Protein AF-0000000080756705 (afdb_homodimer)

pLDDT: mean 96.06, std 10.49, range [31.66, 99.0]

Secondary structure (DSSP, 8-state):
---------HHHHHTTEEEEE--TT--HHHHHHHHHHHHHHT-SEEEE-GGGHHHHHHHTTTSS-EEEEEESTTT--S-HHHHHHHHHHHHHTT-SEEEEE--HHHHHHT-HHHHHHHHHHHHHHHHHTT-EEEEE--GGG--HHHHHHHHHHHHHTT-SEEE---S-SS----HHHHHHHHHHS-TTSEEEEESS--SHHHHHHHHHTT-SEEEES-HHHHHH---/---------HHHHHTTEEEEE--TT--HHHHHHHHHHHHHHT-SEEEE-GGGHHHHHHHTTTSSPEEEEEESTTT--S-HHHHHHHHHHHHHTT-SEEEEE--HHHHHHT-HHHHHHHHHHHHHHHHHTT-EEEEE--GGG--HHHHHHHHHHHHHTT-SEEE---S-SS----HHHHHHHHHHS-TTSEEEEESS--SHHHHHHHHHTT-SEEEES-HHHHHH---

Foldseek 3Di:
DPPPPVPPDLLLLQQQEAAEDEDPPQDLVNLLVLLVVCQVSNHQAHEYELVCLLVSCVSCVPGNHFYEYEFCPPQQQDALVRRLVSLLSSVVSGHQEYEYEFNQVCLVVVVLVRRLVSLLSSQVSQVVVPHAYEYEDAQLSDDLVSLLSNLLSNVVSPHQEYEHRRQPNPDFDDLVSLLSNPVSDDPRHAYEGEYDDAELVSSVSSVVSGHSHYYDNNSVRHSPPDD/DPPPPVPPDLLLLQQQEAAEDEDPPQDLVNLLVLLVVCQVSNHQAHEYELVCLLVSCVSCVPGNHFYEYEFCPPQQQDALVRSLVSLLSSVVSGHQEYEYEFNQVCLVVVVLVRRLVSLLSSQVSQVVVPHAYEYEDAQLSDDLVSLLSNLLSNVVSPHQEYEHRRQPNPAFDDLVSLLSNPVSDDPRHAYEGEYDDAELVSSVSSVVSGHSHYYDNNSVRHSPPDD

Structure (mmCIF, N/CA/C/O backbone):
data_AF-0000000080756705-model_v1
#
loop_
_entity.id
_entity.type
_entity.pdbx_description
1 polymer 'Deoxyribose-phosphate aldolase'
#
loop_
_atom_site.group_PDB
_atom_site.id
_atom_site.type_symbol
_atom_site.label_atom_id
_atom_site.label_alt_id
_atom_site.label_comp_id
_atom_site.label_asym_id
_atom_site.label_entity_id
_atom_site.label_seq_id
_atom_site.pdbx_PDB_ins_code
_atom_site.Cartn_x
_atom_site.Cartn_y
_atom_site.Cartn_z
_atom_site.occupancy
_atom_site.B_iso_or_equiv
_atom_site.auth_seq_id
_atom_site.auth_comp_id
_atom_site.auth_asym_id
_atom_site.auth_atom_id
_atom_site.pdbx_PDB_model_num
ATOM 1 N N . MET A 1 1 ? -7.438 -50.406 0.451 1 31.66 1 MET A N 1
ATOM 2 C CA . MET A 1 1 ? -6.602 -49.688 -0.523 1 31.66 1 MET A CA 1
ATOM 3 C C . MET A 1 1 ? -6.012 -48.438 0.074 1 31.66 1 MET A C 1
ATOM 5 O O . MET A 1 1 ? -6.75 -47.531 0.489 1 31.66 1 MET A O 1
ATOM 9 N N . ARG A 1 2 ? -4.922 -48.469 0.775 1 36.28 2 ARG A N 1
ATOM 10 C CA . ARG A 1 2 ? -4.246 -47.375 1.451 1 36.28 2 ARG A CA 1
ATOM 11 C C . ARG A 1 2 ? -4.207 -46.125 0.568 1 36.28 2 ARG A C 1
ATOM 13 O O . ARG A 1 2 ? -3.955 -46.219 -0.635 1 36.28 2 ARG A O 1
ATOM 20 N N . LYS A 1 3 ? -5.062 -45.188 0.726 1 41.59 3 LYS A N 1
ATOM 21 C CA . LYS A 1 3 ? -5.059 -44 -0.121 1 41.59 3 LYS A CA 1
ATOM 22 C C . LYS A 1 3 ? -3.641 -43.656 -0.543 1 41.59 3 LYS A C 1
ATOM 24 O O . LYS A 1 3 ? -2.756 -43.5 0.302 1 41.59 3 LYS A O 1
ATOM 29 N N . ASP A 1 4 ? -2.977 -44.156 -1.568 1 39.5 4 ASP A N 1
ATOM 30 C CA . ASP A 1 4 ? -1.685 -43.812 -2.168 1 39.5 4 ASP A CA 1
ATOM 31 C C . ASP A 1 4 ? -1.341 -42.344 -1.979 1 39.5 4 ASP A C 1
ATOM 33 O O . ASP A 1 4 ? -1.966 -41.469 -2.588 1 39.5 4 ASP A O 1
ATOM 37 N N . GLU A 1 5 ? -1.219 -41.781 -0.763 1 44.84 5 GLU A N 1
ATOM 38 C CA . GLU A 1 5 ? -0.744 -40.438 -0.416 1 44.84 5 GLU A CA 1
ATOM 39 C C . GLU A 1 5 ? 0.409 -40 -1.318 1 44.84 5 GLU A C 1
ATOM 41 O O . GLU A 1 5 ? 1.543 -40.469 -1.143 1 44.84 5 GLU A O 1
ATOM 46 N N . SER A 1 6 ? 0.374 -40.094 -2.643 1 49.09 6 SER A N 1
ATOM 47 C CA . SER A 1 6 ? 1.377 -39.688 -3.627 1 49.09 6 SER A CA 1
ATOM 48 C C . SER A 1 6 ? 2.217 -38.531 -3.119 1 49.09 6 SER A C 1
ATOM 50 O O . SER A 1 6 ? 1.678 -37.5 -2.74 1 49.09 6 SER A O 1
ATOM 52 N N . ILE A 1 7 ? 3.35 -38.75 -2.379 1 62.91 7 ILE A N 1
ATOM 53 C CA . ILE A 1 7 ? 4.359 -37.812 -1.866 1 62.91 7 ILE A CA 1
ATOM 54 C C . ILE A 1 7 ? 4.637 -36.75 -2.9 1 62.91 7 ILE A C 1
ATOM 56 O O . ILE A 1 7 ? 5.031 -37.031 -4.031 1 62.91 7 ILE A O 1
ATOM 60 N N . LEU A 1 8 ? 3.963 -35.594 -2.752 1 79.12 8 LEU A N 1
ATOM 61 C CA . LEU A 1 8 ? 4.234 -34.469 -3.615 1 79.12 8 LEU A CA 1
ATOM 62 C C . LEU A 1 8 ? 5.734 -34.25 -3.795 1 79.12 8 LEU A C 1
ATOM 64 O O . LEU A 1 8 ? 6.48 -34.188 -2.814 1 79.12 8 LEU A O 1
ATOM 68 N N . ASP A 1 9 ? 6.199 -34.5 -5.027 1 89.12 9 ASP A N 1
ATOM 69 C CA . ASP A 1 9 ? 7.582 -34.25 -5.414 1 89.12 9 ASP A CA 1
ATOM 70 C C . ASP A 1 9 ? 7.992 -32.812 -5.062 1 89.12 9 ASP A C 1
ATOM 72 O O . ASP A 1 9 ? 7.254 -31.875 -5.328 1 89.12 9 ASP A O 1
ATOM 76 N N . LYS A 1 10 ? 9.125 -32.719 -4.332 1 91.81 10 LYS A N 1
ATOM 77 C CA . LYS A 1 10 ? 9.633 -31.422 -3.885 1 91.81 10 LYS A CA 1
ATOM 78 C C . LYS A 1 10 ? 9.812 -30.469 -5.059 1 91.81 10 LYS A C 1
ATOM 80 O O . LYS A 1 10 ? 9.453 -29.297 -4.973 1 91.81 10 LYS A O 1
ATOM 85 N N . ASN A 1 11 ? 10.297 -31.016 -6.121 1 93.06 11 ASN A N 1
ATOM 86 C CA . ASN A 1 11 ? 10.531 -30.188 -7.297 1 93.06 11 ASN A CA 1
ATOM 87 C C . ASN A 1 11 ? 9.227 -29.625 -7.859 1 93.06 11 ASN A C 1
ATOM 89 O O . ASN A 1 11 ? 9.18 -28.484 -8.32 1 93.06 11 ASN A O 1
ATOM 93 N N . THR A 1 12 ? 8.281 -30.453 -7.793 1 95.38 12 THR A N 1
ATOM 94 C CA . THR A 1 12 ? 6.969 -30.016 -8.258 1 95.38 12 THR A CA 1
ATOM 95 C C . THR A 1 12 ? 6.434 -28.891 -7.395 1 95.38 12 THR A C 1
ATOM 97 O O . THR A 1 12 ? 5.961 -27.875 -7.914 1 95.38 12 THR A O 1
ATOM 100 N N . VAL A 1 13 ? 6.562 -29.031 -6.082 1 96.81 13 VAL A N 1
ATOM 101 C CA . VAL A 1 13 ? 6.078 -28.016 -5.16 1 96.81 13 VAL A CA 1
ATOM 102 C C . VAL A 1 13 ? 6.848 -26.703 -5.379 1 96.81 13 VAL A C 1
ATOM 104 O O . VAL A 1 13 ? 6.254 -25.641 -5.465 1 96.81 13 VAL A O 1
ATOM 107 N N . ILE A 1 14 ? 8.141 -26.797 -5.543 1 97.31 14 ILE A N 1
ATOM 108 C CA . ILE A 1 14 ? 9.008 -25.641 -5.707 1 97.31 14 ILE A CA 1
ATOM 109 C C . ILE A 1 14 ? 8.664 -24.906 -7 1 97.31 14 ILE A C 1
ATOM 111 O O . ILE A 1 14 ? 8.648 -23.688 -7.039 1 97.31 14 ILE A O 1
ATOM 115 N N . SER A 1 15 ? 8.336 -25.672 -8.031 1 97.94 15 SER A N 1
ATOM 116 C CA . SER A 1 15 ? 8.047 -25.094 -9.344 1 97.94 15 SER A CA 1
ATOM 117 C C . SER A 1 15 ? 6.73 -24.312 -9.32 1 97.94 15 SER A C 1
ATOM 119 O O . SER A 1 15 ? 6.414 -23.594 -10.266 1 97.94 15 SER A O 1
ATOM 121 N N . MET A 1 16 ? 5.934 -24.406 -8.203 1 98.56 16 MET A N 1
ATOM 122 C CA . MET A 1 16 ? 4.652 -23.719 -8.07 1 98.56 16 MET A CA 1
ATOM 123 C C . MET A 1 16 ? 4.801 -22.438 -7.246 1 98.56 16 MET A C 1
ATOM 125 O O . MET A 1 16 ? 3.834 -21.703 -7.055 1 98.56 16 MET A O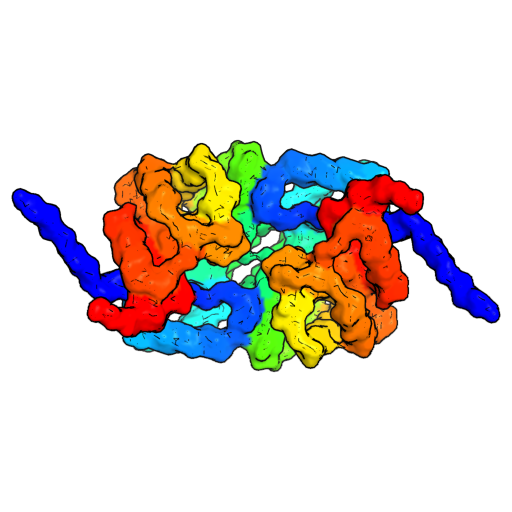 1
ATOM 129 N N . ILE A 1 17 ? 6.02 -22.125 -6.816 1 98.75 17 ILE A N 1
ATOM 130 C CA . ILE A 1 17 ? 6.25 -21.016 -5.902 1 98.75 17 ILE A CA 1
ATOM 131 C C . ILE A 1 17 ? 6.398 -19.719 -6.699 1 98.75 17 ILE A C 1
ATOM 133 O O . ILE A 1 17 ? 7.141 -19.672 -7.684 1 98.75 17 ILE A O 1
ATOM 137 N N . ASP A 1 18 ? 5.629 -18.766 -6.355 1 98.94 18 ASP A N 1
ATOM 138 C CA . ASP A 1 18 ? 5.953 -17.359 -6.629 1 98.94 18 ASP A CA 1
ATOM 139 C C . ASP A 1 18 ? 6.812 -16.766 -5.512 1 98.94 18 ASP A C 1
ATOM 141 O O . ASP A 1 18 ? 6.301 -16.438 -4.445 1 98.94 18 ASP A O 1
ATOM 145 N N . HIS A 1 19 ? 8.07 -16.656 -5.758 1 98.88 19 HIS A N 1
ATOM 146 C CA . HIS A 1 19 ? 9 -16.125 -4.758 1 98.88 19 HIS A CA 1
ATOM 147 C C . HIS A 1 19 ? 8.789 -14.641 -4.535 1 98.88 19 HIS A C 1
ATOM 149 O O . HIS A 1 19 ? 9.039 -13.828 -5.434 1 98.88 19 HIS A O 1
ATOM 155 N N . ALA A 1 20 ? 8.406 -14.297 -3.344 1 98.88 20 ALA A N 1
ATOM 156 C CA . ALA A 1 20 ? 7.926 -12.945 -3.084 1 98.88 20 ALA A CA 1
ATOM 157 C C . ALA A 1 20 ? 9.039 -12.07 -2.512 1 98.88 20 ALA A C 1
ATOM 159 O O . ALA A 1 20 ? 9.664 -12.422 -1.512 1 98.88 20 ALA A O 1
ATOM 160 N N . VAL A 1 21 ? 9.32 -10.977 -3.104 1 98.81 21 VAL A N 1
ATOM 161 C CA . VAL A 1 21 ? 10.211 -9.914 -2.646 1 98.81 21 VAL A CA 1
ATOM 162 C C . VAL A 1 21 ? 9.453 -8.586 -2.607 1 98.81 21 VAL A C 1
ATOM 164 O O . VAL A 1 21 ? 9.609 -7.746 -3.496 1 98.81 21 VAL A O 1
ATOM 167 N N . LEU A 1 22 ? 8.648 -8.383 -1.533 1 98.81 22 LEU A N 1
ATOM 168 C CA . LEU A 1 22 ? 7.664 -7.312 -1.591 1 98.81 22 LEU A CA 1
ATOM 169 C C . LEU A 1 22 ? 7.812 -6.371 -0.403 1 98.81 22 LEU A C 1
ATOM 171 O O . LEU A 1 22 ? 7.082 -5.383 -0.293 1 98.81 22 LEU A O 1
ATOM 175 N N . LYS A 1 23 ? 8.758 -6.652 0.52 1 98.38 23 LYS A N 1
ATOM 176 C CA . LYS A 1 23 ? 8.953 -5.75 1.648 1 98.38 23 LYS A CA 1
ATOM 177 C C . LYS A 1 23 ? 9.328 -4.348 1.173 1 98.38 23 LYS A C 1
ATOM 179 O O . LYS A 1 23 ? 10.117 -4.191 0.235 1 98.38 23 LYS A O 1
ATOM 184 N N . PRO A 1 24 ? 8.742 -3.32 1.853 1 98.62 24 PRO A N 1
ATOM 185 C CA . PRO A 1 24 ? 9.016 -1.953 1.404 1 98.62 24 PRO A CA 1
ATOM 186 C C . PRO A 1 24 ? 10.5 -1.596 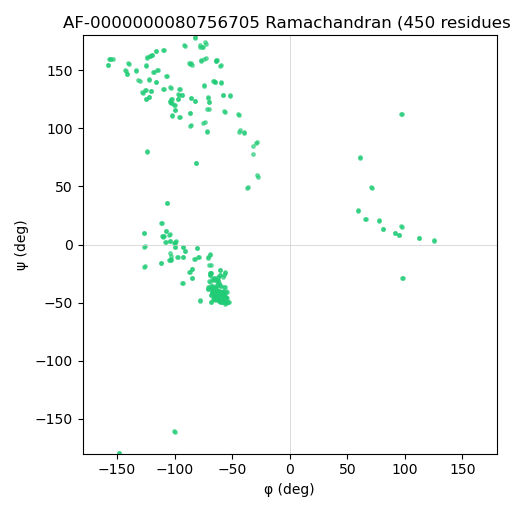1.471 1 98.62 24 PRO A C 1
ATOM 188 O O . PRO A 1 24 ? 10.969 -0.761 0.695 1 98.62 24 PRO A O 1
ATOM 191 N N . GLU A 1 25 ? 11.258 -2.252 2.357 1 98.69 25 GLU A N 1
ATOM 192 C CA . GLU A 1 25 ? 12.656 -1.884 2.545 1 98.69 25 GLU A CA 1
ATOM 193 C C . GLU A 1 25 ? 13.57 -2.715 1.649 1 98.69 25 GLU A C 1
ATOM 195 O O . GLU A 1 25 ? 14.789 -2.545 1.67 1 98.69 25 GLU A O 1
ATOM 200 N N . ALA A 1 26 ? 13.016 -3.668 0.871 1 98.81 26 ALA A N 1
ATOM 201 C CA . ALA A 1 26 ? 13.852 -4.461 -0.027 1 98.81 26 ALA A CA 1
ATOM 202 C C . ALA A 1 26 ? 14.609 -3.564 -1.002 1 98.81 26 ALA A C 1
ATOM 204 O O . ALA A 1 26 ? 14.008 -2.74 -1.693 1 98.81 26 ALA A O 1
ATOM 205 N N . THR A 1 27 ? 15.914 -3.744 -1.085 1 98.88 27 THR A N 1
ATOM 206 C CA . THR A 1 27 ? 16.781 -2.951 -1.944 1 98.88 27 THR A CA 1
ATOM 207 C C . THR A 1 27 ? 16.938 -3.607 -3.312 1 98.88 27 THR A C 1
ATOM 209 O O . THR A 1 27 ? 16.484 -4.734 -3.52 1 98.88 27 THR A O 1
ATOM 212 N N . ASP A 1 28 ? 17.594 -2.809 -4.211 1 98.88 28 ASP A N 1
ATOM 213 C CA . ASP A 1 28 ? 17.922 -3.387 -5.512 1 98.88 28 ASP A CA 1
ATOM 214 C C . ASP A 1 28 ? 18.781 -4.637 -5.355 1 98.88 28 ASP A C 1
ATOM 216 O O . ASP A 1 28 ? 18.578 -5.633 -6.051 1 98.88 28 ASP A O 1
ATOM 220 N N . ASN A 1 29 ? 19.719 -4.59 -4.438 1 98.88 29 ASN A N 1
ATOM 221 C CA . ASN A 1 29 ? 20.578 -5.746 -4.199 1 98.88 29 ASN A CA 1
ATOM 222 C C . ASN A 1 29 ? 19.781 -6.93 -3.654 1 98.88 29 ASN A C 1
ATOM 224 O O . ASN A 1 29 ? 20.078 -8.078 -3.984 1 98.88 29 ASN A O 1
ATOM 228 N N . ASP A 1 30 ? 18.875 -6.691 -2.746 1 98.88 30 ASP A N 1
ATOM 229 C CA . ASP A 1 30 ? 18 -7.758 -2.273 1 98.88 30 ASP A CA 1
ATOM 230 C C . ASP A 1 30 ? 17.281 -8.438 -3.439 1 98.88 30 ASP A C 1
ATOM 232 O O . ASP A 1 30 ? 17.219 -9.664 -3.514 1 98.88 30 ASP A O 1
ATOM 236 N N . VAL A 1 31 ? 16.734 -7.625 -4.359 1 98.88 31 VAL A N 1
ATOM 237 C CA . VAL A 1 31 ? 15.977 -8.141 -5.496 1 98.88 31 VAL A CA 1
ATOM 238 C C . VAL A 1 31 ? 16.875 -9.016 -6.363 1 98.88 31 VAL A C 1
ATOM 240 O O . VAL A 1 31 ? 16.484 -10.109 -6.773 1 98.88 31 VAL A O 1
ATOM 243 N N . LEU A 1 32 ? 18.078 -8.523 -6.613 1 98.94 32 LEU A N 1
ATOM 244 C CA . LEU A 1 32 ? 19.016 -9.281 -7.434 1 98.94 32 LEU A CA 1
ATOM 245 C C . LEU A 1 32 ? 19.359 -10.609 -6.773 1 98.94 32 LEU A C 1
ATOM 247 O O . LEU A 1 32 ? 19.344 -11.656 -7.426 1 98.94 32 LEU A O 1
ATOM 251 N N . ARG A 1 33 ? 19.641 -10.609 -5.508 1 98.81 33 ARG A N 1
ATOM 252 C CA . ARG A 1 33 ? 19.938 -11.82 -4.758 1 98.81 33 ARG A CA 1
ATOM 253 C C . ARG A 1 33 ? 18.766 -12.789 -4.785 1 98.81 33 ARG A C 1
ATOM 255 O O . ARG A 1 33 ? 18.953 -13.992 -5 1 98.81 33 ARG A O 1
ATOM 262 N N . GLU A 1 34 ? 17.609 -12.305 -4.566 1 98.88 34 GLU A N 1
ATOM 263 C CA . GLU A 1 34 ? 16.406 -13.141 -4.527 1 98.88 34 GLU A CA 1
ATOM 264 C C . GLU A 1 34 ? 16.078 -13.711 -5.906 1 98.88 34 GLU A C 1
ATOM 266 O O . GLU A 1 34 ? 15.57 -14.828 -6.02 1 98.88 34 GLU A O 1
ATOM 271 N N . CYS A 1 35 ? 16.328 -12.922 -6.941 1 98.88 35 CYS A N 1
ATOM 272 C CA . CYS A 1 35 ? 16.172 -13.438 -8.297 1 98.88 35 CYS A CA 1
ATOM 273 C C . CYS A 1 35 ? 17.109 -14.609 -8.547 1 98.88 35 CYS A C 1
ATOM 275 O O . CYS A 1 35 ? 16.734 -15.586 -9.203 1 98.88 35 CYS A O 1
ATOM 277 N N . GLU A 1 36 ? 18.328 -14.484 -8.047 1 98.75 36 GLU A N 1
ATOM 278 C CA . GLU A 1 36 ? 19.281 -15.594 -8.172 1 98.75 36 GLU A CA 1
ATOM 279 C C . GLU A 1 36 ? 18.75 -16.844 -7.477 1 98.75 36 GLU A C 1
ATOM 281 O O . GLU A 1 36 ? 18.859 -17.953 -8.016 1 98.75 36 GLU A O 1
ATOM 286 N N . ILE A 1 37 ? 18.234 -16.688 -6.312 1 98.56 37 ILE A N 1
ATOM 287 C CA . ILE A 1 37 ? 17.641 -17.797 -5.559 1 98.56 37 ILE A CA 1
ATOM 288 C C . ILE A 1 37 ? 16.516 -18.422 -6.359 1 98.56 37 ILE A C 1
ATOM 290 O O . ILE A 1 37 ? 16.438 -19.641 -6.504 1 98.56 37 ILE A O 1
ATOM 294 N N . ALA A 1 38 ? 15.633 -17.578 -6.852 1 98.69 38 ALA A N 1
ATOM 295 C CA . ALA A 1 38 ? 14.492 -18.047 -7.637 1 98.69 38 ALA A CA 1
ATOM 296 C C . ALA A 1 38 ? 14.953 -18.844 -8.859 1 98.69 38 ALA A C 1
ATOM 298 O O . ALA A 1 38 ? 14.391 -19.906 -9.156 1 98.69 38 ALA A O 1
ATOM 299 N N . ALA A 1 39 ? 15.953 -18.328 -9.555 1 98.69 39 ALA A N 1
ATOM 300 C CA . ALA A 1 39 ? 16.484 -18.984 -10.742 1 98.69 39 ALA A CA 1
ATOM 301 C C . ALA A 1 39 ? 17.125 -20.328 -10.375 1 98.69 39 ALA A C 1
ATOM 303 O O . ALA A 1 39 ? 16.938 -21.328 -11.078 1 98.69 39 ALA A O 1
ATOM 304 N N . ARG A 1 40 ? 17.859 -20.312 -9.305 1 98.06 40 ARG A N 1
ATOM 305 C CA . ARG A 1 40 ? 18.562 -21.516 -8.852 1 98.06 40 ARG A CA 1
ATOM 306 C C . ARG A 1 40 ? 17.578 -22.656 -8.602 1 98.06 40 ARG A C 1
ATOM 308 O O . ARG A 1 40 ? 17.844 -23.797 -8.977 1 98.06 40 ARG A O 1
ATOM 315 N N . TYR A 1 41 ? 16.422 -22.375 -8.008 1 97.75 41 TYR A N 1
ATOM 316 C CA . TYR A 1 41 ? 15.516 -23.422 -7.574 1 97.75 41 TYR A CA 1
ATOM 317 C C . TYR A 1 41 ? 14.414 -23.656 -8.602 1 97.75 41 TYR A C 1
ATOM 319 O O . TYR A 1 41 ? 13.641 -24.594 -8.492 1 97.75 41 TYR A O 1
ATOM 327 N N . GLY A 1 42 ? 14.336 -22.781 -9.547 1 98.19 42 GLY A N 1
ATOM 328 C CA . GLY A 1 42 ? 13.375 -22.969 -10.625 1 98.19 42 GLY A CA 1
ATOM 329 C C . GLY A 1 42 ? 11.938 -22.781 -10.188 1 98.19 42 GLY A C 1
ATOM 330 O O . GLY A 1 42 ? 11.086 -23.625 -10.445 1 98.19 42 GLY A O 1
ATOM 331 N N . VAL A 1 43 ? 11.688 -21.688 -9.508 1 98.81 43 VAL A N 1
ATOM 332 C CA . VAL A 1 43 ? 10.328 -21.375 -9.062 1 98.81 43 VAL A CA 1
ATOM 333 C C . VAL A 1 43 ? 9.5 -20.859 -10.234 1 98.81 43 VAL A C 1
ATOM 335 O O . VAL A 1 43 ? 10.023 -20.656 -11.336 1 98.81 43 VAL A O 1
ATOM 338 N N . ALA A 1 44 ? 8.156 -20.734 -10.016 1 98.81 44 ALA A N 1
ATOM 339 C CA . ALA A 1 44 ? 7.254 -20.281 -11.07 1 98.81 44 ALA A CA 1
ATOM 340 C C . ALA A 1 44 ? 7.531 -18.828 -11.453 1 98.81 44 ALA A C 1
ATOM 342 O O . ALA A 1 44 ? 7.621 -18.5 -12.641 1 98.81 44 ALA A O 1
ATOM 343 N N . SER A 1 45 ? 7.668 -17.984 -10.438 1 98.94 45 SER A N 1
ATOM 344 C CA . SER A 1 45 ? 7.934 -16.578 -10.688 1 98.94 45 SER A CA 1
ATOM 345 C C . SER A 1 45 ? 8.609 -15.914 -9.484 1 98.94 45 SER A C 1
ATOM 347 O O . SER A 1 45 ? 8.633 -16.484 -8.391 1 98.94 45 SER A O 1
ATOM 349 N N . VAL A 1 46 ? 9.25 -14.805 -9.711 1 98.94 46 VAL A N 1
ATOM 350 C CA . VAL A 1 46 ? 9.594 -13.852 -8.656 1 98.94 46 VAL A CA 1
ATOM 351 C C . VAL A 1 46 ? 8.602 -12.695 -8.656 1 98.94 46 VAL A C 1
ATOM 353 O O . VAL A 1 46 ? 8.383 -12.055 -9.688 1 98.94 46 VAL A O 1
ATOM 356 N N . CYS A 1 47 ? 7.934 -12.539 -7.57 1 98.94 47 CYS A N 1
ATOM 357 C CA . CYS A 1 47 ? 6.988 -11.43 -7.43 1 98.94 47 CYS A CA 1
ATOM 358 C C . CYS A 1 47 ? 7.637 -10.242 -6.73 1 98.94 47 CYS A C 1
ATOM 360 O O . CYS A 1 47 ? 7.906 -10.297 -5.527 1 98.94 47 CYS A O 1
ATOM 362 N N . VAL A 1 48 ? 7.855 -9.203 -7.496 1 98.94 48 VAL A N 1
ATOM 363 C CA . VAL A 1 48 ? 8.578 -8.047 -6.973 1 98.94 48 VAL A CA 1
ATOM 364 C C . VAL A 1 48 ? 7.66 -6.828 -6.949 1 98.94 48 VAL A C 1
ATOM 366 O O . VAL A 1 48 ? 6.57 -6.855 -7.527 1 98.94 48 VAL A O 1
ATOM 369 N N . LYS A 1 49 ? 8.102 -5.805 -6.246 1 98.94 49 LYS A N 1
ATOM 370 C CA . LYS A 1 49 ? 7.406 -4.516 -6.281 1 98.94 49 LYS A CA 1
ATOM 371 C C . LYS A 1 49 ? 7.363 -3.955 -7.699 1 98.94 49 LYS A C 1
ATOM 373 O O . LYS A 1 49 ? 8.281 -4.188 -8.492 1 98.94 49 LYS A O 1
ATOM 378 N N . PRO A 1 50 ? 6.332 -3.107 -7.961 1 98.94 50 PRO A N 1
ATOM 379 C CA . PRO A 1 50 ? 6.223 -2.559 -9.312 1 98.94 50 PRO A CA 1
ATOM 380 C C . PRO A 1 50 ? 7.484 -1.815 -9.75 1 98.94 50 PRO A C 1
ATOM 382 O O . PRO A 1 50 ? 7.902 -1.932 -10.906 1 98.94 50 PRO A O 1
ATOM 385 N N . CYS A 1 51 ? 8.141 -1.116 -8.852 1 98.88 51 CYS A N 1
ATOM 386 C CA . CYS A 1 51 ? 9.312 -0.321 -9.211 1 98.88 51 CYS A CA 1
ATOM 387 C C . CYS A 1 51 ? 10.5 -1.216 -9.539 1 98.88 51 CYS A C 1
ATOM 389 O O . CYS A 1 51 ? 11.508 -0.748 -10.078 1 98.88 51 CYS A O 1
ATOM 391 N N . HIS A 1 52 ? 10.414 -2.527 -9.258 1 98.94 52 HIS A N 1
ATOM 392 C CA . HIS A 1 52 ? 11.547 -3.438 -9.422 1 98.94 52 HIS A CA 1
ATOM 393 C C . HIS A 1 52 ? 11.328 -4.371 -10.609 1 98.94 52 HIS A C 1
ATOM 395 O O . HIS A 1 52 ? 12.164 -5.234 -10.883 1 98.94 52 HIS A O 1
ATOM 401 N N . VAL A 1 53 ? 10.234 -4.215 -11.328 1 98.94 53 VAL A N 1
ATOM 402 C CA . VAL A 1 53 ? 9.867 -5.16 -12.375 1 98.94 53 VAL A CA 1
ATOM 403 C C . VAL A 1 53 ? 10.953 -5.184 -13.453 1 98.94 53 VAL A C 1
ATOM 405 O O . VAL A 1 53 ? 11.445 -6.254 -13.828 1 98.94 53 VAL A O 1
ATOM 408 N N . ALA A 1 54 ? 11.391 -4.02 -13.906 1 98.94 54 ALA A N 1
ATOM 409 C CA . ALA A 1 54 ? 12.391 -3.965 -14.961 1 98.94 54 ALA A CA 1
ATOM 410 C C . ALA A 1 54 ? 13.711 -4.578 -14.5 1 98.94 54 ALA A C 1
ATOM 412 O O . ALA A 1 54 ? 14.367 -5.297 -15.258 1 98.94 54 ALA A O 1
ATOM 413 N N . LEU A 1 55 ? 14.086 -4.32 -13.258 1 98.88 55 LEU A N 1
ATOM 414 C CA . LEU A 1 55 ? 15.312 -4.867 -12.688 1 98.88 55 LEU A CA 1
ATOM 415 C C . LEU A 1 55 ? 15.258 -6.391 -12.641 1 98.88 55 LEU A C 1
ATOM 417 O O . LEU A 1 55 ? 16.219 -7.062 -13.031 1 98.88 55 LEU A O 1
ATOM 421 N N . ALA A 1 56 ? 14.148 -6.926 -12.141 1 98.94 56 ALA A N 1
ATOM 422 C CA . ALA A 1 56 ? 13.977 -8.375 -12.047 1 98.94 56 ALA A CA 1
ATOM 423 C C . ALA A 1 56 ? 13.969 -9.016 -13.43 1 98.94 56 ALA A C 1
ATOM 425 O O . ALA A 1 56 ? 14.539 -10.094 -13.625 1 98.94 56 ALA A O 1
ATOM 426 N N . ARG A 1 57 ? 13.266 -8.352 -14.383 1 98.88 57 ARG A N 1
ATOM 427 C CA . ARG A 1 57 ? 13.211 -8.867 -15.75 1 98.88 57 ARG A CA 1
ATOM 428 C C . ARG A 1 57 ? 14.609 -9.023 -16.328 1 98.88 57 ARG A C 1
ATOM 430 O O . ARG A 1 57 ? 14.914 -10.039 -16.953 1 98.88 57 ARG A O 1
ATOM 437 N N . GLU A 1 58 ? 15.383 -8.023 -16.141 1 98.88 58 GLU A N 1
ATOM 438 C CA . GLU A 1 58 ? 16.75 -8.086 -16.641 1 98.88 58 GLU A CA 1
ATOM 439 C C . GLU A 1 58 ? 17.547 -9.18 -15.93 1 98.88 58 GLU A C 1
ATOM 441 O O . GLU A 1 58 ? 18.297 -9.93 -16.562 1 98.88 58 GLU A O 1
ATOM 446 N N . ALA A 1 59 ? 17.438 -9.297 -14.602 1 98.81 59 ALA A N 1
ATOM 447 C CA . ALA A 1 59 ? 18.172 -10.266 -13.797 1 98.81 59 ALA A CA 1
ATOM 448 C C . ALA A 1 59 ? 17.812 -11.695 -14.188 1 98.81 59 ALA A C 1
ATOM 450 O O . ALA A 1 59 ? 18.641 -12.602 -14.086 1 98.81 59 ALA A O 1
ATOM 451 N N . LEU A 1 60 ? 16.578 -11.906 -14.641 1 98.81 60 LEU A N 1
ATOM 452 C CA . LEU A 1 60 ? 16.078 -13.258 -14.875 1 98.81 60 LEU A CA 1
ATOM 453 C C . LEU A 1 60 ? 15.977 -13.547 -16.375 1 98.81 60 LEU A C 1
ATOM 455 O O . LEU A 1 60 ? 15.32 -14.508 -16.766 1 98.81 60 LEU A O 1
ATOM 459 N N . LYS A 1 61 ? 16.562 -12.68 -17.234 1 98.12 61 LYS A N 1
ATOM 460 C CA . LYS A 1 61 ? 16.391 -12.734 -18.688 1 98.12 61 LYS A CA 1
ATOM 461 C C . LYS A 1 61 ? 16.828 -14.086 -19.234 1 98.12 61 LYS A C 1
ATOM 463 O O . LYS A 1 61 ? 16.328 -14.539 -20.266 1 98.12 61 LYS A O 1
ATOM 468 N N . ASP A 1 62 ? 17.734 -14.812 -18.641 1 97.94 62 ASP A N 1
ATOM 469 C CA . ASP A 1 62 ? 18.25 -16.078 -19.125 1 97.94 62 ASP A CA 1
ATOM 470 C C . ASP A 1 62 ? 17.672 -17.25 -18.344 1 97.94 62 ASP A C 1
ATOM 472 O O . ASP A 1 62 ? 18.203 -18.375 -18.422 1 97.94 62 ASP A O 1
ATOM 476 N N . SER A 1 63 ? 16.719 -17.078 -17.516 1 98.19 63 SER A N 1
ATOM 477 C CA . SER A 1 63 ? 16.062 -18.125 -16.75 1 98.19 63 SER A CA 1
ATOM 478 C C . SER A 1 63 ? 14.633 -18.359 -17.234 1 98.19 63 SER A C 1
ATOM 480 O O . SER A 1 63 ? 14.125 -17.609 -18.062 1 98.19 63 SER A O 1
ATOM 482 N N . LYS A 1 64 ? 14.039 -19.422 -16.797 1 98.06 64 LYS A N 1
ATOM 483 C CA . LYS A 1 64 ? 12.656 -19.734 -17.125 1 98.06 64 LYS A CA 1
ATOM 484 C C . LYS A 1 64 ? 11.703 -19.156 -16.078 1 98.06 64 LYS A C 1
ATOM 486 O O . LYS A 1 64 ? 10.477 -19.266 -16.219 1 98.06 64 LYS A O 1
ATOM 491 N N . VAL A 1 65 ? 12.289 -18.594 -15.031 1 98.88 65 VAL A N 1
ATOM 492 C CA . VAL A 1 65 ? 11.492 -18.016 -13.953 1 98.88 65 VAL A CA 1
ATOM 493 C C . VAL A 1 65 ? 10.805 -16.734 -14.438 1 98.88 65 VAL A C 1
ATOM 495 O O . VAL A 1 65 ? 11.453 -15.844 -14.977 1 98.88 65 VAL A O 1
ATOM 498 N N . LYS A 1 66 ? 9.484 -16.609 -14.305 1 98.88 66 LYS A N 1
ATOM 499 C CA . LYS A 1 66 ? 8.727 -15.438 -14.719 1 98.88 66 LYS A CA 1
ATOM 500 C C . LYS A 1 66 ? 8.891 -14.289 -13.727 1 98.88 66 LYS A C 1
ATOM 502 O O . LYS A 1 66 ? 9.289 -14.516 -12.578 1 98.88 66 LYS A O 1
ATOM 507 N N . VAL A 1 67 ? 8.641 -13.102 -14.18 1 98.94 67 VAL A N 1
ATOM 508 C CA . VAL A 1 67 ? 8.555 -11.938 -13.305 1 98.94 67 VAL A CA 1
ATOM 509 C C . VAL A 1 67 ? 7.094 -11.539 -13.109 1 98.94 67 VAL A C 1
ATOM 511 O O . VAL A 1 67 ? 6.359 -11.367 -14.086 1 98.94 67 VAL A O 1
ATOM 514 N N . SER A 1 68 ? 6.645 -11.492 -11.922 1 98.94 68 SER A N 1
ATOM 515 C CA . SER A 1 68 ? 5.316 -11 -11.57 1 98.94 68 SER A CA 1
ATOM 516 C C . SER A 1 68 ? 5.398 -9.805 -10.625 1 98.94 68 SER A C 1
ATOM 518 O O . SER A 1 68 ? 6.469 -9.5 -10.094 1 98.94 68 SER A O 1
ATOM 520 N N . THR A 1 69 ? 4.324 -9.109 -10.531 1 98.94 69 THR A N 1
ATOM 521 C CA . THR A 1 69 ? 4.266 -7.957 -9.641 1 98.94 69 THR A CA 1
ATOM 522 C C . THR A 1 69 ? 2.859 -7.773 -9.078 1 98.94 69 THR A C 1
ATOM 524 O O . THR A 1 69 ? 1.977 -8.602 -9.32 1 98.94 69 THR A O 1
ATOM 527 N N . VAL A 1 70 ? 2.744 -6.715 -8.266 1 99 70 VAL A N 1
ATOM 528 C CA . VAL A 1 70 ? 1.495 -6.484 -7.547 1 99 70 VAL A CA 1
ATOM 529 C C . VAL A 1 70 ? 0.847 -5.195 -8.039 1 99 70 VAL A C 1
ATOM 531 O O . VAL A 1 70 ? 1.538 -4.281 -8.5 1 99 70 VAL A O 1
ATOM 534 N N . ILE A 1 71 ? -0.491 -5.117 -7.984 1 98.94 71 ILE A N 1
ATOM 535 C CA . ILE A 1 71 ? -1.294 -3.963 -8.383 1 98.94 71 ILE A CA 1
ATOM 536 C C . ILE A 1 71 ? -2.201 -3.547 -7.227 1 98.94 71 ILE A C 1
ATOM 538 O O . ILE A 1 71 ? -2.908 -4.379 -6.652 1 98.94 71 ILE A O 1
ATOM 542 N N . GLY A 1 72 ? -2.217 -2.18 -6.93 1 98.88 72 GLY A N 1
ATOM 543 C CA . GLY A 1 72 ? -3.014 -1.715 -5.809 1 98.88 72 GLY A CA 1
ATOM 544 C C . GLY A 1 72 ? -2.605 -2.338 -4.488 1 98.88 72 GLY A C 1
ATOM 545 O O . GLY A 1 72 ? -3.447 -2.582 -3.621 1 98.88 72 GLY A O 1
ATOM 546 N N . PHE A 1 73 ? -1.33 -2.721 -4.281 1 98.88 73 PHE A N 1
ATOM 547 C CA . PHE A 1 73 ? -0.788 -3.539 -3.203 1 98.88 73 PHE A CA 1
ATOM 548 C C . PHE A 1 73 ? -0.217 -2.664 -2.094 1 98.88 73 PHE A C 1
ATOM 550 O O . PHE A 1 73 ? 0.441 -1.658 -2.365 1 98.88 73 PHE A O 1
ATOM 557 N N . PRO A 1 74 ? -0.462 -2.861 -0.797 1 98.75 74 PRO A N 1
ATOM 558 C CA . PRO A 1 74 ? -1.149 -4.066 -0.323 1 98.75 74 PRO A CA 1
ATOM 559 C C . PRO A 1 74 ? -2.605 -3.803 0.057 1 98.75 74 PRO A C 1
ATOM 561 O O . PRO A 1 74 ? -3.316 -4.723 0.466 1 98.75 74 PRO A O 1
ATOM 564 N N . HIS A 1 75 ? -3.082 -2.553 -0.144 1 98.75 75 HIS A N 1
ATOM 565 C CA . HIS A 1 75 ? -4.34 -2.213 0.51 1 98.75 75 HIS A CA 1
ATOM 566 C C . HIS A 1 75 ? -5.496 -2.209 -0.486 1 98.75 75 HIS A C 1
ATOM 568 O O . HIS A 1 75 ? -6.664 -2.191 -0.089 1 98.75 75 HIS A O 1
ATOM 574 N N . GLY A 1 76 ? -5.188 -2.223 -1.816 1 98.81 76 GLY A N 1
ATOM 575 C CA . GLY A 1 76 ? -6.227 -2.223 -2.832 1 98.81 76 GLY A CA 1
ATOM 576 C C . GLY A 1 76 ? -7.039 -0.942 -2.854 1 98.81 76 GLY A C 1
ATOM 577 O O . GLY A 1 76 ? -8.164 -0.921 -3.367 1 98.81 76 GLY A O 1
ATOM 578 N N . SER A 1 77 ? -6.484 0.138 -2.324 1 97.94 77 SER A N 1
ATOM 579 C CA . SER A 1 77 ? -7.281 1.312 -1.983 1 97.94 77 SER A CA 1
ATOM 580 C C . SER A 1 77 ? -7.168 2.387 -3.061 1 97.94 77 SER A C 1
ATOM 582 O O . SER A 1 77 ? -7.734 3.473 -2.922 1 97.94 77 SER A O 1
ATOM 584 N N . THR A 1 78 ? -6.359 2.191 -4.141 1 98.69 78 THR A N 1
ATOM 585 C CA . THR A 1 78 ? -6.289 3.168 -5.223 1 98.69 78 THR A CA 1
ATOM 586 C C . THR A 1 78 ? -7.508 3.051 -6.137 1 98.69 78 THR A C 1
ATOM 588 O O . THR A 1 78 ? -8.32 2.137 -5.98 1 98.69 78 THR A O 1
ATOM 591 N N . THR A 1 79 ? -7.699 3.992 -7.035 1 98.88 79 THR A N 1
ATOM 592 C CA . THR A 1 79 ? -8.82 3.984 -7.961 1 98.88 79 THR A CA 1
ATOM 593 C C . THR A 1 79 ? -8.633 2.914 -9.031 1 98.88 79 THR A C 1
ATOM 595 O O . THR A 1 79 ? -7.516 2.434 -9.25 1 98.88 79 THR A O 1
ATOM 598 N N . THR A 1 80 ? -9.75 2.543 -9.672 1 98.94 80 THR A N 1
ATOM 599 C CA . THR A 1 80 ? -9.695 1.61 -10.797 1 98.94 80 THR A CA 1
ATOM 600 C C . THR A 1 80 ? -8.781 2.135 -11.891 1 98.94 80 THR A C 1
ATOM 602 O O . THR A 1 80 ? -7.961 1.389 -12.438 1 98.94 80 THR A O 1
ATOM 605 N N . ALA A 1 81 ? -8.898 3.43 -12.18 1 98.94 81 ALA A N 1
ATOM 606 C CA . ALA A 1 81 ? -8.062 4.02 -13.227 1 98.94 81 ALA A CA 1
ATOM 607 C C . ALA A 1 81 ? -6.578 3.893 -12.875 1 98.94 81 ALA A C 1
ATOM 609 O O . ALA A 1 81 ? -5.754 3.598 -13.742 1 98.94 81 ALA A O 1
ATOM 610 N N . CYS A 1 82 ? -6.281 4.141 -11.656 1 98.94 82 CYS A N 1
ATOM 611 C CA . CYS A 1 82 ? -4.898 4.027 -11.211 1 98.94 82 CYS A CA 1
ATOM 612 C C . CYS A 1 82 ? -4.406 2.59 -11.312 1 98.94 82 CYS A C 1
ATOM 614 O O . CYS A 1 82 ? -3.273 2.346 -11.734 1 98.94 82 CYS A O 1
ATOM 616 N N . LYS A 1 83 ? -5.227 1.591 -10.891 1 98.94 83 LYS A N 1
ATOM 617 C CA . LYS A 1 83 ? -4.844 0.186 -10.992 1 98.94 83 LYS A CA 1
ATOM 618 C C . LYS A 1 83 ? -4.594 -0.212 -12.445 1 98.94 83 LYS A C 1
ATOM 620 O O . LYS A 1 83 ? -3.666 -0.97 -12.734 1 98.94 83 LYS A O 1
ATOM 625 N N . VAL A 1 84 ? -5.445 0.251 -13.297 1 98.94 84 VAL A N 1
ATOM 626 C CA . VAL A 1 84 ? -5.285 -0.056 -14.711 1 98.94 84 VAL A CA 1
ATOM 627 C C . VAL A 1 84 ? -3.975 0.535 -15.227 1 98.94 84 VAL A C 1
ATOM 629 O O . VAL A 1 84 ? -3.221 -0.133 -15.938 1 98.94 84 VAL A O 1
ATOM 632 N N . PHE A 1 85 ? -3.672 1.801 -14.898 1 98.94 85 PHE A N 1
ATOM 633 C CA . PHE A 1 85 ? -2.416 2.43 -15.281 1 98.94 85 PHE A CA 1
ATOM 634 C C . PHE A 1 85 ? -1.226 1.626 -14.773 1 98.94 85 PHE A C 1
ATOM 636 O O . PHE A 1 85 ? -0.288 1.351 -15.523 1 98.94 85 PHE A O 1
ATOM 643 N N . GLU A 1 86 ? -1.285 1.305 -13.531 1 98.94 86 GLU A N 1
ATOM 644 C CA . GLU A 1 86 ? -0.229 0.532 -12.883 1 98.94 86 GLU A CA 1
ATOM 645 C C . GLU A 1 86 ? -0.017 -0.808 -13.578 1 98.94 86 GLU A C 1
ATOM 647 O O . GLU A 1 86 ? 1.121 -1.22 -13.812 1 98.94 86 GLU A O 1
ATOM 652 N N . ALA A 1 87 ? -1.121 -1.496 -13.875 1 98.94 87 ALA A N 1
ATOM 653 C CA . ALA A 1 87 ? -1.062 -2.793 -14.547 1 98.94 87 ALA A CA 1
ATOM 654 C C . ALA A 1 87 ? -0.397 -2.672 -15.914 1 98.94 87 ALA A C 1
ATOM 656 O O . ALA A 1 87 ? 0.498 -3.453 -16.25 1 98.94 87 ALA A O 1
ATOM 657 N N . VAL A 1 88 ? -0.829 -1.715 -16.656 1 98.94 88 VAL A N 1
ATOM 658 C CA . VAL A 1 88 ? -0.292 -1.517 -18 1 98.94 88 VAL A CA 1
ATOM 659 C C . VAL A 1 88 ? 1.204 -1.223 -17.922 1 98.94 88 VAL A C 1
ATOM 661 O O . VAL A 1 88 ? 2.004 -1.838 -18.641 1 98.94 88 VAL A O 1
ATOM 664 N N . GLU A 1 89 ? 1.556 -0.312 -17.062 1 98.94 89 GLU A N 1
ATOM 665 C CA . GLU A 1 89 ? 2.965 0.036 -16.906 1 98.94 89 GLU A CA 1
ATOM 666 C C . GLU A 1 89 ? 3.789 -1.171 -16.469 1 98.94 89 GLU A C 1
ATOM 668 O O . GLU A 1 89 ? 4.906 -1.377 -16.953 1 98.94 89 GLU A O 1
ATOM 673 N N . ALA A 1 90 ? 3.264 -1.931 -15.492 1 98.94 90 ALA A N 1
ATOM 674 C CA . ALA A 1 90 ? 3.957 -3.121 -15.008 1 98.94 90 ALA A CA 1
ATOM 675 C C . ALA A 1 90 ? 4.254 -4.086 -16.156 1 98.94 90 ALA A C 1
ATOM 677 O O . ALA A 1 90 ? 5.363 -4.621 -16.25 1 98.94 90 ALA A O 1
ATOM 678 N N . MET A 1 91 ? 3.262 -4.324 -17.016 1 98.94 91 MET A N 1
ATOM 679 C CA . MET A 1 91 ? 3.434 -5.234 -18.141 1 98.94 91 MET A CA 1
ATOM 680 C C . MET A 1 91 ? 4.426 -4.672 -19.141 1 98.94 91 MET A C 1
ATOM 682 O O . MET A 1 91 ? 5.234 -5.41 -19.703 1 98.94 91 MET A O 1
ATOM 686 N N . GLU A 1 92 ? 4.391 -3.365 -19.344 1 98.88 92 GLU A N 1
ATOM 687 C CA . GLU A 1 92 ? 5.359 -2.717 -20.219 1 98.88 92 GLU A CA 1
ATOM 688 C C . GLU A 1 92 ? 6.781 -2.861 -19.688 1 98.88 92 GLU A C 1
ATOM 690 O O . GLU A 1 92 ? 7.734 -2.963 -20.453 1 98.88 92 GLU A O 1
ATOM 695 N N . ASN A 1 93 ? 6.879 -2.914 -18.406 1 98.81 93 ASN A N 1
ATOM 696 C CA . ASN A 1 93 ? 8.18 -3.043 -17.75 1 98.81 93 ASN A CA 1
ATOM 697 C C . ASN A 1 93 ? 8.648 -4.496 -17.719 1 98.81 93 ASN A C 1
ATOM 699 O O . ASN A 1 93 ? 9.789 -4.773 -17.328 1 98.81 93 ASN A O 1
ATOM 703 N N . GLY A 1 94 ? 7.758 -5.457 -18.031 1 98.75 94 GLY A N 1
ATOM 704 C CA . GLY A 1 94 ? 8.227 -6.82 -18.219 1 98.75 94 GLY A CA 1
ATOM 705 C C . GLY A 1 94 ? 7.5 -7.824 -17.328 1 98.75 94 GLY A C 1
ATOM 706 O O . GLY A 1 94 ? 7.844 -9.008 -17.328 1 98.75 94 GLY A O 1
ATOM 707 N N . ALA A 1 95 ? 6.531 -7.391 -16.562 1 98.88 95 ALA A N 1
ATOM 708 C CA . ALA A 1 95 ? 5.777 -8.328 -15.742 1 98.88 95 ALA A CA 1
ATOM 709 C C . ALA A 1 95 ? 4.992 -9.312 -16.609 1 98.88 95 ALA A C 1
ATOM 711 O O . ALA A 1 95 ? 4.348 -8.914 -17.578 1 98.88 95 ALA A O 1
ATOM 712 N N . GLU A 1 96 ? 4.973 -10.531 -16.203 1 98.75 96 GLU A N 1
ATOM 713 C CA . GLU A 1 96 ? 4.328 -11.594 -16.984 1 98.75 96 GLU A CA 1
ATOM 714 C C . GLU A 1 96 ? 3.082 -12.109 -16.266 1 98.75 96 GLU A C 1
ATOM 716 O O . GLU A 1 96 ? 2.281 -12.836 -16.859 1 98.75 96 GLU A O 1
ATOM 721 N N . GLU A 1 97 ? 2.912 -11.852 -15.047 1 98.94 97 GLU A N 1
ATOM 722 C CA . GLU A 1 97 ? 1.738 -12.117 -14.219 1 98.94 97 GLU A CA 1
ATOM 723 C C . GLU A 1 97 ? 1.474 -10.969 -13.25 1 98.94 97 GLU A C 1
ATOM 725 O O . GLU A 1 97 ? 2.408 -10.297 -12.805 1 98.94 97 GLU A O 1
ATOM 730 N N . LEU A 1 98 ? 0.228 -10.727 -12.977 1 99 98 LEU A N 1
ATOM 731 C CA . LEU A 1 98 ? -0.143 -9.656 -12.055 1 99 98 LEU A CA 1
ATOM 732 C C . LEU A 1 98 ? -0.929 -10.211 -10.875 1 99 98 LEU A C 1
ATOM 734 O O . LEU A 1 98 ? -1.829 -11.031 -11.047 1 99 98 LEU A O 1
ATOM 738 N N . ASP A 1 99 ? -0.571 -9.844 -9.68 1 99 99 ASP A N 1
ATOM 739 C CA . ASP A 1 99 ? -1.38 -10.016 -8.484 1 99 99 ASP A CA 1
ATOM 740 C C . ASP A 1 99 ? -2.055 -8.711 -8.07 1 99 99 ASP A C 1
ATOM 742 O O . ASP A 1 99 ? -1.39 -7.777 -7.617 1 99 99 ASP A O 1
ATOM 746 N N . MET A 1 100 ? -3.338 -8.617 -8.203 1 99 100 MET A N 1
ATOM 747 C CA . MET A 1 100 ? -4.008 -7.375 -7.824 1 99 100 MET A CA 1
ATOM 748 C C . MET A 1 100 ? -4.785 -7.551 -6.523 1 99 100 MET A C 1
ATOM 750 O O . MET A 1 100 ? -5.309 -8.633 -6.254 1 99 100 MET A O 1
ATOM 754 N N . VAL A 1 101 ? -4.848 -6.551 -5.699 1 99 101 VAL A N 1
ATOM 755 C CA . VAL A 1 101 ? -5.625 -6.559 -4.465 1 99 101 VAL A CA 1
ATOM 756 C C . VAL A 1 101 ? -7.008 -5.965 -4.719 1 99 101 VAL A C 1
ATOM 758 O O . VAL A 1 101 ? -7.129 -4.902 -5.332 1 99 101 VAL A O 1
ATOM 761 N N . ILE A 1 102 ? -8.031 -6.633 -4.336 1 98.94 102 ILE A N 1
ATOM 762 C CA . ILE A 1 102 ? -9.367 -6.07 -4.469 1 98.94 102 ILE A CA 1
ATOM 763 C C . ILE A 1 102 ? -9.492 -4.824 -3.59 1 98.94 102 ILE A C 1
ATOM 765 O O . ILE A 1 102 ? -8.672 -4.602 -2.701 1 98.94 102 ILE A O 1
ATOM 769 N N . ASN A 1 103 ? -10.461 -3.957 -3.924 1 98.94 103 ASN A N 1
ATOM 770 C CA . ASN A 1 103 ? -10.82 -2.893 -2.992 1 98.94 103 ASN A CA 1
ATOM 771 C C . ASN A 1 103 ? -11.57 -3.436 -1.781 1 98.94 103 ASN A C 1
ATOM 773 O O . ASN A 1 103 ? -12.789 -3.602 -1.826 1 98.94 103 ASN A O 1
ATOM 777 N N . ILE A 1 104 ? -10.883 -3.676 -0.691 1 98.94 104 ILE A N 1
ATOM 778 C CA . ILE A 1 104 ? -11.398 -4.363 0.487 1 98.94 104 ILE A CA 1
ATOM 779 C C . ILE A 1 104 ? -12.531 -3.551 1.104 1 98.94 104 ILE A C 1
ATOM 781 O O . ILE A 1 104 ? -13.586 -4.098 1.44 1 98.94 104 ILE A O 1
ATOM 785 N N . GLY A 1 105 ? -12.328 -2.248 1.218 1 98.88 105 GLY A N 1
ATOM 786 C CA . GLY A 1 105 ? -13.359 -1.387 1.769 1 98.88 105 GLY A CA 1
ATOM 787 C C . GLY A 1 105 ? -14.656 -1.417 0.971 1 98.88 105 GLY A C 1
ATOM 788 O O . GLY A 1 105 ? -15.742 -1.44 1.545 1 98.88 105 GLY A O 1
ATOM 789 N N . LYS A 1 106 ? -14.539 -1.398 -0.35 1 98.94 106 LYS A N 1
ATOM 790 C CA . LYS A 1 106 ? -15.727 -1.441 -1.198 1 98.94 106 LYS A CA 1
ATOM 791 C C . LYS A 1 106 ? -16.438 -2.789 -1.086 1 98.94 106 LYS A C 1
ATOM 793 O O . LYS A 1 106 ? -17.672 -2.855 -1.115 1 98.94 106 LYS A O 1
ATOM 798 N N . LEU A 1 107 ? -15.688 -3.889 -0.986 1 98.94 107 LEU A N 1
ATOM 799 C CA . LEU A 1 107 ? -16.312 -5.184 -0.726 1 98.94 107 LEU A CA 1
ATOM 800 C C . LEU A 1 107 ? -17.109 -5.156 0.574 1 98.94 107 LEU A C 1
ATOM 802 O O . LEU A 1 107 ? -18.266 -5.57 0.604 1 98.94 107 LEU A O 1
ATOM 806 N N . LEU A 1 108 ? -16.5 -4.633 1.636 1 98.88 108 LEU A N 1
ATOM 807 C CA . LEU A 1 108 ? -17.125 -4.602 2.955 1 98.88 108 LEU A CA 1
ATOM 808 C C . LEU A 1 108 ? -18.297 -3.631 2.98 1 98.88 108 LEU A C 1
ATOM 810 O O . LEU A 1 108 ? -19.219 -3.785 3.783 1 98.88 108 LEU A O 1
ATOM 814 N N . THR A 1 109 ? -18.281 -2.623 2.08 1 98.69 109 THR A N 1
ATOM 815 C CA . THR A 1 109 ? -19.391 -1.705 1.896 1 98.69 109 THR A CA 1
ATOM 816 C C . THR A 1 109 ? -20.578 -2.424 1.262 1 98.69 109 THR A C 1
ATOM 818 O O . THR A 1 109 ? -21.734 -2.01 1.439 1 98.69 109 THR A O 1
ATOM 821 N N . GLY A 1 110 ? -20.328 -3.488 0.514 1 98.75 110 GLY A N 1
ATOM 822 C CA . GLY A 1 110 ? -21.344 -4.18 -0.266 1 98.75 110 GLY A CA 1
ATOM 823 C C . GLY A 1 110 ? -21.469 -3.648 -1.682 1 98.75 110 GLY A C 1
ATOM 824 O O . GLY A 1 110 ? -22.422 -3.967 -2.387 1 98.75 110 GLY A O 1
ATOM 825 N N . ASP A 1 111 ? -20.562 -2.834 -2.057 1 98.75 111 ASP A N 1
ATOM 826 C CA . ASP A 1 111 ? -20.547 -2.34 -3.43 1 98.75 111 ASP A CA 1
ATOM 827 C C . ASP A 1 111 ? -19.906 -3.35 -4.371 1 98.75 111 ASP A C 1
ATOM 829 O O . ASP A 1 111 ? -18.828 -3.086 -4.934 1 98.75 111 ASP A O 1
ATOM 833 N N . TYR A 1 112 ? -20.578 -4.438 -4.594 1 98.88 112 TYR A N 1
ATOM 834 C CA . TYR A 1 112 ? -20.047 -5.574 -5.34 1 98.88 112 TYR A CA 1
ATOM 835 C C . TYR A 1 112 ? -19.828 -5.219 -6.805 1 98.88 112 TYR A C 1
ATOM 837 O O . TYR A 1 112 ? -18.906 -5.719 -7.449 1 98.88 112 TYR A O 1
ATOM 845 N N . ASP A 1 113 ? -20.641 -4.312 -7.328 1 98.88 113 ASP A N 1
ATOM 846 C CA . ASP A 1 113 ? -20.469 -3.869 -8.711 1 98.88 113 ASP A CA 1
ATOM 847 C C . ASP A 1 113 ? -19.141 -3.156 -8.891 1 98.88 113 ASP A C 1
ATOM 849 O O . ASP A 1 113 ? -18.438 -3.398 -9.875 1 98.88 113 ASP A O 1
ATOM 853 N N . TYR A 1 114 ? -18.875 -2.264 -7.961 1 98.88 114 TYR A N 1
ATOM 854 C CA . TYR A 1 114 ? -17.578 -1.581 -8.023 1 98.88 114 TYR A CA 1
ATOM 855 C C . TYR A 1 114 ? -16.438 -2.58 -7.996 1 98.88 114 TYR A C 1
ATOM 857 O O . TYR A 1 114 ? -15.508 -2.494 -8.805 1 98.88 114 TYR A O 1
ATOM 865 N N . VAL A 1 115 ? -16.484 -3.523 -7.055 1 98.94 115 VAL A N 1
ATOM 866 C CA . VAL A 1 115 ? -15.406 -4.488 -6.883 1 98.94 115 VAL A CA 1
ATOM 867 C C . VAL A 1 115 ? -15.25 -5.324 -8.148 1 98.94 115 VAL A C 1
ATOM 869 O O . VAL A 1 115 ? -14.141 -5.5 -8.648 1 98.94 115 VAL A O 1
ATOM 872 N N . ARG A 1 116 ? -16.328 -5.816 -8.672 1 98.94 116 ARG A N 1
ATOM 873 C CA . ARG A 1 116 ? -16.297 -6.621 -9.891 1 98.94 116 ARG A CA 1
ATOM 874 C C . ARG A 1 116 ? -15.703 -5.832 -11.055 1 98.94 116 ARG A C 1
ATOM 876 O O . ARG A 1 116 ? -14.844 -6.34 -11.781 1 98.94 116 ARG A O 1
ATOM 883 N N . GLU A 1 117 ? -16.141 -4.617 -11.242 1 98.94 117 GLU A N 1
ATOM 884 C CA . GLU A 1 117 ? -15.664 -3.791 -12.352 1 98.94 117 GLU A CA 1
ATOM 885 C C . GLU A 1 117 ? -14.195 -3.428 -12.172 1 98.94 117 GLU A C 1
ATOM 887 O O . GLU A 1 117 ? -13.445 -3.352 -13.148 1 98.94 117 GLU A O 1
ATOM 892 N N . ASP A 1 118 ? -13.836 -3.123 -10.984 1 98.94 118 ASP A N 1
ATOM 893 C CA . ASP A 1 118 ? -12.445 -2.852 -10.641 1 98.94 118 ASP A CA 1
ATOM 894 C C . ASP A 1 118 ? -11.539 -3.996 -11.094 1 98.94 118 ASP A C 1
ATOM 896 O O . ASP A 1 118 ? -10.516 -3.768 -11.742 1 98.94 118 ASP A O 1
ATOM 900 N N . ILE A 1 119 ? -11.93 -5.258 -10.742 1 99 119 ILE A N 1
ATOM 901 C CA . ILE A 1 119 ? -11.172 -6.441 -11.133 1 99 119 ILE A CA 1
ATOM 902 C C . ILE A 1 119 ? -11.219 -6.609 -12.648 1 99 119 ILE A C 1
ATOM 904 O O . ILE A 1 119 ? -10.188 -6.812 -13.289 1 99 119 ILE A O 1
ATOM 908 N N . LYS A 1 120 ? -12.359 -6.461 -13.188 1 98.94 120 LYS A N 1
ATOM 909 C CA . LYS A 1 120 ? -12.578 -6.715 -14.609 1 98.94 120 LYS A CA 1
ATOM 910 C C . LYS A 1 120 ? -11.719 -5.801 -15.477 1 98.94 120 LYS A C 1
ATOM 912 O O . LYS A 1 120 ? -11.172 -6.234 -16.5 1 98.94 120 LYS A O 1
ATOM 917 N N . ARG A 1 121 ? -11.602 -4.574 -15.102 1 98.94 121 ARG A N 1
ATOM 918 C CA . ARG A 1 121 ? -10.836 -3.617 -15.898 1 98.94 121 ARG A CA 1
ATOM 919 C C . ARG A 1 121 ? -9.352 -3.965 -15.891 1 98.94 121 ARG A C 1
ATOM 921 O O . ARG A 1 121 ? -8.672 -3.803 -16.906 1 98.94 121 ARG A O 1
ATOM 928 N N . VAL A 1 122 ? -8.812 -4.398 -14.773 1 99 122 VAL A N 1
ATOM 929 C CA . VAL A 1 122 ? -7.422 -4.828 -14.711 1 99 122 VAL A CA 1
ATOM 930 C C . VAL A 1 122 ? -7.242 -6.117 -15.508 1 99 122 VAL A C 1
ATOM 932 O O . VAL A 1 122 ? -6.297 -6.25 -16.281 1 99 122 VAL A O 1
ATOM 935 N N . VAL A 1 123 ? -8.18 -7.055 -15.359 1 98.94 123 VAL A N 1
ATOM 936 C CA . VAL A 1 123 ? -8.133 -8.328 -16.062 1 98.94 123 VAL A CA 1
ATOM 937 C C . VAL A 1 123 ? -8.156 -8.094 -17.578 1 98.94 123 VAL A C 1
ATOM 939 O O . VAL A 1 123 ? -7.379 -8.695 -18.312 1 98.94 123 VAL A O 1
ATOM 942 N N . SER A 1 124 ? -9.008 -7.207 -17.969 1 98.94 124 SER A N 1
ATOM 943 C CA . SER A 1 124 ? -9.18 -6.949 -19.391 1 98.94 124 SER A CA 1
ATOM 944 C C . SER A 1 124 ? -7.879 -6.457 -20.031 1 98.94 124 SER A C 1
ATOM 946 O O . SER A 1 124 ? -7.438 -6.992 -21.047 1 98.94 124 SER A O 1
ATOM 948 N N . VAL A 1 125 ? -7.234 -5.465 -19.422 1 98.94 125 VAL A N 1
ATOM 949 C CA . VAL A 1 125 ? -6.02 -4.914 -20.016 1 98.94 125 VAL A CA 1
ATOM 950 C C . VAL A 1 125 ? -4.895 -5.941 -19.938 1 98.94 125 VAL A C 1
ATOM 952 O O . VAL A 1 125 ? -4.035 -6 -20.828 1 98.94 125 VAL A O 1
ATOM 955 N N . ALA A 1 126 ? -4.891 -6.746 -18.906 1 98.94 126 ALA A N 1
ATOM 956 C CA . ALA A 1 126 ? -3.873 -7.789 -18.766 1 98.94 126 ALA A CA 1
ATOM 957 C C . ALA A 1 126 ? -4.047 -8.867 -19.828 1 98.94 126 ALA A C 1
ATOM 959 O O . ALA A 1 126 ? -3.09 -9.227 -20.516 1 98.94 126 ALA A O 1
ATOM 960 N N . HIS A 1 127 ? -5.277 -9.359 -19.969 1 98.88 127 HIS A N 1
ATOM 961 C CA . HIS A 1 127 ? -5.57 -10.43 -20.906 1 98.88 127 HIS A CA 1
ATOM 962 C C . HIS A 1 127 ? -5.309 -9.984 -22.344 1 98.88 127 HIS A C 1
ATOM 964 O O . HIS A 1 127 ? -4.895 -10.789 -23.172 1 98.88 127 HIS A O 1
ATOM 970 N N . GLU A 1 128 ? -5.559 -8.742 -22.641 1 98.69 128 GLU A N 1
ATOM 971 C CA . GLU A 1 128 ? -5.254 -8.188 -23.953 1 98.69 128 GLU A CA 1
ATOM 972 C C . GLU A 1 128 ? -3.779 -8.367 -24.297 1 98.69 128 GLU A C 1
ATOM 974 O O . GLU A 1 128 ? -3.416 -8.445 -25.469 1 98.69 128 GLU A O 1
ATOM 979 N N . ARG A 1 129 ? -2.951 -8.508 -23.328 1 98.19 129 ARG A N 1
ATOM 980 C CA . ARG A 1 129 ? -1.511 -8.625 -23.531 1 98.19 129 ARG A CA 1
ATOM 981 C C . ARG A 1 129 ? -1.026 -10.031 -23.203 1 98.19 129 ARG A C 1
ATOM 983 O O . ARG A 1 129 ? 0.178 -10.273 -23.094 1 98.19 129 ARG A O 1
ATOM 990 N N . GLY A 1 130 ? -1.965 -10.969 -22.938 1 98.5 130 GLY A N 1
ATOM 991 C CA . GLY A 1 130 ? -1.635 -12.359 -22.688 1 98.5 130 GLY A CA 1
ATOM 992 C C . GLY A 1 130 ? -1.099 -12.586 -21.281 1 98.5 130 GLY A C 1
ATOM 993 O O . GLY A 1 130 ? -0.377 -13.562 -21.047 1 98.5 130 GLY A O 1
ATOM 994 N N . VAL A 1 131 ? -1.373 -11.688 -20.375 1 98.88 131 VAL A N 1
ATOM 995 C CA . VAL A 1 131 ? -0.889 -11.758 -19 1 98.88 131 VAL A CA 1
ATOM 996 C C . VAL A 1 131 ? -2.018 -12.211 -18.078 1 98.88 131 VAL A C 1
ATOM 998 O O . VAL A 1 131 ? -3.154 -11.758 -18.219 1 98.88 131 VAL A O 1
ATOM 1001 N N . ILE A 1 132 ? -1.751 -13.133 -17.172 1 98.88 132 ILE A N 1
ATOM 1002 C CA . ILE A 1 132 ? -2.775 -13.625 -16.25 1 98.88 132 ILE A CA 1
ATOM 1003 C C . ILE A 1 132 ? -2.859 -12.727 -15.031 1 98.88 132 ILE A C 1
ATOM 1005 O O . ILE A 1 132 ? -1.892 -12.039 -14.688 1 98.88 132 ILE A O 1
ATOM 1009 N N . VAL A 1 133 ? -4.012 -12.734 -14.367 1 99 133 VAL A N 1
ATOM 1010 C CA . VAL A 1 133 ? -4.254 -11.914 -13.188 1 99 133 VAL A CA 1
ATOM 1011 C C . VAL A 1 133 ? -4.691 -12.797 -12.016 1 99 133 VAL A C 1
ATOM 1013 O O . VAL A 1 133 ? -5.59 -13.625 -12.164 1 99 133 VAL A O 1
ATOM 1016 N N . LYS A 1 134 ? -4.004 -12.688 -10.922 1 99 134 LYS A N 1
ATOM 1017 C CA . LYS A 1 134 ? -4.359 -13.289 -9.641 1 99 134 LYS A CA 1
ATOM 1018 C C . LYS A 1 134 ? -4.953 -12.25 -8.688 1 99 134 LYS A C 1
ATOM 1020 O O . LYS A 1 134 ? -4.34 -11.219 -8.43 1 99 134 LYS A O 1
ATOM 1025 N N . VAL A 1 135 ? -6.133 -12.5 -8.18 1 99 135 VAL A N 1
ATOM 1026 C CA . VAL A 1 135 ? -6.836 -11.516 -7.359 1 99 135 VAL A CA 1
ATOM 1027 C C . VAL A 1 135 ? -6.648 -11.852 -5.883 1 99 135 VAL A C 1
ATOM 1029 O O . VAL A 1 135 ? -7.094 -12.906 -5.414 1 99 135 VAL A O 1
ATOM 1032 N N . ILE A 1 136 ? -5.992 -10.977 -5.172 1 99 136 ILE A N 1
ATOM 1033 C CA . ILE A 1 136 ? -5.801 -11.094 -3.732 1 99 136 ILE A CA 1
ATOM 1034 C C . ILE A 1 136 ? -7.039 -10.578 -3.004 1 99 136 ILE A C 1
ATOM 1036 O O . ILE A 1 136 ? -7.406 -9.414 -3.146 1 99 136 ILE A O 1
ATOM 1040 N N . ILE A 1 137 ? -7.602 -11.375 -2.213 1 98.94 137 ILE A N 1
ATOM 1041 C CA . ILE A 1 137 ? -8.852 -10.953 -1.59 1 98.94 137 ILE A CA 1
ATOM 1042 C C . ILE A 1 137 ? -8.586 -10.539 -0.141 1 98.94 137 ILE A C 1
ATOM 1044 O O . ILE A 1 137 ? -9.406 -9.859 0.474 1 98.94 137 ILE A O 1
ATOM 1048 N N . GLU A 1 138 ? -7.398 -10.859 0.436 1 98.81 138 GLU A N 1
ATOM 1049 C CA . GLU A 1 138 ? -6.961 -10.57 1.797 1 98.81 138 GLU A CA 1
ATOM 1050 C C . GLU A 1 138 ? -7.875 -11.227 2.824 1 98.81 138 GLU A C 1
ATOM 1052 O O . GLU A 1 138 ? -8.555 -10.539 3.586 1 98.81 138 GLU A O 1
ATOM 1057 N N . THR A 1 139 ? -7.758 -12.461 2.969 1 98.75 139 THR A N 1
ATOM 1058 C CA . THR A 1 139 ? -8.656 -13.281 3.777 1 98.75 139 THR A CA 1
ATOM 1059 C C . THR A 1 139 ? -8.609 -12.852 5.238 1 98.75 139 THR A C 1
ATOM 1061 O O . THR A 1 139 ? -9.602 -12.953 5.957 1 98.75 139 THR A O 1
ATOM 1064 N N . ALA A 1 140 ? -7.48 -12.305 5.695 1 98.38 140 ALA A N 1
ATOM 1065 C CA . ALA A 1 140 ? -7.305 -11.906 7.09 1 98.38 140 ALA A CA 1
ATOM 1066 C C . ALA A 1 140 ? -8.32 -10.852 7.496 1 98.38 140 ALA A C 1
ATOM 1068 O O . ALA A 1 140 ? -8.625 -10.695 8.68 1 98.38 140 ALA A O 1
ATOM 1069 N N . LEU A 1 141 ? -8.883 -10.125 6.527 1 98.69 141 LEU A N 1
ATOM 1070 C CA . LEU A 1 141 ? -9.75 -8.992 6.836 1 98.69 141 LEU A CA 1
ATOM 1071 C C . LEU A 1 141 ? -11.203 -9.305 6.488 1 98.69 141 LEU A C 1
ATOM 1073 O O . LEU A 1 141 ? -12.055 -8.414 6.488 1 98.69 141 LEU A O 1
ATOM 1077 N N . LEU A 1 142 ? -11.461 -10.555 6.117 1 98.81 142 LEU A N 1
ATOM 1078 C CA . LEU A 1 142 ? -12.789 -10.891 5.605 1 98.81 142 LEU A CA 1
ATOM 1079 C C . LEU A 1 142 ? -13.422 -12 6.441 1 98.81 142 LEU A C 1
ATOM 1081 O O . LEU A 1 142 ? -12.742 -12.93 6.875 1 98.81 142 LEU A O 1
ATOM 1085 N N . ASP A 1 143 ? -14.672 -11.914 6.664 1 98.44 143 ASP A N 1
ATOM 1086 C CA . ASP A 1 143 ? -15.422 -13.039 7.223 1 98.44 143 ASP A CA 1
ATOM 1087 C C . ASP A 1 143 ? -15.805 -14.039 6.137 1 98.44 143 ASP A C 1
ATOM 1089 O O . ASP A 1 143 ? -15.453 -13.859 4.969 1 98.44 143 ASP A O 1
ATOM 1093 N N . LEU A 1 144 ? -16.453 -15.117 6.496 1 98.62 144 LEU A N 1
ATOM 1094 C CA . LEU A 1 144 ? -16.781 -16.203 5.586 1 98.62 144 LEU A CA 1
ATOM 1095 C C . LEU A 1 144 ? -17.562 -15.688 4.383 1 98.62 144 LEU A C 1
ATOM 1097 O O . LEU A 1 144 ? -17.219 -15.977 3.238 1 98.62 144 LEU A O 1
ATOM 1101 N N . ASN A 1 145 ? -18.594 -14.93 4.633 1 98.75 145 ASN A N 1
ATOM 1102 C CA . ASN A 1 145 ? -19.453 -14.43 3.557 1 98.75 145 ASN A CA 1
ATOM 1103 C C . ASN A 1 145 ? -18.672 -13.539 2.596 1 98.75 145 ASN A C 1
ATOM 1105 O O . ASN A 1 145 ? -18.828 -13.648 1.379 1 98.75 145 ASN A O 1
ATOM 1109 N N . HIS A 1 146 ? -17.844 -12.664 3.107 1 98.94 146 HIS A N 1
ATOM 1110 C CA . HIS A 1 146 ? -17.062 -11.758 2.27 1 98.94 146 HIS A CA 1
ATOM 1111 C C . HIS A 1 146 ? -16.016 -12.516 1.46 1 98.94 146 HIS A C 1
ATOM 1113 O O . HIS A 1 146 ? -15.711 -12.141 0.329 1 98.94 146 HIS A O 1
ATOM 1119 N N . LYS A 1 147 ? -15.422 -13.562 2.045 1 98.94 147 LYS A N 1
ATOM 1120 C CA . LYS A 1 147 ? -14.492 -14.398 1.294 1 98.94 147 LYS A CA 1
ATOM 1121 C C . LYS A 1 147 ? -15.172 -15.023 0.082 1 98.94 147 LYS A C 1
ATOM 1123 O O . LYS A 1 147 ? -14.641 -14.984 -1.029 1 98.94 147 LYS A O 1
ATOM 1128 N N . VAL A 1 148 ? -16.328 -15.578 0.343 1 98.94 148 VAL A N 1
ATOM 1129 C CA . VAL A 1 148 ? -17.094 -16.219 -0.722 1 98.94 148 VAL A CA 1
ATOM 1130 C C . VAL A 1 148 ? -17.422 -15.203 -1.808 1 98.94 148 VAL A C 1
ATOM 1132 O O . VAL A 1 148 ? -17.203 -15.453 -2.994 1 98.94 148 VAL A O 1
ATOM 1135 N N . GLN A 1 149 ? -17.938 -14.055 -1.38 1 98.94 149 GLN A N 1
ATOM 1136 C CA . GLN A 1 149 ? -18.344 -13.031 -2.334 1 98.94 149 GLN A CA 1
ATOM 1137 C C . GLN A 1 149 ? -17.141 -12.531 -3.143 1 98.94 149 GLN A C 1
ATOM 1139 O O . GLN A 1 149 ? -17.25 -12.344 -4.355 1 98.94 149 GLN A O 1
ATOM 1144 N N . ALA A 1 150 ? -16.047 -12.281 -2.49 1 98.94 150 ALA A N 1
ATOM 1145 C CA . ALA A 1 150 ? -14.852 -11.812 -3.176 1 98.94 150 ALA A CA 1
ATOM 1146 C C . ALA A 1 150 ? -14.406 -12.805 -4.246 1 98.94 150 ALA A C 1
ATOM 1148 O O . ALA A 1 150 ? -14.039 -12.406 -5.355 1 98.94 150 ALA A O 1
ATOM 1149 N N . CYS A 1 151 ? -14.422 -14.094 -3.928 1 98.94 151 CYS A N 1
ATOM 1150 C CA . CYS A 1 151 ? -14.031 -15.133 -4.867 1 98.94 151 CYS A CA 1
ATOM 1151 C C . CYS A 1 151 ? -14.977 -15.164 -6.066 1 98.94 151 CYS A C 1
ATOM 1153 O O . CYS A 1 151 ? -14.523 -15.234 -7.211 1 98.94 151 CYS A O 1
ATOM 1155 N N . LYS A 1 152 ? -16.234 -15.102 -5.77 1 98.94 152 LYS A N 1
ATOM 1156 C CA . LYS A 1 152 ? -17.219 -15.125 -6.848 1 98.94 152 LYS A CA 1
ATOM 1157 C C . LYS A 1 152 ? -17.047 -13.922 -7.773 1 98.94 152 LYS A C 1
ATOM 1159 O O . LYS A 1 152 ? -17.109 -14.062 -9 1 98.94 152 LYS A O 1
ATOM 1164 N N . LEU A 1 153 ? -16.859 -12.742 -7.215 1 99 153 LEU A N 1
ATOM 1165 C CA . LEU A 1 153 ? -16.672 -11.531 -8 1 99 153 LEU A CA 1
ATOM 1166 C C . LEU A 1 153 ? -15.422 -11.625 -8.867 1 99 153 LEU A C 1
ATOM 1168 O O . LEU A 1 153 ? -15.422 -11.18 -10.016 1 99 153 LEU A O 1
ATOM 1172 N N . ALA A 1 154 ? -14.367 -12.195 -8.297 1 99 154 ALA A N 1
ATOM 1173 C CA . ALA A 1 154 ? -13.133 -12.391 -9.062 1 99 154 ALA A CA 1
ATOM 1174 C C . ALA A 1 154 ? -13.367 -13.305 -10.258 1 99 154 ALA A C 1
ATOM 1176 O O . ALA A 1 154 ? -12.922 -13.016 -11.367 1 99 154 ALA A O 1
ATOM 1177 N N . GLU A 1 155 ? -14.055 -14.43 -10.016 1 98.94 155 GLU A N 1
ATOM 1178 C CA . GLU A 1 155 ? -14.359 -15.375 -11.086 1 98.94 155 GLU A CA 1
ATOM 1179 C C . GLU A 1 155 ? -15.227 -14.734 -12.156 1 98.94 155 GLU A C 1
ATOM 1181 O O . GLU A 1 155 ? -14.961 -14.875 -13.352 1 98.94 155 GLU A O 1
ATOM 1186 N N . GLU A 1 156 ? -16.25 -13.992 -11.719 1 98.88 156 GLU A N 1
ATOM 1187 C CA . GLU A 1 156 ? -17.141 -13.305 -12.641 1 98.88 156 GLU A CA 1
ATOM 1188 C C . GLU A 1 156 ? -16.391 -12.281 -13.484 1 98.88 156 GLU A C 1
ATOM 1190 O O . GLU A 1 156 ? -16.75 -12.055 -14.648 1 98.88 156 GLU A O 1
ATOM 1195 N N . ALA A 1 157 ? -15.391 -11.68 -12.922 1 98.94 157 ALA A N 1
ATOM 1196 C CA . ALA A 1 157 ? -14.617 -10.633 -13.586 1 98.94 157 ALA A CA 1
ATOM 1197 C C . ALA A 1 157 ? -13.602 -11.234 -14.547 1 98.94 157 ALA A C 1
ATOM 1199 O O . ALA A 1 157 ? -12.93 -10.508 -15.289 1 98.94 157 ALA A O 1
ATOM 1200 N N . GLY A 1 158 ? -13.391 -12.539 -14.508 1 98.88 158 GLY A N 1
ATOM 1201 C CA . GLY A 1 158 ? -12.547 -13.219 -15.484 1 98.88 158 GLY A CA 1
ATOM 1202 C C . GLY A 1 158 ? -11.133 -13.445 -14.992 1 98.88 158 GLY A C 1
ATOM 1203 O O . GLY A 1 158 ? -10.234 -13.727 -15.781 1 98.88 158 GLY A O 1
ATOM 1204 N N . ALA A 1 159 ? -10.914 -13.305 -13.711 1 98.94 159 ALA A N 1
ATOM 1205 C CA . ALA A 1 159 ? -9.578 -13.508 -13.156 1 98.94 159 ALA A CA 1
ATOM 1206 C C . ALA A 1 159 ? -9.117 -14.953 -13.344 1 98.94 159 ALA A C 1
ATOM 1208 O O . ALA A 1 159 ? -9.938 -15.852 -13.539 1 98.94 159 ALA A O 1
ATOM 1209 N N . ASP A 1 160 ? -7.824 -15.164 -13.305 1 98.94 160 ASP A N 1
ATOM 1210 C CA . ASP A 1 160 ? -7.254 -16.5 -13.508 1 98.94 160 ASP A CA 1
ATOM 1211 C C . ASP A 1 160 ? -7.059 -17.219 -12.18 1 98.94 160 ASP A C 1
ATOM 1213 O O . ASP A 1 160 ? -7.109 -18.453 -12.125 1 98.94 160 ASP A O 1
ATOM 1217 N N . PHE A 1 161 ? -6.75 -16.484 -11.117 1 98.94 161 PHE A N 1
ATOM 1218 C CA . PHE A 1 161 ? -6.527 -16.984 -9.773 1 98.94 161 PHE A CA 1
ATOM 1219 C C . PHE A 1 161 ? -7.27 -16.141 -8.742 1 98.94 161 PHE A C 1
ATOM 1221 O O . PHE A 1 161 ? -7.496 -14.953 -8.961 1 98.94 161 PHE A O 1
ATOM 1228 N N . VAL A 1 162 ? -7.656 -16.75 -7.68 1 98.94 162 VAL A N 1
ATOM 1229 C CA . VAL A 1 162 ? -7.898 -16.031 -6.43 1 98.94 162 VAL A CA 1
ATOM 1230 C C . VAL A 1 162 ? -6.812 -16.391 -5.414 1 98.94 162 VAL A C 1
ATOM 1232 O O . VAL A 1 162 ? -6.398 -17.547 -5.324 1 98.94 162 VAL A O 1
ATOM 1235 N N . LYS A 1 163 ? -6.305 -15.43 -4.793 1 98.94 163 LYS A N 1
ATOM 1236 C CA . LYS A 1 163 ? -5.176 -15.531 -3.873 1 98.94 163 LYS A CA 1
ATOM 1237 C C . LYS A 1 163 ? -5.578 -15.109 -2.463 1 98.94 163 LYS A C 1
ATOM 1239 O O . LYS A 1 163 ? -6.352 -14.164 -2.289 1 98.94 163 LYS A O 1
ATOM 1244 N N . THR A 1 164 ? -5.012 -15.656 -1.427 1 98.81 164 THR A N 1
ATOM 1245 C CA . THR A 1 164 ? -5.48 -15.508 -0.053 1 98.81 164 THR A CA 1
ATOM 1246 C C . THR A 1 164 ? -5.074 -14.148 0.511 1 98.81 164 THR A C 1
ATOM 1248 O O . THR A 1 164 ? -5.902 -13.445 1.091 1 98.81 164 THR A O 1
ATOM 1251 N N . SER A 1 165 ? -3.793 -13.797 0.339 1 98.31 165 SER A N 1
ATOM 1252 C CA . SER A 1 165 ? -3.342 -12.719 1.211 1 98.31 165 SER A CA 1
ATOM 1253 C C . SER A 1 165 ? -2.182 -11.945 0.587 1 98.31 165 SER A C 1
ATOM 1255 O O . SER A 1 165 ? -1.52 -12.445 -0.325 1 98.31 165 SER A O 1
ATOM 1257 N N . THR A 1 166 ? -1.986 -10.758 1.067 1 98.38 166 THR A N 1
ATOM 1258 C CA . THR A 1 166 ? -0.846 -9.93 0.696 1 98.38 166 THR A CA 1
ATOM 1259 C C . THR A 1 166 ? 0.371 -10.266 1.552 1 98.38 166 THR A C 1
ATOM 1261 O O . THR A 1 166 ? 1.509 -10.023 1.148 1 98.38 166 THR A O 1
ATOM 1264 N N . GLY A 1 167 ? 0.092 -10.711 2.725 1 97.06 167 GLY A N 1
ATOM 1265 C CA . GLY A 1 167 ? 1.161 -10.914 3.688 1 97.06 167 GLY A CA 1
ATOM 1266 C C . GLY A 1 167 ? 1.363 -9.734 4.617 1 97.06 167 GLY A C 1
ATOM 1267 O O . GLY A 1 167 ? 2.225 -9.773 5.5 1 97.06 167 GLY A O 1
ATOM 1268 N N . PHE A 1 168 ? 0.44 -8.727 4.559 1 97.31 168 PHE A N 1
ATOM 1269 C CA . PHE A 1 168 ? 0.684 -7.512 5.324 1 97.31 168 PHE A CA 1
ATOM 1270 C C . PHE A 1 168 ? -0.506 -7.188 6.219 1 97.31 168 PHE A C 1
ATOM 1272 O O . PHE A 1 168 ? -0.575 -6.102 6.801 1 97.31 168 PHE A O 1
ATOM 1279 N N . ALA A 1 169 ? -1.46 -8.125 6.332 1 96.31 169 ALA A N 1
ATOM 1280 C CA . ALA A 1 169 ? -2.646 -7.855 7.141 1 96.31 169 ALA A CA 1
ATOM 1281 C C . ALA A 1 169 ? -2.658 -8.719 8.398 1 96.31 169 ALA A C 1
ATOM 1283 O O . ALA A 1 169 ? -3.699 -8.875 9.047 1 96.31 169 ALA A O 1
ATOM 1284 N N . GLY A 1 170 ? -1.578 -9.273 8.828 1 92 170 GLY A N 1
ATOM 1285 C CA . GLY A 1 170 ? -1.444 -9.906 10.125 1 92 170 GLY A CA 1
ATOM 1286 C C . GLY A 1 170 ? -1.607 -11.414 10.078 1 92 170 GLY A C 1
ATOM 1287 O O . GLY A 1 170 ? -1.095 -12.125 10.945 1 92 170 GLY A O 1
ATOM 1288 N N . LYS A 1 171 ? -2.391 -11.961 9.133 1 93 171 LYS A N 1
ATOM 1289 C CA . LYS A 1 171 ? -2.582 -13.398 8.984 1 93 171 LYS A CA 1
ATOM 1290 C C . LYS A 1 171 ? -2.369 -13.844 7.543 1 93 171 LYS A C 1
ATOM 1292 O O . LYS A 1 171 ? -2.73 -13.125 6.605 1 93 171 LYS A O 1
ATOM 1297 N N . GLY A 1 172 ? -1.736 -15.016 7.367 1 95.25 172 GLY A N 1
ATOM 1298 C CA . GLY A 1 172 ? -1.526 -15.586 6.047 1 95.25 172 GLY A CA 1
ATOM 1299 C C . GLY A 1 172 ? -2.527 -16.672 5.699 1 95.25 172 GLY A C 1
ATOM 1300 O O . GLY A 1 172 ? -3.623 -16.719 6.262 1 95.25 172 GLY A O 1
ATOM 1301 N N . ALA A 1 173 ? -2.211 -17.438 4.77 1 97.12 173 ALA A N 1
ATOM 1302 C CA . ALA A 1 173 ? -3.102 -18.469 4.246 1 97.12 173 ALA A CA 1
ATOM 1303 C C . ALA A 1 173 ? -3.367 -19.547 5.293 1 97.12 173 ALA A C 1
ATOM 1305 O O . ALA A 1 173 ? -2.461 -19.938 6.031 1 97.12 173 ALA A O 1
ATOM 1306 N N . THR A 1 174 ? -4.598 -20.016 5.359 1 98.19 174 THR A N 1
ATOM 1307 C CA . THR A 1 174 ? -4.98 -21.188 6.125 1 98.19 174 THR A CA 1
ATOM 1308 C C . THR A 1 174 ? -5.684 -22.219 5.234 1 98.19 174 THR A C 1
ATOM 1310 O O . THR A 1 174 ? -6.25 -21.859 4.203 1 98.19 174 THR A O 1
ATOM 1313 N N . LEU A 1 175 ? -5.59 -23.469 5.648 1 98.19 175 LEU A N 1
ATOM 1314 C CA . LEU A 1 175 ? -6.309 -24.5 4.906 1 98.19 175 LEU A CA 1
ATOM 1315 C C . LEU A 1 175 ? -7.809 -24.219 4.91 1 98.19 175 LEU A C 1
ATOM 1317 O O . LEU A 1 175 ? -8.5 -24.5 3.932 1 98.19 175 LEU A O 1
ATOM 1321 N N . GLU A 1 176 ? -8.266 -23.703 6.012 1 98.5 176 GLU A N 1
ATOM 1322 C CA . GLU A 1 176 ? -9.672 -23.328 6.098 1 98.5 176 GLU A CA 1
ATOM 1323 C C . GLU A 1 176 ? -10.031 -22.297 5.027 1 98.5 176 GLU A C 1
ATOM 1325 O O . GLU A 1 176 ? -11.055 -22.422 4.359 1 98.5 176 GLU A O 1
ATOM 1330 N N . ASP A 1 177 ? -9.211 -21.25 4.848 1 98.69 177 ASP A N 1
ATOM 1331 C CA . ASP A 1 177 ? -9.438 -20.266 3.805 1 98.69 177 ASP A CA 1
ATOM 1332 C C . ASP A 1 177 ? -9.469 -20.906 2.424 1 98.69 177 ASP A C 1
ATOM 1334 O O . ASP A 1 177 ? -10.336 -20.594 1.605 1 98.69 177 ASP A O 1
ATOM 1338 N N . ILE A 1 178 ? -8.523 -21.797 2.201 1 98.81 178 ILE A N 1
ATOM 1339 C CA . ILE A 1 178 ? -8.43 -22.453 0.902 1 98.81 178 ILE A CA 1
ATOM 1340 C C . ILE A 1 178 ? -9.695 -23.281 0.647 1 98.81 178 ILE A C 1
ATOM 1342 O O . ILE A 1 178 ? -10.219 -23.281 -0.466 1 98.81 178 ILE A O 1
ATOM 1346 N N . CYS A 1 179 ? -10.141 -23.922 1.665 1 98.62 179 CYS A N 1
ATOM 1347 C CA . CYS A 1 179 ? -11.367 -24.703 1.536 1 98.62 179 CYS A CA 1
ATOM 1348 C C . CYS A 1 179 ? -12.547 -23.812 1.188 1 98.62 179 CYS A C 1
ATOM 1350 O O . CYS A 1 179 ? -13.344 -24.141 0.306 1 98.62 179 CYS A O 1
ATOM 1352 N N . ILE A 1 180 ? -12.688 -22.719 1.841 1 98.81 180 ILE A N 1
ATOM 1353 C CA . ILE A 1 180 ? -13.758 -21.75 1.584 1 98.81 180 ILE A CA 1
ATOM 1354 C C . ILE A 1 180 ? -13.648 -21.234 0.152 1 98.81 180 ILE A C 1
ATOM 1356 O O . ILE A 1 180 ? -14.641 -21.203 -0.578 1 98.81 180 ILE A O 1
ATOM 1360 N N . MET A 1 181 ? -12.477 -20.875 -0.28 1 98.94 181 MET A N 1
ATOM 1361 C CA . MET A 1 181 ? -12.234 -20.312 -1.607 1 98.94 181 MET A CA 1
ATOM 1362 C C . MET A 1 181 ? -12.547 -21.344 -2.693 1 98.94 181 MET A C 1
ATOM 1364 O O . MET A 1 181 ? -13.203 -21.016 -3.686 1 98.94 181 MET A O 1
ATOM 1368 N N . ARG A 1 182 ? -12.039 -22.531 -2.506 1 98.75 182 ARG A N 1
ATOM 1369 C CA . ARG A 1 182 ? -12.297 -23.594 -3.484 1 98.75 182 ARG A CA 1
ATOM 1370 C C . ARG A 1 182 ? -13.789 -23.844 -3.637 1 98.75 182 ARG A C 1
ATOM 1372 O O . ARG A 1 182 ? -14.281 -24.016 -4.754 1 98.75 182 ARG A O 1
ATOM 1379 N N . GLY A 1 183 ? -14.477 -23.828 -2.535 1 98.69 183 GLY A N 1
ATOM 1380 C CA . GLY A 1 183 ? -15.914 -24.047 -2.559 1 98.69 183 GLY A CA 1
ATOM 1381 C C . GLY A 1 183 ? -16.688 -22.922 -3.225 1 98.69 183 GLY A C 1
ATOM 1382 O O . GLY A 1 183 ? -17.812 -23.109 -3.689 1 98.69 183 GLY A O 1
ATOM 1383 N N . ALA A 1 184 ? -16.141 -21.734 -3.26 1 98.81 184 ALA A N 1
ATOM 1384 C CA . ALA A 1 184 ? -16.828 -20.531 -3.73 1 98.81 184 ALA A CA 1
ATOM 1385 C C . ALA A 1 184 ? -16.719 -20.406 -5.246 1 98.81 184 ALA A C 1
ATOM 1387 O O . ALA A 1 184 ? -17.484 -19.672 -5.867 1 98.81 184 ALA A O 1
ATOM 1388 N N . VAL A 1 185 ? -15.727 -21.062 -5.848 1 98.75 185 VAL A N 1
ATOM 1389 C CA . VAL A 1 185 ? -15.469 -20.828 -7.262 1 98.75 185 VAL A CA 1
ATOM 1390 C C . VAL A 1 185 ? -15.594 -22.125 -8.039 1 98.75 185 VAL A C 1
ATOM 1392 O O . VAL A 1 185 ? -15.602 -23.219 -7.453 1 98.75 185 VAL A O 1
ATOM 1395 N N . GLY A 1 186 ? -15.742 -22.062 -9.312 1 97.69 186 GLY A N 1
ATOM 1396 C CA . GLY A 1 186 ? -15.797 -23.234 -10.195 1 97.69 186 GLY A CA 1
ATOM 1397 C C . GLY A 1 186 ? -14.445 -23.891 -10.383 1 97.69 186 GLY A C 1
ATOM 1398 O O . GLY A 1 186 ? -13.422 -23.359 -9.961 1 97.69 186 GLY A O 1
ATOM 1399 N N . PRO A 1 187 ? -14.383 -24.984 -11.031 1 96.19 187 PRO A N 1
ATOM 1400 C CA . PRO A 1 187 ? -13.18 -25.812 -11.148 1 96.19 187 PRO A CA 1
ATOM 1401 C C . PRO A 1 187 ? -12.102 -25.156 -12.008 1 96.19 187 PRO A C 1
ATOM 1403 O O . PRO A 1 187 ? -10.93 -25.547 -11.938 1 96.19 187 PRO A O 1
ATOM 1406 N N . ASN A 1 188 ? -12.461 -24.188 -12.789 1 97 188 ASN A N 1
ATOM 1407 C CA . ASN A 1 188 ? -11.492 -23.562 -13.703 1 97 188 ASN A CA 1
ATOM 1408 C C . ASN A 1 188 ? -10.727 -22.438 -13.031 1 97 188 ASN A C 1
ATOM 1410 O O . ASN A 1 188 ? -9.703 -21.984 -13.539 1 97 188 ASN A O 1
ATOM 1414 N N . MET A 1 189 ? -11.336 -21.828 -11.945 1 98.5 189 MET A N 1
ATOM 1415 C CA . MET A 1 189 ? -10.633 -20.797 -11.18 1 98.5 189 MET A CA 1
ATOM 1416 C C . MET A 1 189 ? -9.484 -21.406 -10.383 1 98.5 189 MET A C 1
ATOM 1418 O O . MET A 1 189 ? -9.68 -22.344 -9.617 1 98.5 189 MET A O 1
ATOM 1422 N N . LYS A 1 190 ? -8.297 -20.922 -10.602 1 98.94 190 LYS A N 1
ATOM 1423 C CA . LYS A 1 190 ? -7.137 -21.438 -9.883 1 98.94 190 LYS A CA 1
ATOM 1424 C C . LYS A 1 190 ? -6.961 -20.719 -8.547 1 98.94 190 LYS A C 1
ATOM 1426 O O . LYS A 1 190 ? -7.441 -19.609 -8.367 1 98.94 190 LYS A O 1
ATOM 1431 N N . LEU A 1 191 ? -6.301 -21.406 -7.586 1 98.94 191 LEU A N 1
ATOM 1432 C CA . LEU A 1 191 ? -6.082 -20.859 -6.254 1 98.94 191 LEU A CA 1
ATOM 1433 C C . LEU A 1 191 ? -4.598 -20.672 -5.977 1 98.94 191 LEU A C 1
ATOM 1435 O O . LEU A 1 191 ? -3.773 -21.5 -6.367 1 98.94 191 LEU A O 1
ATOM 1439 N N . LYS A 1 192 ? -4.277 -19.625 -5.371 1 98.94 192 LYS A N 1
ATOM 1440 C CA . LYS A 1 192 ? -2.939 -19.359 -4.855 1 98.94 192 LYS A CA 1
ATOM 1441 C C . LYS A 1 192 ? -2.971 -19.109 -3.35 1 98.94 192 LYS A C 1
ATOM 1443 O O . LYS A 1 192 ? -3.736 -18.266 -2.869 1 98.94 192 LYS A O 1
ATOM 1448 N N . ALA A 1 193 ? -2.172 -19.812 -2.607 1 98.88 193 ALA A N 1
ATOM 1449 C CA . ALA A 1 193 ? -1.982 -19.578 -1.18 1 98.88 193 ALA A CA 1
ATOM 1450 C C . ALA A 1 193 ? -0.736 -18.734 -0.928 1 98.88 193 ALA A C 1
ATOM 1452 O O . ALA A 1 193 ? 0.34 -19.031 -1.452 1 98.88 193 ALA A O 1
ATOM 1453 N N . SER A 1 194 ? -0.898 -17.703 -0.163 1 98.44 194 SER A N 1
ATOM 1454 C CA . SER A 1 194 ? 0.244 -16.875 0.212 1 98.44 194 SER A CA 1
ATOM 1455 C C . SER A 1 194 ? 0.151 -16.438 1.669 1 98.44 194 SER A C 1
ATOM 1457 O O . SER A 1 194 ? -0.946 -16.312 2.219 1 98.44 194 SER A O 1
ATOM 1459 N N . GLY A 1 195 ? 1.368 -16.125 2.236 1 93.06 195 GLY A N 1
ATOM 1460 C CA . GLY A 1 195 ? 1.478 -15.648 3.605 1 93.06 195 GLY A CA 1
ATOM 1461 C C . GLY A 1 195 ? 1.82 -16.75 4.594 1 93.06 195 GLY A C 1
ATOM 1462 O O . GLY A 1 195 ? 1.025 -17.672 4.812 1 93.06 195 GLY A O 1
ATOM 1463 N N . GLY A 1 196 ? 2.934 -16.703 5.125 1 91.69 196 GLY A N 1
ATOM 1464 C CA . GLY A 1 196 ? 3.279 -17.547 6.266 1 91.69 196 GLY A CA 1
ATOM 1465 C C . GLY A 1 196 ? 3.674 -18.953 5.867 1 91.69 196 GLY A C 1
ATOM 1466 O O . GLY A 1 196 ? 3.639 -19.875 6.695 1 91.69 196 GLY A O 1
ATOM 1467 N N . ILE A 1 197 ? 3.932 -19.203 4.594 1 97.12 197 ILE A N 1
ATOM 1468 C CA . ILE A 1 197 ? 4.391 -20.516 4.156 1 97.12 197 ILE A CA 1
ATOM 1469 C C . ILE A 1 197 ? 5.91 -20.594 4.277 1 97.12 197 ILE A C 1
ATOM 1471 O O . ILE A 1 197 ? 6.637 -19.969 3.504 1 97.12 197 ILE A O 1
ATOM 1475 N N . LYS A 1 198 ? 6.352 -21.438 5.188 1 96.38 198 LYS A N 1
ATOM 1476 C CA . LYS A 1 198 ? 7.77 -21.375 5.535 1 96.38 198 LYS A CA 1
ATOM 1477 C C . LYS A 1 198 ? 8.43 -22.734 5.387 1 96.38 198 LYS A C 1
ATOM 1479 O O . LYS A 1 198 ? 9.656 -22.828 5.301 1 96.38 198 LYS A O 1
ATOM 1484 N N . THR A 1 199 ? 7.629 -23.828 5.363 1 96.38 199 THR A N 1
ATOM 1485 C CA . THR A 1 199 ? 8.188 -25.188 5.31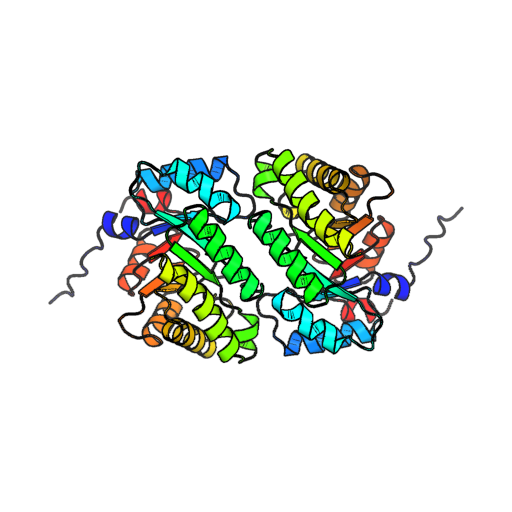6 1 96.38 199 THR A CA 1
ATOM 1486 C C . THR A 1 199 ? 7.641 -25.953 4.117 1 96.38 199 THR A C 1
ATOM 1488 O O . THR A 1 199 ? 6.605 -25.578 3.557 1 96.38 199 THR A O 1
ATOM 1491 N N . PHE A 1 200 ? 8.328 -27 3.764 1 96.31 200 PHE A N 1
ATOM 1492 C CA . PHE A 1 200 ? 7.867 -27.859 2.68 1 96.31 200 PHE A CA 1
ATOM 1493 C C . PHE A 1 200 ? 6.52 -28.484 3.025 1 96.31 200 PHE A C 1
ATOM 1495 O O . PHE A 1 200 ? 5.645 -28.594 2.166 1 96.31 200 PHE A O 1
ATOM 1502 N N . GLU A 1 201 ? 6.414 -28.891 4.273 1 95.19 201 GLU A N 1
ATOM 1503 C CA . GLU A 1 201 ? 5.172 -29.516 4.719 1 95.19 201 GLU A CA 1
ATOM 1504 C C . GLU A 1 201 ? 3.98 -28.578 4.52 1 95.19 201 GLU A C 1
ATOM 1506 O O . GLU A 1 201 ? 2.945 -29 3.992 1 95.19 201 GLU A O 1
ATOM 1511 N N . GLN A 1 202 ? 4.078 -27.344 4.934 1 96.31 202 GLN A N 1
ATOM 1512 C CA . GLN A 1 202 ? 3.027 -26.359 4.727 1 96.31 202 GLN A CA 1
ATOM 1513 C C . GLN A 1 202 ? 2.711 -26.188 3.244 1 96.31 202 GLN A C 1
ATOM 1515 O O . GLN A 1 202 ? 1.544 -26.203 2.848 1 96.31 202 GLN A O 1
ATOM 1520 N N . ALA A 1 203 ? 3.797 -26.031 2.484 1 97.69 203 ALA A N 1
ATOM 1521 C CA . ALA A 1 203 ? 3.633 -25.844 1.045 1 97.69 203 ALA A CA 1
ATOM 1522 C C . ALA A 1 203 ? 2.871 -27.016 0.429 1 97.69 203 ALA A C 1
ATOM 1524 O O . ALA A 1 203 ? 1.92 -26.812 -0.33 1 97.69 203 ALA A O 1
ATOM 1525 N N . ALA A 1 204 ? 3.277 -28.203 0.774 1 96.62 204 ALA A N 1
ATOM 1526 C CA . ALA A 1 204 ? 2.664 -29.422 0.243 1 96.62 204 ALA A CA 1
ATOM 1527 C C . ALA A 1 204 ? 1.189 -29.5 0.629 1 96.62 204 ALA A C 1
ATOM 1529 O O . ALA A 1 204 ? 0.361 -29.969 -0.16 1 96.62 204 ALA A O 1
ATOM 1530 N N . GLU A 1 205 ? 0.854 -29.125 1.846 1 96.94 205 GLU A N 1
ATOM 1531 C CA . GLU A 1 205 ? -0.529 -29.141 2.312 1 96.94 205 GLU A CA 1
ATOM 1532 C C . GLU A 1 205 ? -1.417 -28.25 1.446 1 96.94 205 GLU A C 1
ATOM 1534 O O . GLU A 1 205 ? -2.543 -28.625 1.112 1 96.94 205 GLU A O 1
ATOM 1539 N N . PHE A 1 206 ? -0.944 -27.109 1.069 1 98.38 206 PHE A N 1
ATOM 1540 C CA . PHE A 1 206 ? -1.722 -26.188 0.246 1 98.38 206 PHE A CA 1
ATOM 1541 C C . PHE A 1 206 ? -1.861 -26.719 -1.175 1 98.38 206 PHE A C 1
ATOM 1543 O O . PHE A 1 206 ? -2.916 -26.578 -1.798 1 98.38 206 PHE A O 1
ATOM 1550 N N . VAL A 1 207 ? -0.792 -27.344 -1.719 1 98 207 VAL A N 1
ATOM 1551 C CA . VAL A 1 207 ? -0.871 -27.953 -3.037 1 98 207 VAL A CA 1
ATOM 1552 C C . VAL A 1 207 ? -1.907 -29.078 -3.021 1 98 207 VAL A C 1
ATOM 1554 O O . VAL A 1 207 ? -2.748 -29.172 -3.92 1 98 207 VAL A O 1
ATOM 1557 N N . ASN A 1 208 ? -1.859 -29.828 -1.961 1 96.62 208 ASN A N 1
ATOM 1558 C CA . ASN A 1 208 ? -2.809 -30.922 -1.828 1 96.62 208 ASN A CA 1
ATOM 1559 C C . ASN A 1 208 ? -4.242 -30.422 -1.688 1 96.62 208 ASN A C 1
ATOM 1561 O O . ASN A 1 208 ? -5.188 -31.094 -2.086 1 96.62 208 ASN A O 1
ATOM 1565 N N . ALA A 1 209 ? -4.367 -29.25 -1.143 1 97.25 209 ALA A N 1
ATOM 1566 C CA . ALA A 1 209 ? -5.684 -28.641 -0.953 1 97.25 209 ALA A CA 1
ATOM 1567 C C . ALA A 1 209 ? -6.188 -28 -2.246 1 97.25 209 ALA A C 1
ATOM 1569 O O . ALA A 1 209 ? -7.297 -27.469 -2.291 1 97.25 209 ALA A O 1
ATOM 1570 N N . GLY A 1 210 ? -5.395 -28.031 -3.283 1 97.19 210 GLY A N 1
ATOM 1571 C CA . GLY A 1 210 ? -5.883 -27.625 -4.59 1 97.19 210 GLY A CA 1
ATOM 1572 C C . GLY A 1 210 ? -5.242 -26.344 -5.09 1 97.19 210 GLY A C 1
ATOM 1573 O O . GLY A 1 210 ? -5.602 -25.844 -6.156 1 97.19 210 GLY A O 1
ATOM 1574 N N . CYS A 1 211 ? -4.27 -25.797 -4.387 1 98.62 211 CYS A N 1
ATOM 1575 C CA . CYS A 1 211 ? -3.594 -24.594 -4.844 1 98.62 211 CYS A CA 1
ATOM 1576 C C . CYS A 1 211 ? -2.646 -24.906 -5.996 1 98.62 211 CYS A C 1
ATOM 1578 O O . CYS A 1 211 ? -1.903 -25.891 -5.949 1 98.62 211 CYS A O 1
ATOM 1580 N N . GLU A 1 212 ? -2.678 -24.062 -6.957 1 98.5 212 GLU A N 1
ATOM 1581 C CA . GLU A 1 212 ? -1.822 -24.234 -8.125 1 98.5 212 GLU A CA 1
ATOM 1582 C C . GLU A 1 212 ? -0.624 -23.297 -8.078 1 98.5 212 GLU A C 1
ATOM 1584 O O . GLU A 1 212 ? 0.284 -23.406 -8.906 1 98.5 212 GLU A O 1
ATOM 1589 N N . ARG A 1 213 ? -0.621 -22.375 -7.164 1 98.81 213 ARG A N 1
ATOM 1590 C CA . ARG A 1 213 ? 0.494 -21.469 -6.902 1 98.81 213 ARG A CA 1
ATOM 1591 C C . ARG A 1 213 ? 0.657 -21.203 -5.406 1 98.81 213 ARG A C 1
ATOM 1593 O O . ARG A 1 213 ? -0.323 -21.219 -4.66 1 98.81 213 ARG A O 1
ATOM 1600 N N . LEU A 1 214 ? 1.863 -20.969 -5.023 1 98.81 214 LEU A N 1
ATOM 1601 C CA . LEU A 1 214 ? 2.215 -20.625 -3.648 1 98.81 214 LEU A CA 1
ATOM 1602 C C . LEU A 1 214 ? 3.043 -19.344 -3.604 1 98.81 214 LEU A C 1
ATOM 1604 O O . LEU A 1 214 ? 3.98 -19.172 -4.391 1 98.81 214 LEU A O 1
ATOM 1608 N N . GLY A 1 215 ? 2.648 -18.406 -2.744 1 98.81 215 GLY A N 1
ATOM 1609 C CA . GLY A 1 215 ? 3.453 -17.219 -2.506 1 98.81 215 GLY A CA 1
ATOM 1610 C C . GLY A 1 215 ? 4.234 -17.266 -1.206 1 98.81 215 GLY A C 1
ATOM 1611 O O . GLY A 1 215 ? 3.646 -17.406 -0.13 1 98.81 215 GLY A O 1
ATOM 1612 N N . THR A 1 216 ? 5.488 -17.156 -1.289 1 98.44 216 THR A N 1
ATOM 1613 C CA . THR A 1 216 ? 6.332 -17.188 -0.1 1 98.44 216 THR A CA 1
ATOM 1614 C C . THR A 1 216 ? 7.676 -16.516 -0.372 1 98.44 216 THR A C 1
ATOM 1616 O O . THR A 1 216 ? 8.094 -16.391 -1.525 1 98.44 216 THR A O 1
ATOM 1619 N N . SER A 1 217 ? 8.289 -16.031 0.654 1 98.12 217 SER A N 1
ATOM 1620 C CA . SER A 1 217 ? 9.648 -15.508 0.582 1 98.12 217 SER A CA 1
ATOM 1621 C C . SER A 1 217 ? 10.656 -16.547 1.084 1 98.12 217 SER A C 1
ATOM 1623 O O . SER A 1 217 ? 11.859 -16.266 1.14 1 98.12 217 SER A O 1
ATOM 1625 N N . SER A 1 218 ? 10.211 -17.734 1.451 1 97.69 218 SER A N 1
ATOM 1626 C CA . SER A 1 218 ? 11.055 -18.734 2.115 1 97.69 218 SER A CA 1
ATOM 1627 C C . SER A 1 218 ? 11.422 -19.875 1.17 1 97.69 218 SER A C 1
ATOM 1629 O O . SER A 1 218 ? 11.484 -21.031 1.582 1 97.69 218 SER A O 1
ATOM 1631 N N . THR A 1 219 ? 11.625 -19.562 -0.089 1 97.94 219 THR A N 1
ATOM 1632 C CA . THR A 1 219 ? 11.891 -20.562 -1.118 1 97.94 219 THR A CA 1
ATOM 1633 C C . THR A 1 219 ? 13.102 -21.406 -0.741 1 97.94 219 THR A C 1
ATOM 1635 O O . THR A 1 219 ? 13.031 -22.641 -0.78 1 97.94 219 THR A O 1
ATOM 1638 N N . ALA A 1 220 ? 14.203 -20.781 -0.369 1 97 220 ALA A N 1
ATOM 1639 C CA . ALA A 1 220 ? 15.43 -21.516 -0.054 1 97 220 ALA A CA 1
ATOM 1640 C C . ALA A 1 220 ? 15.211 -22.469 1.113 1 97 220 ALA A C 1
ATOM 1642 O O . ALA A 1 220 ? 15.641 -23.625 1.066 1 97 220 ALA A O 1
ATOM 1643 N N . ALA A 1 221 ? 14.523 -22 2.131 1 96.25 221 ALA A N 1
ATOM 1644 C CA . ALA A 1 221 ? 14.242 -22.828 3.295 1 96.25 221 ALA A CA 1
ATOM 1645 C C . ALA A 1 221 ? 13.383 -24.031 2.914 1 96.25 221 ALA A C 1
ATOM 1647 O O . ALA A 1 221 ? 13.625 -25.156 3.375 1 96.25 221 ALA A O 1
ATOM 1648 N N . ILE A 1 222 ? 12.414 -23.812 2.094 1 96.44 222 ILE A N 1
ATOM 1649 C CA . ILE A 1 222 ? 11.5 -24.859 1.654 1 96.44 222 ILE A CA 1
ATOM 1650 C C . ILE A 1 222 ? 12.258 -25.859 0.786 1 96.44 222 ILE A C 1
ATOM 1652 O O . ILE A 1 222 ? 12.102 -27.078 0.95 1 96.44 222 ILE A O 1
ATOM 1656 N N . ALA A 1 223 ? 13.109 -25.375 -0.079 1 95.75 223 ALA A N 1
ATOM 1657 C CA . ALA A 1 223 ? 13.844 -26.203 -1.025 1 95.75 223 ALA A CA 1
ATOM 1658 C C . ALA A 1 223 ? 14.898 -27.047 -0.312 1 95.75 223 ALA A C 1
ATOM 1660 O O . ALA A 1 223 ? 15.156 -28.188 -0.695 1 95.75 223 ALA A O 1
ATOM 1661 N N . GLU A 1 224 ? 15.516 -26.5 0.691 1 93.75 224 GLU A N 1
ATOM 1662 C CA . GLU A 1 224 ? 16.672 -27.141 1.32 1 93.75 224 GLU A CA 1
ATOM 1663 C C . GLU A 1 224 ? 16.234 -28 2.504 1 93.75 224 GLU A C 1
ATOM 1665 O O . GLU A 1 224 ? 17.047 -28.719 3.08 1 93.75 224 GLU A O 1
ATOM 1670 N N . GLU A 1 225 ? 15.008 -27.828 2.863 1 83.75 225 GLU A N 1
ATOM 1671 C CA . GLU A 1 225 ? 14.539 -28.641 3.975 1 83.75 225 GLU A CA 1
ATOM 1672 C C . GLU A 1 225 ? 14.719 -30.125 3.682 1 83.75 225 GLU A C 1
ATOM 1674 O O . GLU A 1 225 ? 14.344 -30.609 2.607 1 83.75 225 GLU A O 1
ATOM 1679 N N . ILE A 1 226 ? 15.57 -30.812 4.426 1 63.97 226 ILE A N 1
ATOM 1680 C CA . ILE A 1 226 ? 15.867 -32.25 4.309 1 63.97 226 ILE A CA 1
ATOM 1681 C C . ILE A 1 226 ? 14.719 -33.062 4.902 1 63.97 226 ILE A C 1
ATOM 1683 O O . ILE A 1 226 ? 14.258 -32.781 6.012 1 63.97 226 ILE A O 1
ATOM 1687 N N . GLY A 1 227 ? 13.82 -33.719 4.066 1 48.75 227 GLY A N 1
ATOM 1688 C CA . GLY A 1 227 ? 12.852 -34.656 4.598 1 48.75 227 GLY A CA 1
ATOM 1689 C C . GLY A 1 227 ? 13.469 -35.656 5.566 1 48.75 227 GLY A C 1
ATOM 1690 O O . GLY A 1 227 ? 14.68 -35.875 5.555 1 48.75 227 GLY A O 1
ATOM 1691 N N . MET B 1 1 ? 12.797 33.469 35.812 1 31.91 1 MET B N 1
ATOM 1692 C CA . MET B 1 1 ? 11.797 33.719 34.781 1 31.91 1 MET B CA 1
ATOM 1693 C C . MET B 1 1 ? 11.141 32.406 34.344 1 31.91 1 MET B C 1
ATOM 1695 O O . MET B 1 1 ? 11.82 31.516 33.844 1 31.91 1 MET B O 1
ATOM 1699 N N . ARG B 1 2 ? 10.195 31.891 35.031 1 38.03 2 ARG B N 1
ATOM 1700 C CA . ARG B 1 2 ? 9.492 30.625 34.875 1 38.03 2 ARG B CA 1
ATOM 1701 C C . ARG B 1 2 ? 9.133 30.375 33.438 1 38.03 2 ARG B C 1
ATOM 1703 O O . ARG B 1 2 ? 8.68 31.297 32.719 1 38.03 2 ARG B O 1
ATOM 1710 N N . LYS B 1 3 ? 9.883 29.625 32.688 1 41.19 3 LYS B N 1
ATOM 1711 C CA . LYS B 1 3 ? 9.594 29.359 31.281 1 41.19 3 LYS B CA 1
ATOM 1712 C C . LYS B 1 3 ? 8.094 29.344 31.016 1 41.19 3 LYS B C 1
ATOM 1714 O O . LYS B 1 3 ? 7.348 28.609 31.656 1 41.19 3 LYS B O 1
ATOM 1719 N N . ASP B 1 4 ? 7.301 30.406 30.891 1 39.12 4 ASP B N 1
ATOM 1720 C CA . ASP B 1 4 ? 5.895 30.562 30.516 1 39.12 4 ASP B CA 1
ATOM 1721 C C . ASP B 1 4 ? 5.449 29.422 29.609 1 39.12 4 ASP B C 1
ATOM 1723 O O . ASP B 1 4 ? 5.836 29.359 28.438 1 39.12 4 ASP B O 1
ATOM 1727 N N . GLU B 1 5 ? 5.527 28.125 29.969 1 44.53 5 GLU B N 1
ATOM 1728 C CA . GLU B 1 5 ? 5.012 26.938 29.297 1 44.53 5 GLU B CA 1
ATOM 1729 C C . GLU B 1 5 ? 3.668 27.219 28.625 1 44.53 5 GLU B C 1
ATOM 1731 O O . GLU B 1 5 ? 2.637 27.281 29.297 1 44.53 5 GLU B O 1
ATOM 1736 N N . SER B 1 6 ? 3.461 28.25 27.844 1 48.84 6 SER B N 1
ATOM 1737 C CA . SER B 1 6 ? 2.244 28.625 27.125 1 48.84 6 SER B CA 1
ATOM 1738 C C . SER B 1 6 ? 1.42 27.391 26.766 1 48.84 6 SER B C 1
ATOM 1740 O O . SER B 1 6 ? 1.92 26.469 26.109 1 48.84 6 SER B O 1
ATOM 1742 N N . ILE B 1 7 ? 0.5 26.875 27.641 1 63.06 7 ILE B N 1
ATOM 1743 C CA . ILE B 1 7 ? -0.452 25.766 27.5 1 63.06 7 ILE B CA 1
ATOM 1744 C C . ILE B 1 7 ? -1.066 25.781 26.109 1 63.06 7 ILE B C 1
ATOM 1746 O O . ILE B 1 7 ? -1.674 26.781 25.703 1 63.06 7 ILE B O 1
ATOM 1750 N N . LEU B 1 8 ? -0.506 24.984 25.203 1 79.75 8 LEU B N 1
ATOM 1751 C CA . LEU B 1 8 ? -1.08 24.828 23.875 1 79.75 8 LEU B CA 1
ATOM 1752 C C . LEU B 1 8 ? -2.596 24.672 23.953 1 79.75 8 LEU B C 1
ATOM 1754 O O . LEU B 1 8 ? -3.102 23.844 24.703 1 79.75 8 LEU B O 1
ATOM 1758 N N . ASP B 1 9 ? -3.295 25.703 23.453 1 89.25 9 ASP B N 1
ATOM 1759 C CA . ASP B 1 9 ? -4.75 25.672 23.328 1 89.25 9 ASP B CA 1
ATOM 1760 C C . ASP B 1 9 ? -5.207 24.406 22.594 1 89.25 9 ASP B C 1
ATOM 1762 O O . ASP B 1 9 ? -4.641 24.047 21.562 1 89.25 9 ASP B O 1
ATOM 1766 N N . LYS B 1 10 ? -6.16 23.703 23.234 1 91.94 10 LYS B N 1
ATOM 1767 C CA . LYS B 1 10 ? -6.68 22.469 22.672 1 91.94 10 LYS B CA 1
ATOM 1768 C C . LYS B 1 10 ? -7.207 22.672 21.25 1 91.94 10 LYS B C 1
ATOM 1770 O O . LYS B 1 10 ? -6.949 21.859 20.359 1 91.94 10 LYS B O 1
ATOM 1775 N N . ASN B 1 11 ? -7.855 23.781 21.094 1 93.12 11 ASN B N 1
ATOM 1776 C CA . ASN B 1 11 ? -8.422 24.062 19.781 1 93.12 11 ASN B CA 1
ATOM 1777 C C . ASN B 1 11 ? -7.332 24.25 18.719 1 93.12 11 ASN B C 1
ATOM 1779 O O . ASN B 1 11 ? -7.5 23.844 17.578 1 93.12 11 ASN B O 1
ATOM 1783 N N . THR B 1 12 ? -6.312 24.844 19.172 1 95.44 12 THR B N 1
ATOM 1784 C CA . THR B 1 12 ? -5.184 25.031 18.266 1 95.44 12 THR B CA 1
ATOM 1785 C C . THR B 1 12 ? -4.586 23.688 17.859 1 95.44 12 THR B C 1
ATOM 1787 O O . THR B 1 12 ? -4.336 23.453 16.672 1 95.44 12 THR B O 1
ATOM 1790 N N . VAL B 1 13 ? -4.414 22.797 18.828 1 96.88 13 VAL B N 1
ATOM 1791 C CA . VAL B 1 13 ? -3.844 21.484 18.547 1 96.88 13 VAL B CA 1
ATOM 1792 C C . VAL B 1 13 ? -4.77 20.703 17.609 1 96.88 13 VAL B C 1
ATOM 1794 O O . VAL B 1 13 ? -4.312 20.109 16.625 1 96.88 13 VAL B O 1
ATOM 1797 N N . ILE B 1 14 ? -6.051 20.766 17.859 1 97.25 14 ILE B N 1
ATOM 1798 C CA . ILE B 1 14 ? -7.043 20.016 17.094 1 97.25 14 ILE B CA 1
ATOM 1799 C C . ILE B 1 14 ? -7.059 20.531 15.656 1 97.25 14 ILE B C 1
ATOM 1801 O O . ILE B 1 14 ? -7.176 19.734 14.711 1 97.25 14 ILE B O 1
ATOM 1805 N N . SER B 1 15 ? -6.895 21.828 15.484 1 97.94 15 SER B N 1
ATOM 1806 C CA . SER B 1 15 ? -6.953 22.438 14.164 1 97.94 15 SER B CA 1
ATOM 1807 C C . SER B 1 15 ? -5.746 22.031 13.32 1 97.94 15 SER B C 1
ATOM 1809 O O . SER B 1 15 ? -5.719 22.281 12.109 1 97.94 15 SER B O 1
ATOM 1811 N N . MET B 1 16 ? -4.723 21.344 13.906 1 98.56 16 MET B N 1
ATOM 1812 C CA . MET B 1 16 ? -3.518 20.922 13.203 1 98.56 16 MET B CA 1
ATOM 1813 C C . MET B 1 16 ? -3.607 19.438 12.82 1 98.56 16 MET B C 1
ATOM 1815 O O . MET B 1 16 ? -2.701 18.906 12.188 1 98.56 16 MET B O 1
ATOM 1819 N N . ILE B 1 17 ? -4.73 18.797 13.141 1 98.75 17 ILE B N 1
ATOM 1820 C CA . ILE B 1 17 ? -4.863 17.359 12.945 1 98.75 17 ILE B CA 1
ATOM 1821 C C . ILE B 1 17 ? -5.309 17.078 11.516 1 98.75 17 ILE B C 1
ATOM 1823 O O . ILE B 1 17 ? -6.246 17.703 11.008 1 98.75 17 ILE B O 1
ATOM 1827 N N . ASP B 1 18 ? -4.59 16.266 10.852 1 98.94 18 ASP B N 1
ATOM 1828 C CA . ASP B 1 18 ? -5.102 15.492 9.719 1 98.94 18 ASP B CA 1
ATOM 1829 C C . ASP B 1 18 ? -5.75 14.195 10.18 1 98.94 18 ASP B C 1
ATOM 1831 O O . ASP B 1 18 ? -5.055 13.227 10.5 1 98.94 18 ASP B O 1
ATOM 1835 N N . HIS B 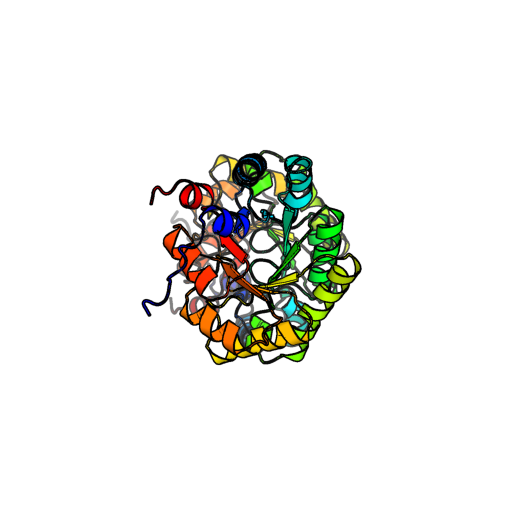1 19 ? -7.035 14.164 10.203 1 98.88 19 HIS B N 1
ATOM 1836 C CA . HIS B 1 19 ? -7.766 12.992 10.664 1 98.88 19 HIS B CA 1
ATOM 1837 C C . HIS B 1 19 ? -7.664 11.852 9.648 1 98.88 19 HIS B C 1
ATOM 1839 O O . HIS B 1 19 ? -8.188 11.953 8.539 1 98.88 19 HIS B O 1
ATOM 1845 N N . ALA B 1 20 ? -7.062 10.789 10.07 1 98.88 20 ALA B N 1
ATOM 1846 C CA . ALA B 1 20 ? -6.672 9.742 9.125 1 98.88 20 ALA B CA 1
ATOM 1847 C C . ALA B 1 20 ? -7.707 8.625 9.086 1 98.88 20 ALA B C 1
ATOM 1849 O O . ALA B 1 20 ? -8.062 8.062 10.125 1 98.88 20 ALA B O 1
ATOM 1850 N N . VAL B 1 21 ? -8.211 8.305 7.969 1 98.81 21 VAL B N 1
ATOM 1851 C CA . VAL B 1 21 ? -9.07 7.164 7.668 1 98.81 21 VAL B CA 1
ATOM 1852 C C . VAL B 1 21 ? -8.461 6.332 6.547 1 98.81 21 VAL B C 1
ATOM 1854 O O . VAL B 1 21 ? -8.891 6.418 5.395 1 98.81 21 VAL B O 1
ATOM 1857 N N . LEU B 1 22 ? -7.48 5.469 6.902 1 98.81 22 LEU B N 1
ATOM 1858 C CA . LEU B 1 22 ? -6.641 4.898 5.852 1 98.81 22 LEU B CA 1
ATOM 1859 C C . LEU B 1 22 ? -6.621 3.375 5.941 1 98.81 22 LEU B C 1
ATOM 1861 O O . LEU B 1 22 ? -5.984 2.711 5.121 1 98.81 22 LEU B O 1
ATOM 1865 N N . LYS B 1 23 ? -7.305 2.793 6.945 1 98.38 23 LYS B N 1
ATOM 1866 C CA . LYS B 1 23 ? -7.336 1.337 7.035 1 98.38 23 LYS B CA 1
ATOM 1867 C C . LYS B 1 23 ? -7.941 0.72 5.777 1 98.38 23 LYS B C 1
ATOM 1869 O O . LYS B 1 23 ? -8.922 1.232 5.242 1 98.38 23 LYS B O 1
ATOM 1874 N N . PRO B 1 24 ? -7.32 -0.41 5.324 1 98.62 24 PRO B N 1
ATOM 1875 C CA . PRO B 1 24 ? -7.82 -1.014 4.086 1 98.62 24 PRO B CA 1
ATOM 1876 C C . PRO B 1 24 ? -9.281 -1.447 4.188 1 98.62 24 PRO B C 1
ATOM 1878 O O . PRO B 1 24 ? -9.992 -1.473 3.18 1 98.62 24 PRO B O 1
ATOM 1881 N N . GLU B 1 25 ? -9.758 -1.743 5.395 1 98.62 25 GLU B N 1
ATOM 1882 C CA . GLU B 1 25 ? -11.117 -2.268 5.547 1 98.62 25 GLU B CA 1
ATOM 1883 C C . GLU B 1 25 ? -12.117 -1.143 5.793 1 98.62 25 GLU B C 1
ATOM 1885 O O . GLU B 1 25 ? -13.312 -1.395 5.949 1 98.62 25 GLU B O 1
ATOM 1890 N N . ALA B 1 26 ? -11.656 0.118 5.883 1 98.81 26 ALA B N 1
ATOM 1891 C CA . ALA B 1 26 ? -12.586 1.226 6.086 1 98.81 26 ALA B CA 1
ATOM 1892 C C . ALA B 1 26 ? -13.625 1.276 4.969 1 98.81 26 ALA B C 1
ATOM 1894 O O . ALA B 1 26 ? -13.281 1.3 3.787 1 98.81 26 ALA B O 1
ATOM 1895 N N . THR B 1 27 ? -14.891 1.33 5.336 1 98.88 27 THR B N 1
ATOM 1896 C CA . THR B 1 27 ? -16.016 1.352 4.398 1 98.88 27 THR B CA 1
ATOM 1897 C C . THR B 1 27 ? -16.391 2.787 4.047 1 98.88 27 THR B C 1
ATOM 1899 O O . THR B 1 27 ? -15.891 3.734 4.652 1 98.88 27 THR B O 1
ATOM 1902 N N . ASP B 1 28 ? -17.297 2.859 3.023 1 98.88 28 ASP B N 1
ATOM 1903 C CA . ASP B 1 28 ? -17.844 4.172 2.697 1 98.88 28 ASP B CA 1
ATOM 1904 C C . ASP B 1 28 ? -18.531 4.801 3.91 1 98.88 28 ASP B C 1
ATOM 1906 O O . ASP B 1 28 ? -18.391 5.996 4.16 1 98.88 28 ASP B O 1
ATOM 1910 N N . ASN B 1 29 ? -19.234 3.994 4.656 1 98.88 29 ASN B N 1
ATOM 1911 C CA . ASN B 1 29 ? -19.906 4.5 5.852 1 98.88 29 ASN B CA 1
ATOM 1912 C C . ASN B 1 29 ? -18.906 4.965 6.902 1 98.88 29 ASN B C 1
ATOM 1914 O O . ASN B 1 29 ? -19.156 5.945 7.609 1 98.88 29 ASN B O 1
ATOM 1918 N N . ASP B 1 30 ? -17.844 4.227 7.105 1 98.88 30 ASP B N 1
ATOM 1919 C CA . ASP B 1 30 ? -16.797 4.672 8.008 1 98.88 30 ASP B CA 1
ATOM 1920 C C . ASP B 1 30 ? -16.281 6.055 7.605 1 98.88 30 ASP B C 1
ATOM 1922 O O . ASP B 1 30 ? -16.125 6.934 8.453 1 98.88 30 ASP B O 1
ATOM 1926 N N . VAL B 1 31 ? -16.016 6.25 6.305 1 98.88 31 VAL B N 1
ATOM 1927 C CA . VAL B 1 31 ? -15.484 7.512 5.793 1 98.88 31 VAL B CA 1
ATOM 1928 C C . VAL B 1 31 ? -16.469 8.641 6.082 1 98.88 31 VAL B C 1
ATOM 1930 O O . VAL B 1 31 ? -16.078 9.711 6.555 1 98.88 31 VAL B O 1
ATOM 1933 N N . LEU B 1 32 ? -17.734 8.375 5.832 1 98.94 32 LEU B N 1
ATOM 1934 C CA . LEU B 1 32 ? -18.75 9.398 6.078 1 98.94 32 LEU B CA 1
ATOM 1935 C C . LEU B 1 32 ? -18.812 9.758 7.559 1 98.94 32 LEU B C 1
ATOM 1937 O O . LEU B 1 32 ? -18.828 10.945 7.91 1 98.94 32 LEU B O 1
ATOM 1941 N N . ARG B 1 33 ? -18.797 8.797 8.414 1 98.81 33 ARG B N 1
ATOM 1942 C CA . ARG B 1 33 ? -18.812 9.016 9.852 1 98.81 33 ARG B CA 1
ATOM 1943 C C . ARG B 1 33 ? -17.594 9.805 10.305 1 98.81 33 ARG B C 1
ATOM 1945 O O . ARG B 1 33 ? -17.703 10.742 11.094 1 98.81 33 ARG B O 1
ATOM 1952 N N . GLU B 1 34 ? -16.453 9.43 9.828 1 98.88 34 GLU B N 1
ATOM 1953 C CA . GLU B 1 34 ? -15.211 10.078 10.211 1 98.88 34 GLU B CA 1
ATOM 1954 C C . GLU B 1 34 ? -15.133 11.508 9.688 1 98.88 34 GLU B C 1
ATOM 1956 O O . GLU B 1 34 ? -14.555 12.383 10.328 1 98.88 34 GLU B O 1
ATOM 1961 N N . CYS B 1 35 ? -15.68 11.727 8.5 1 98.88 35 CYS B N 1
ATOM 1962 C CA . CYS B 1 35 ? -15.773 13.094 7.988 1 98.88 35 CYS B CA 1
ATOM 1963 C C . CYS B 1 35 ? -16.625 13.961 8.906 1 98.88 35 CYS B C 1
ATOM 1965 O O . CYS B 1 35 ? -16.312 15.133 9.125 1 98.88 35 CYS B O 1
ATOM 1967 N N . GLU B 1 36 ? -17.703 13.391 9.391 1 98.75 36 GLU B N 1
ATOM 1968 C CA . GLU B 1 36 ? -18.531 14.125 10.336 1 98.75 36 GLU B CA 1
ATOM 1969 C C . GLU B 1 36 ? -17.75 14.5 11.594 1 98.75 36 GLU B C 1
ATOM 1971 O O . GLU B 1 36 ? -17.875 15.625 12.094 1 98.75 36 GLU B O 1
ATOM 1976 N N . ILE B 1 37 ? -17.016 13.586 12.102 1 98.56 37 ILE B N 1
ATOM 1977 C CA . ILE B 1 37 ? -16.172 13.828 13.273 1 98.56 37 ILE B CA 1
ATOM 1978 C C . ILE B 1 37 ? -15.18 14.945 12.977 1 98.56 37 ILE B C 1
ATOM 1980 O O . ILE B 1 37 ? -15.023 15.875 13.773 1 98.56 37 ILE B O 1
ATOM 1984 N N . ALA B 1 38 ? -14.523 14.836 11.844 1 98.69 38 ALA B N 1
ATOM 1985 C CA . ALA B 1 38 ? -13.539 15.836 11.438 1 98.69 38 ALA B CA 1
ATOM 1986 C C . ALA B 1 38 ? -14.172 17.219 11.359 1 98.69 38 ALA B C 1
ATOM 1988 O O . ALA B 1 38 ? -13.586 18.203 11.82 1 98.69 38 ALA B O 1
ATOM 1989 N N . ALA B 1 39 ? -15.344 17.297 10.75 1 98.69 39 ALA B N 1
ATOM 1990 C CA . ALA B 1 39 ? -16.047 18.562 10.617 1 98.69 39 ALA B CA 1
ATOM 1991 C C . ALA B 1 39 ? -16.453 19.109 11.977 1 98.69 39 ALA B C 1
ATOM 1993 O O . ALA B 1 39 ? -16.344 20.312 12.227 1 98.69 39 ALA B O 1
ATOM 1994 N N . ARG B 1 40 ? -16.953 18.234 12.805 1 98 40 ARG B N 1
ATOM 1995 C CA . ARG B 1 40 ? -17.406 18.625 14.133 1 98 40 ARG B CA 1
ATOM 1996 C C . ARG B 1 40 ? -16.281 19.312 14.922 1 98 40 ARG B C 1
ATOM 1998 O O . ARG B 1 40 ? -16.516 20.312 15.586 1 98 40 ARG B O 1
ATOM 2005 N N . TYR B 1 41 ? -15.07 18.797 14.836 1 97.75 41 TYR B N 1
ATOM 2006 C CA . TYR B 1 41 ? -13.992 19.266 15.688 1 97.75 41 TYR B CA 1
ATOM 2007 C C . TYR B 1 41 ? -13.125 20.297 14.961 1 97.75 41 TYR B C 1
ATOM 2009 O O . TYR B 1 41 ? -12.25 20.922 15.555 1 97.75 41 TYR B O 1
ATOM 2017 N N . GLY B 1 42 ? -13.336 20.422 13.703 1 98.19 42 GLY B N 1
ATOM 2018 C CA . GLY B 1 42 ? -12.625 21.453 12.945 1 98.19 42 GLY B CA 1
ATOM 2019 C C . GLY B 1 42 ? -11.156 21.141 12.758 1 98.19 42 GLY B C 1
ATOM 2020 O O . GLY B 1 42 ? -10.297 21.969 13.039 1 98.19 42 GLY B O 1
ATOM 2021 N N . VAL B 1 43 ? -10.875 19.922 12.336 1 98.81 43 VAL B N 1
ATOM 2022 C CA . VAL B 1 43 ? -9.492 19.516 12.094 1 98.81 43 VAL B CA 1
ATOM 2023 C C . VAL B 1 43 ? -8.992 20.141 10.781 1 98.81 43 VAL B C 1
ATOM 2025 O O . VAL B 1 43 ? -9.766 20.766 10.055 1 98.81 43 VAL B O 1
ATOM 2028 N N . ALA B 1 44 ? -7.652 20.016 10.531 1 98.81 44 ALA B N 1
ATOM 2029 C CA . ALA B 1 44 ? -7.055 20.594 9.328 1 98.81 44 ALA B CA 1
ATOM 2030 C C . ALA B 1 44 ? -7.551 19.891 8.07 1 98.81 44 ALA B C 1
ATOM 2032 O O . ALA B 1 44 ? -7.938 20.531 7.098 1 98.81 44 ALA B O 1
ATOM 2033 N N . SER B 1 45 ? -7.539 18.547 8.117 1 98.94 45 SER B N 1
ATOM 2034 C CA . SER B 1 45 ? -7.996 17.766 6.973 1 98.94 45 SER B CA 1
ATOM 2035 C C . SER B 1 45 ? -8.445 16.375 7.398 1 98.94 45 SER B C 1
ATOM 2037 O O . SER B 1 45 ? -8.164 15.945 8.516 1 98.94 45 SER B O 1
ATOM 2039 N N . VAL B 1 46 ? -9.234 15.75 6.578 1 98.94 46 VAL B N 1
ATOM 2040 C CA . VAL B 1 46 ? -9.43 14.305 6.625 1 98.94 46 VAL B CA 1
ATOM 2041 C C . VAL B 1 46 ? -8.578 13.633 5.551 1 98.94 46 VAL B C 1
ATOM 2043 O O . VAL B 1 46 ? -8.656 13.992 4.371 1 98.94 46 VAL B O 1
ATOM 2046 N N . CYS B 1 47 ? -7.703 12.781 5.977 1 98.94 47 CYS B N 1
ATOM 2047 C CA . CYS B 1 47 ? -6.863 12.039 5.043 1 98.94 47 CYS B CA 1
ATOM 2048 C C . CYS B 1 47 ? -7.457 10.664 4.754 1 98.94 47 CYS B C 1
ATOM 2050 O O . CYS B 1 47 ? -7.449 9.789 5.617 1 98.94 47 CYS B O 1
ATOM 2052 N N . VAL B 1 48 ? -7.938 10.516 3.545 1 98.94 48 VAL B N 1
ATOM 2053 C CA . VAL B 1 48 ? -8.633 9.289 3.182 1 98.94 48 VAL B CA 1
ATOM 2054 C C . VAL B 1 48 ? -7.855 8.555 2.09 1 98.94 48 VAL B C 1
ATOM 2056 O O . VAL B 1 48 ? -6.926 9.109 1.503 1 98.94 48 VAL B O 1
ATOM 2059 N N . LYS B 1 49 ? -8.234 7.301 1.866 1 98.94 49 LYS B N 1
ATOM 2060 C CA . LYS B 1 49 ? -7.695 6.543 0.741 1 98.94 49 LYS B CA 1
ATOM 2061 C C . LYS B 1 49 ? -8.023 7.219 -0.587 1 98.94 49 LYS B C 1
ATOM 2063 O O . LYS B 1 49 ? -9.062 7.867 -0.716 1 98.94 49 LYS B O 1
ATOM 2068 N N . PRO B 1 50 ? -7.164 6.957 -1.604 1 98.94 50 PRO B N 1
ATOM 2069 C CA . PRO B 1 50 ? -7.41 7.602 -2.896 1 98.94 50 PRO B CA 1
ATOM 2070 C C . PRO B 1 50 ? -8.805 7.305 -3.447 1 98.94 50 PRO B C 1
ATOM 2072 O O . PRO B 1 50 ? -9.453 8.195 -4.004 1 98.94 50 PRO B O 1
ATOM 2075 N N . CYS B 1 51 ? -9.32 6.109 -3.256 1 98.88 51 CYS B N 1
ATOM 2076 C CA . CYS B 1 51 ? -10.609 5.727 -3.814 1 98.88 51 CYS B CA 1
ATOM 2077 C C . CYS B 1 51 ? -11.742 6.445 -3.1 1 98.88 51 CYS B C 1
ATOM 2079 O O . CYS B 1 51 ? -12.883 6.438 -3.57 1 98.88 51 CYS B O 1
ATOM 2081 N N . HIS B 1 52 ? -11.469 7.113 -1.96 1 98.94 52 HIS B N 1
ATOM 2082 C CA . HIS B 1 52 ? -12.508 7.73 -1.146 1 98.94 52 HIS B CA 1
ATOM 2083 C C . HIS B 1 52 ? -12.469 9.25 -1.262 1 98.94 52 HIS B C 1
ATOM 2085 O O . HIS B 1 52 ? -13.258 9.945 -0.617 1 98.94 52 HIS B O 1
ATOM 2091 N N . VAL B 1 53 ? -11.578 9.781 -2.074 1 98.94 53 VAL B N 1
ATOM 2092 C CA . VAL B 1 53 ? -11.367 11.227 -2.121 1 98.94 53 VAL B CA 1
ATOM 2093 C C . VAL B 1 53 ? -12.656 11.93 -2.547 1 98.94 53 VAL B C 1
ATOM 2095 O O . VAL B 1 53 ? -13.102 12.867 -1.887 1 98.94 53 VAL B O 1
ATOM 2098 N N . ALA B 1 54 ? -13.289 11.445 -3.604 1 98.94 54 ALA B N 1
ATOM 2099 C CA . ALA B 1 54 ? -14.5 12.086 -4.098 1 98.94 54 ALA B CA 1
ATOM 2100 C C . ALA B 1 54 ? -15.617 12.023 -3.057 1 98.94 54 ALA B C 1
ATOM 2102 O O . ALA B 1 54 ? -16.344 13 -2.861 1 98.94 54 ALA B O 1
ATOM 2103 N N . LEU B 1 55 ? -15.734 10.898 -2.381 1 98.88 55 LEU B N 1
ATOM 2104 C CA . LEU B 1 55 ? -16.75 10.719 -1.346 1 98.88 55 LEU B CA 1
ATOM 2105 C C . LEU B 1 55 ? -16.531 11.703 -0.198 1 98.88 55 LEU B C 1
ATOM 2107 O O . LEU B 1 55 ? -17.469 12.344 0.263 1 98.88 55 LEU B O 1
ATOM 2111 N N . ALA B 1 56 ? -15.289 11.805 0.277 1 98.94 56 ALA B N 1
ATOM 2112 C CA . ALA B 1 56 ? -14.961 12.711 1.371 1 98.94 56 ALA B CA 1
ATOM 2113 C C . ALA B 1 56 ? -15.195 14.164 0.968 1 98.94 56 ALA B C 1
ATOM 2115 O O . ALA B 1 56 ? -15.688 14.961 1.767 1 98.94 56 ALA B O 1
ATOM 2116 N N . ARG B 1 57 ? -14.789 14.5 -0.279 1 98.88 57 ARG B N 1
ATOM 2117 C CA . ARG B 1 57 ? -14.984 15.859 -0.777 1 98.88 57 ARG B CA 1
ATOM 2118 C C . ARG B 1 57 ? -16.453 16.266 -0.73 1 98.88 57 ARG B C 1
ATOM 2120 O O . ARG B 1 57 ? -16.781 17.375 -0.311 1 98.88 57 ARG B O 1
ATOM 2127 N N . GLU B 1 58 ? -17.266 15.375 -1.19 1 98.88 58 GLU B N 1
ATOM 2128 C CA . GLU B 1 58 ? -18.703 15.641 -1.156 1 98.88 58 GLU B CA 1
ATOM 2129 C C . GLU B 1 58 ? -19.203 15.758 0.28 1 98.88 58 GLU B C 1
ATOM 2131 O O . GLU B 1 58 ? -20 16.656 0.594 1 98.88 58 GLU B O 1
ATOM 2136 N N . ALA B 1 59 ? -18.797 14.867 1.185 1 98.88 59 ALA B N 1
ATOM 2137 C CA . ALA B 1 59 ? -19.234 14.836 2.576 1 98.88 59 ALA B CA 1
ATOM 2138 C C . ALA B 1 59 ? -18.828 16.125 3.307 1 98.88 59 ALA B C 1
ATOM 2140 O O . ALA B 1 59 ? -19.531 16.562 4.223 1 98.88 59 ALA B O 1
ATOM 2141 N N . LEU B 1 60 ? -17.703 16.719 2.9 1 98.81 60 LEU B N 1
ATOM 2142 C CA . LEU B 1 60 ? -17.141 17.844 3.643 1 98.81 60 LEU B CA 1
ATOM 2143 C C . LEU B 1 60 ? -17.344 19.156 2.889 1 98.81 60 LEU B C 1
ATOM 2145 O O . LEU B 1 60 ? -16.703 20.156 3.197 1 98.81 60 LEU B O 1
ATOM 2149 N N . LYS B 1 61 ? -18.188 19.156 1.811 1 98.12 61 LYS B N 1
ATOM 2150 C CA . LYS B 1 61 ? -18.344 20.281 0.896 1 98.12 61 LYS B CA 1
ATOM 2151 C C . LYS B 1 61 ? -18.766 21.547 1.646 1 98.12 61 LYS B C 1
ATOM 2153 O O . LYS B 1 61 ? -18.453 22.656 1.219 1 98.12 61 LYS B O 1
ATOM 2158 N N . ASP B 1 62 ? -19.422 21.484 2.766 1 97.94 62 ASP B N 1
ATOM 2159 C CA . ASP B 1 62 ? -19.922 22.641 3.508 1 97.94 62 ASP B CA 1
ATOM 2160 C C . ASP B 1 62 ? -19.062 22.906 4.746 1 97.94 62 ASP B C 1
ATOM 2162 O O . ASP B 1 62 ? -19.484 23.641 5.645 1 97.94 62 ASP B O 1
ATOM 2166 N N . SER B 1 63 ? -17.984 22.281 4.934 1 98.19 63 SER B N 1
ATOM 2167 C CA . SER B 1 63 ? -17.062 22.469 6.055 1 98.19 63 SER B CA 1
ATOM 2168 C C . SER B 1 63 ? -15.766 23.141 5.605 1 98.19 63 SER B C 1
ATOM 2170 O O . SER B 1 63 ? -15.531 23.297 4.406 1 98.19 63 SER B O 1
ATOM 2172 N N . LYS B 1 64 ? -14.992 23.578 6.543 1 98.06 64 LYS B N 1
ATOM 2173 C CA . LYS B 1 64 ? -13.688 24.172 6.258 1 98.06 64 LYS B CA 1
ATOM 2174 C C . LYS B 1 64 ? -12.586 23.109 6.281 1 98.06 64 LYS B C 1
ATOM 2176 O O . LYS B 1 64 ? -11.422 23.406 5.996 1 98.06 64 LYS B O 1
ATOM 2181 N N . VAL B 1 65 ? -12.977 21.891 6.66 1 98.88 65 VAL B N 1
ATOM 2182 C CA . VAL B 1 65 ? -12.016 20.797 6.746 1 98.88 65 VAL B CA 1
ATOM 2183 C C . VAL B 1 65 ? -11.586 20.375 5.344 1 98.88 65 VAL B C 1
ATOM 2185 O O . VAL B 1 65 ? -12.43 20.109 4.48 1 98.88 65 VAL B O 1
ATOM 2188 N N . LYS B 1 66 ? -10.289 20.328 5.043 1 98.88 66 LYS B N 1
ATOM 2189 C CA . LYS B 1 66 ? -9.766 19.922 3.742 1 98.88 66 LYS B CA 1
ATOM 2190 C C . LYS B 1 66 ? -9.812 18.406 3.57 1 98.88 66 LYS B C 1
ATOM 2192 O O . LYS B 1 66 ? -9.93 17.672 4.551 1 98.88 66 LYS B O 1
ATOM 2197 N N . VAL B 1 67 ? -9.797 17.984 2.34 1 98.94 67 VAL B N 1
ATOM 2198 C CA . VAL B 1 67 ? -9.633 16.562 2.023 1 98.94 67 VAL B CA 1
ATOM 2199 C C . VAL B 1 67 ? -8.211 16.297 1.531 1 98.94 67 VAL B C 1
ATOM 2201 O O . VAL B 1 67 ? -7.734 16.969 0.618 1 98.94 67 VAL B O 1
ATOM 2204 N N . SER B 1 68 ? -7.512 15.43 2.154 1 98.94 68 SER B N 1
ATOM 2205 C CA . SER B 1 68 ? -6.191 14.977 1.721 1 98.94 68 SER B CA 1
ATOM 2206 C C . SER B 1 68 ? -6.184 13.477 1.458 1 98.94 68 SER B C 1
ATOM 2208 O O . SER B 1 68 ? -7.137 12.773 1.798 1 98.94 68 SER B O 1
ATOM 2210 N N . THR B 1 69 ? -5.191 13.055 0.772 1 98.94 69 THR B N 1
ATOM 2211 C CA . THR B 1 69 ? -5.055 11.633 0.469 1 98.94 69 THR B CA 1
ATOM 2212 C C . THR B 1 69 ? -3.584 11.234 0.389 1 98.94 69 THR B C 1
ATOM 2214 O O . THR B 1 69 ? -2.699 12.047 0.665 1 98.94 69 THR B O 1
ATOM 2217 N N . VAL B 1 70 ? -3.398 9.938 0.094 1 99 70 VAL B N 1
ATOM 2218 C CA . VAL B 1 70 ? -2.051 9.375 0.105 1 99 70 VAL B CA 1
ATOM 2219 C C . VAL B 1 70 ? -1.66 8.938 -1.307 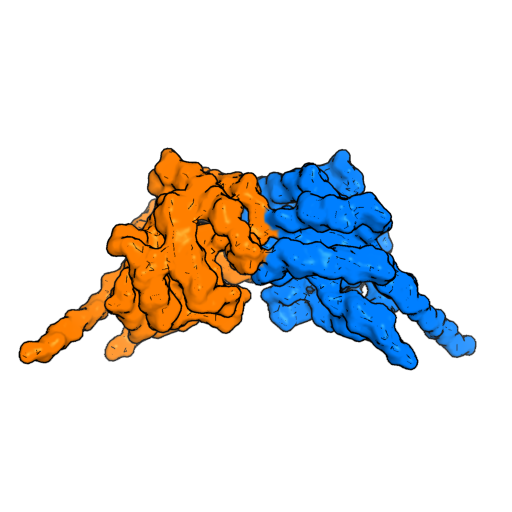1 99 70 VAL B C 1
ATOM 2221 O O . VAL B 1 70 ? -2.523 8.594 -2.119 1 99 70 VAL B O 1
ATOM 2224 N N . ILE B 1 71 ? -0.359 8.984 -1.622 1 98.94 71 ILE B N 1
ATOM 2225 C CA . ILE B 1 71 ? 0.215 8.594 -2.902 1 98.94 71 ILE B CA 1
ATOM 2226 C C . ILE B 1 71 ? 1.31 7.547 -2.678 1 98.94 71 ILE B C 1
ATOM 2228 O O . ILE B 1 71 ? 2.203 7.746 -1.852 1 98.94 71 ILE B O 1
ATOM 2232 N N . GLY B 1 72 ? 1.259 6.422 -3.512 1 98.88 72 GLY B N 1
ATOM 2233 C CA . GLY B 1 72 ? 2.23 5.359 -3.316 1 98.88 72 GLY B CA 1
ATOM 2234 C C . GLY B 1 72 ? 2.182 4.754 -1.927 1 98.88 72 GLY B C 1
ATOM 2235 O O . GLY B 1 72 ? 3.213 4.352 -1.384 1 98.88 72 GLY B O 1
ATOM 2236 N N . PHE B 1 73 ? 1.027 4.742 -1.226 1 98.88 73 PHE B N 1
ATOM 2237 C CA . PHE B 1 73 ? 0.819 4.43 0.183 1 98.88 73 PHE B CA 1
ATOM 2238 C C . PHE B 1 73 ? 0.424 2.971 0.363 1 98.88 73 PHE B C 1
ATOM 2240 O O . PHE B 1 73 ? -0.372 2.438 -0.412 1 98.88 73 PHE B O 1
ATOM 2247 N N . PRO B 1 74 ? 0.966 2.16 1.277 1 98.75 74 PRO B N 1
ATOM 2248 C CA . PRO B 1 74 ? 1.851 2.684 2.322 1 98.75 74 PRO B CA 1
ATOM 2249 C C . PRO B 1 74 ? 3.322 2.377 2.057 1 98.75 74 PRO B C 1
ATOM 2251 O O . PRO B 1 74 ? 4.188 2.76 2.846 1 98.75 74 PRO B O 1
ATOM 2254 N N . HIS B 1 75 ? 3.627 1.736 0.901 1 98.75 75 HIS B N 1
ATOM 2255 C CA . HIS B 1 75 ? 4.961 1.155 0.797 1 98.75 75 HIS B CA 1
ATOM 2256 C C . HIS B 1 75 ? 5.859 1.999 -0.1 1 98.75 75 HIS B C 1
ATOM 2258 O O . HIS B 1 75 ? 7.078 1.81 -0.119 1 98.75 75 HIS B O 1
ATOM 2264 N N . GLY B 1 76 ? 5.262 2.961 -0.874 1 98.81 76 GLY B N 1
ATOM 2265 C CA . GLY B 1 76 ? 6.047 3.812 -1.756 1 98.81 76 GLY B CA 1
ATOM 2266 C C . GLY B 1 76 ? 6.707 3.051 -2.889 1 98.81 76 GLY B C 1
ATOM 2267 O O . GLY B 1 76 ? 7.684 3.523 -3.475 1 98.81 76 GLY B O 1
ATOM 2268 N N . SER B 1 77 ? 6.18 1.885 -3.227 1 97.94 77 SER B N 1
ATOM 2269 C CA . SER B 1 77 ? 6.91 0.926 -4.047 1 97.94 77 SER B CA 1
ATOM 2270 C C . SER B 1 77 ? 6.465 0.987 -5.504 1 97.94 77 SER B C 1
ATOM 2272 O O . SER B 1 77 ? 6.926 0.202 -6.332 1 97.94 77 SER B O 1
ATOM 2274 N N . THR B 1 78 ? 5.469 1.84 -5.883 1 98.69 78 THR B N 1
ATOM 2275 C CA . THR B 1 78 ? 5.07 1.974 -7.277 1 98.69 78 THR B CA 1
ATOM 2276 C C . THR B 1 78 ? 6.062 2.842 -8.047 1 98.69 78 THR B C 1
ATOM 2278 O O . THR B 1 78 ? 6.988 3.402 -7.457 1 98.69 78 THR B O 1
ATOM 2281 N N . THR B 1 79 ? 5.934 2.922 -9.352 1 98.88 79 THR B N 1
ATOM 2282 C CA . THR B 1 79 ? 6.82 3.723 -10.188 1 98.88 79 THR B CA 1
ATOM 2283 C C . THR B 1 79 ? 6.512 5.207 -10.039 1 98.88 79 THR B C 1
ATOM 2285 O O . THR B 1 79 ? 5.434 5.578 -9.57 1 98.88 79 THR B O 1
ATOM 2288 N N . THR B 1 80 ? 7.5 6.027 -10.414 1 98.94 80 THR B N 1
ATOM 2289 C CA . THR B 1 80 ? 7.301 7.473 -10.422 1 98.94 80 THR B CA 1
ATOM 2290 C C . THR B 1 80 ? 6.113 7.852 -11.305 1 98.94 80 THR B C 1
ATOM 2292 O O . THR B 1 80 ? 5.277 8.664 -10.914 1 98.94 80 THR B O 1
ATOM 2295 N N . ALA B 1 81 ? 6.031 7.223 -12.469 1 98.94 81 ALA B N 1
ATOM 2296 C CA . ALA B 1 81 ? 4.934 7.523 -13.383 1 98.94 81 ALA B CA 1
ATOM 2297 C C . ALA B 1 81 ? 3.586 7.203 -12.75 1 98.94 81 ALA B C 1
ATOM 2299 O O . ALA B 1 81 ? 2.625 7.961 -12.906 1 98.94 81 ALA B O 1
ATOM 2300 N N . CYS B 1 82 ? 3.537 6.113 -12.094 1 98.94 82 CYS B N 1
ATOM 2301 C CA . CYS B 1 82 ? 2.301 5.719 -11.422 1 98.94 82 CYS B CA 1
ATOM 2302 C C . CYS B 1 82 ? 1.945 6.699 -10.312 1 98.94 82 CYS B C 1
ATOM 2304 O O . CYS B 1 82 ? 0.779 7.062 -10.148 1 98.94 82 CYS B O 1
ATOM 2306 N N . LYS B 1 83 ? 2.934 7.129 -9.484 1 98.94 83 LYS B N 1
ATOM 2307 C CA . LYS B 1 83 ? 2.68 8.102 -8.422 1 98.94 83 LYS B CA 1
ATOM 2308 C C . LYS B 1 83 ? 2.162 9.414 -9 1 98.94 83 LYS B C 1
ATOM 2310 O O . LYS B 1 83 ? 1.273 10.047 -8.422 1 98.94 83 LYS B O 1
ATOM 2315 N N . VAL B 1 84 ? 2.758 9.828 -10.07 1 98.94 84 VAL B N 1
ATOM 2316 C CA . VAL B 1 84 ? 2.32 11.062 -10.711 1 98.94 84 VAL B CA 1
ATOM 2317 C C . VAL B 1 84 ? 0.876 10.914 -11.188 1 98.94 84 VAL B C 1
ATOM 2319 O O . VAL B 1 84 ? 0.055 11.812 -10.977 1 98.94 84 VAL B O 1
ATOM 2322 N N . PHE B 1 85 ? 0.529 9.797 -11.836 1 98.94 85 PHE B N 1
ATOM 2323 C CA . PHE B 1 85 ? -0.839 9.539 -12.273 1 98.94 85 PHE B CA 1
ATOM 2324 C C . PHE B 1 85 ? -1.801 9.578 -11.094 1 98.94 85 PHE B C 1
ATOM 2326 O O . PHE B 1 85 ? -2.848 10.227 -11.164 1 98.94 85 PHE B O 1
ATOM 2333 N N . GLU B 1 86 ? -1.436 8.883 -10.078 1 98.94 86 GLU B N 1
ATOM 2334 C CA . GLU B 1 86 ? -2.242 8.812 -8.867 1 98.94 86 GLU B CA 1
ATOM 2335 C C . GLU B 1 86 ? -2.469 10.203 -8.273 1 98.94 86 GLU B C 1
ATOM 2337 O O . GLU B 1 86 ? -3.586 10.539 -7.871 1 98.94 86 GLU B O 1
ATOM 2342 N N . ALA B 1 87 ? -1.397 10.984 -8.195 1 98.94 87 ALA B N 1
ATOM 2343 C CA . ALA B 1 87 ? -1.474 12.336 -7.648 1 98.94 87 ALA B CA 1
ATOM 2344 C C . ALA B 1 87 ? -2.43 13.203 -8.461 1 98.94 87 ALA B C 1
ATOM 2346 O O . ALA B 1 87 ? -3.295 13.883 -7.902 1 98.94 87 ALA B O 1
ATOM 2347 N N . VAL B 1 88 ? -2.273 13.172 -9.742 1 98.94 88 VAL B N 1
ATOM 2348 C CA . VAL B 1 88 ? -3.107 13.977 -10.625 1 98.94 88 VAL B CA 1
ATOM 2349 C C . VAL B 1 88 ? -4.57 13.578 -10.461 1 98.94 88 VAL B C 1
ATOM 2351 O O . VAL B 1 88 ? -5.441 14.43 -10.289 1 98.94 88 VAL B O 1
ATOM 2354 N N . GLU B 1 89 ? -4.809 12.289 -10.508 1 98.94 89 GLU B N 1
ATOM 2355 C CA . GLU B 1 89 ? -6.18 11.805 -10.359 1 98.94 89 GLU B CA 1
ATOM 2356 C C . GLU B 1 89 ? -6.762 12.203 -9 1 98.94 89 GLU B C 1
ATOM 2358 O O . GLU B 1 89 ? -7.93 12.586 -8.914 1 98.94 89 GLU B O 1
ATOM 2363 N N . ALA B 1 90 ? -5.965 12.039 -7.938 1 98.94 90 ALA B N 1
ATOM 2364 C CA . ALA B 1 90 ? -6.418 12.406 -6.598 1 98.94 90 ALA B CA 1
ATOM 2365 C C . ALA B 1 90 ? -6.859 13.867 -6.547 1 98.94 90 ALA B C 1
ATOM 2367 O O . ALA B 1 90 ? -7.902 14.18 -5.969 1 98.94 90 ALA B O 1
ATOM 2368 N N . MET B 1 91 ? -6.059 14.75 -7.133 1 98.94 91 MET B N 1
ATOM 2369 C CA . MET B 1 91 ? -6.383 16.172 -7.137 1 98.94 91 MET B CA 1
ATOM 2370 C C . MET B 1 91 ? -7.621 16.453 -7.98 1 98.94 91 MET B C 1
ATOM 2372 O O . MET B 1 91 ? -8.461 17.281 -7.613 1 98.94 91 MET B O 1
ATOM 2376 N N . GLU B 1 92 ? -7.766 15.727 -9.078 1 98.88 92 GLU B N 1
ATOM 2377 C CA . GLU B 1 92 ? -8.961 15.852 -9.906 1 98.88 92 GLU B CA 1
ATOM 2378 C C . GLU B 1 92 ? -10.203 15.398 -9.148 1 98.88 92 GLU B C 1
ATOM 2380 O O . GLU B 1 92 ? -11.297 15.945 -9.352 1 98.88 92 GLU B O 1
ATOM 2385 N N . ASN B 1 93 ? -10.016 14.477 -8.266 1 98.81 93 ASN B N 1
ATOM 2386 C CA . ASN B 1 93 ? -11.125 13.953 -7.477 1 98.81 93 ASN B CA 1
ATOM 2387 C C . ASN B 1 93 ? -11.43 14.852 -6.277 1 98.81 93 ASN B C 1
ATOM 2389 O O . ASN B 1 93 ? -12.422 14.641 -5.578 1 98.81 93 ASN B O 1
ATOM 2393 N N . GLY B 1 94 ? -10.539 15.805 -5.961 1 98.75 94 GLY B N 1
ATOM 2394 C CA . GLY B 1 94 ? -10.898 16.812 -4.969 1 98.75 94 GLY B CA 1
ATOM 2395 C C . GLY B 1 94 ? -9.906 16.891 -3.826 1 98.75 94 GLY B C 1
ATOM 2396 O O . GLY B 1 94 ? -10.117 17.641 -2.869 1 98.75 94 GLY B O 1
ATOM 2397 N N . ALA B 1 95 ? -8.836 16.141 -3.871 1 98.88 95 ALA B N 1
ATOM 2398 C CA . ALA B 1 95 ? -7.832 16.234 -2.82 1 98.88 95 ALA B CA 1
ATOM 2399 C C . ALA B 1 95 ? -7.168 17.609 -2.818 1 98.88 95 ALA B C 1
ATOM 2401 O O . ALA B 1 95 ? -6.793 18.125 -3.873 1 98.88 95 ALA B O 1
ATOM 2402 N N . GLU B 1 96 ? -6.938 18.125 -1.658 1 98.75 96 GLU B N 1
ATOM 2403 C CA . GLU B 1 96 ? -6.379 19.469 -1.507 1 98.75 96 GLU B CA 1
ATOM 2404 C C . GLU B 1 96 ? -4.965 19.406 -0.942 1 98.75 96 GLU B C 1
ATOM 2406 O O . GLU B 1 96 ? -4.25 20.422 -0.945 1 98.75 96 GLU B O 1
ATOM 2411 N N . GLU B 1 97 ? -4.547 18.359 -0.394 1 98.94 97 GLU B N 1
ATOM 2412 C CA . GLU B 1 97 ? -3.197 18.047 0.068 1 98.94 97 GLU B CA 1
ATOM 2413 C C . GLU B 1 97 ? -2.842 16.578 -0.222 1 98.94 97 GLU B C 1
ATOM 2415 O O . GLU B 1 97 ? -3.717 15.719 -0.234 1 98.94 97 GLU B O 1
ATOM 2420 N N . LEU B 1 98 ? -1.597 16.344 -0.497 1 99 98 LEU B N 1
ATOM 2421 C CA . LEU B 1 98 ? -1.139 14.984 -0.783 1 99 98 LEU B CA 1
ATOM 2422 C C . LEU B 1 98 ? -0.063 14.555 0.208 1 99 98 LEU B C 1
ATOM 2424 O O . LEU B 1 98 ? 0.852 15.32 0.511 1 99 98 LEU B O 1
ATOM 2428 N N . ASP B 1 99 ? -0.184 13.398 0.771 1 99 99 ASP B N 1
ATOM 2429 C CA . ASP B 1 99 ? 0.884 12.703 1.486 1 99 99 ASP B CA 1
ATOM 2430 C C . ASP B 1 99 ? 1.496 11.602 0.628 1 99 99 ASP B C 1
ATOM 2432 O O . ASP B 1 99 ? 0.855 10.578 0.369 1 99 99 ASP B O 1
ATOM 2436 N N . MET B 1 100 ? 2.711 11.75 0.198 1 99 100 MET B N 1
ATOM 2437 C CA . MET B 1 100 ? 3.322 10.711 -0.623 1 99 100 MET B CA 1
ATOM 2438 C C . MET B 1 100 ? 4.379 9.945 0.168 1 99 100 MET B C 1
ATOM 2440 O O . MET B 1 100 ? 5.047 10.516 1.03 1 99 100 MET B O 1
ATOM 2444 N N . VAL B 1 101 ? 4.516 8.68 -0.067 1 99 101 VAL B N 1
ATOM 2445 C CA . VAL B 1 101 ? 5.543 7.848 0.555 1 99 101 VAL B CA 1
ATOM 2446 C C . VAL B 1 101 ? 6.77 7.777 -0.352 1 99 101 VAL B C 1
ATOM 2448 O O . VAL B 1 101 ? 6.648 7.535 -1.555 1 99 101 VAL B O 1
ATOM 2451 N N . ILE B 1 102 ? 7.926 8.047 0.158 1 98.94 102 ILE B N 1
ATOM 2452 C CA . ILE B 1 102 ? 9.141 7.895 -0.64 1 98.94 102 ILE B CA 1
ATOM 2453 C C . ILE B 1 102 ? 9.32 6.43 -1.031 1 98.94 102 ILE B C 1
ATOM 2455 O O . ILE B 1 102 ? 8.688 5.543 -0.453 1 98.94 102 ILE B O 1
ATOM 2459 N N . ASN B 1 103 ? 10.102 6.199 -2.092 1 98.94 103 ASN B N 1
ATOM 2460 C CA . ASN B 1 103 ? 10.539 4.836 -2.365 1 98.94 103 ASN B CA 1
ATOM 2461 C C . ASN B 1 103 ? 11.586 4.375 -1.356 1 98.94 103 ASN B C 1
ATOM 2463 O O . ASN B 1 103 ? 12.781 4.637 -1.53 1 98.94 103 ASN B O 1
ATOM 2467 N N . ILE B 1 104 ? 11.18 3.66 -0.344 1 98.94 104 ILE B N 1
ATOM 2468 C CA . ILE B 1 104 ? 12.008 3.299 0.801 1 98.94 104 ILE B CA 1
ATOM 2469 C C . ILE B 1 104 ? 13.164 2.41 0.344 1 98.94 104 ILE B C 1
ATOM 2471 O O . ILE B 1 104 ? 14.312 2.625 0.734 1 98.94 104 ILE B O 1
ATOM 2475 N N . GLY B 1 105 ? 12.867 1.442 -0.498 1 98.88 105 GLY B N 1
ATOM 2476 C CA . GLY B 1 105 ? 13.906 0.563 -1.012 1 98.88 105 GLY B CA 1
ATOM 2477 C C . GLY B 1 105 ? 14.984 1.3 -1.779 1 98.88 105 GLY B C 1
ATOM 2478 O O . GLY B 1 105 ? 16.172 1 -1.634 1 98.88 105 GLY B O 1
ATOM 2479 N N . LYS B 1 106 ? 14.578 2.254 -2.604 1 98.94 106 LYS B N 1
ATOM 2480 C CA . LYS B 1 106 ? 15.555 3.027 -3.371 1 98.94 106 LYS B CA 1
ATOM 2481 C C . LYS B 1 106 ? 16.391 3.91 -2.459 1 98.94 106 LYS B C 1
ATOM 2483 O O . LYS B 1 106 ? 17.594 4.098 -2.699 1 98.94 106 LYS B O 1
ATOM 2488 N N . LEU B 1 107 ? 15.812 4.492 -1.425 1 98.94 107 LEU B N 1
ATOM 2489 C CA . LEU B 1 107 ? 16.594 5.223 -0.436 1 98.94 107 LEU B CA 1
ATOM 2490 C C . LEU B 1 107 ? 17.656 4.324 0.194 1 98.94 107 LEU B C 1
ATOM 2492 O O . LEU B 1 107 ? 18.828 4.691 0.268 1 98.94 107 LEU B O 1
ATOM 2496 N N . LEU B 1 108 ? 17.234 3.131 0.623 1 98.94 108 LEU B N 1
ATOM 2497 C CA . LEU B 1 108 ? 18.125 2.197 1.304 1 98.94 108 LEU B CA 1
ATOM 2498 C C . LEU B 1 108 ? 19.172 1.646 0.343 1 98.94 108 LEU B C 1
ATOM 2500 O O . LEU B 1 108 ? 20.266 1.245 0.767 1 98.94 108 LEU B O 1
ATOM 2504 N N . THR B 1 109 ? 18.859 1.64 -0.969 1 98.69 109 THR B N 1
ATOM 2505 C CA . THR B 1 109 ? 19.812 1.277 -2.01 1 98.69 109 THR B CA 1
ATOM 2506 C C . THR B 1 109 ? 20.906 2.34 -2.143 1 98.69 109 THR B C 1
ATOM 2508 O O . THR B 1 109 ? 22.016 2.047 -2.588 1 98.69 109 THR B O 1
ATOM 2511 N N . GLY B 1 110 ? 20.594 3.572 -1.779 1 98.75 110 GLY B N 1
ATOM 2512 C CA . GLY B 1 110 ? 21.484 4.711 -1.99 1 98.75 110 GLY B CA 1
ATOM 2513 C C . GLY B 1 110 ? 21.25 5.414 -3.312 1 98.75 110 GLY B C 1
ATOM 2514 O O . GLY B 1 110 ? 22.047 6.238 -3.736 1 98.75 110 GLY B O 1
ATOM 2515 N N . ASP B 1 111 ? 20.203 5.059 -3.953 1 98.81 111 ASP B N 1
ATOM 2516 C CA . ASP B 1 111 ? 19.844 5.742 -5.191 1 98.81 111 ASP B CA 1
ATOM 2517 C C . ASP B 1 111 ? 19.109 7.047 -4.902 1 98.81 111 ASP B C 1
ATOM 2519 O O . ASP B 1 111 ? 17.922 7.184 -5.223 1 98.81 111 ASP B O 1
ATOM 2523 N N . TYR B 1 112 ? 19.812 8 -4.395 1 98.88 112 TYR B N 1
ATOM 2524 C CA . TYR B 1 112 ? 19.25 9.258 -3.912 1 98.88 112 TYR B CA 1
ATOM 2525 C C . TYR B 1 112 ? 18.688 10.086 -5.066 1 98.88 112 TYR B C 1
ATOM 2527 O O . TYR B 1 112 ? 17.703 10.805 -4.902 1 98.88 112 TYR B O 1
ATOM 2535 N N . ASP B 1 113 ? 19.266 9.945 -6.25 1 98.88 113 ASP B N 1
ATOM 2536 C CA . ASP B 1 113 ? 18.75 10.648 -7.418 1 98.88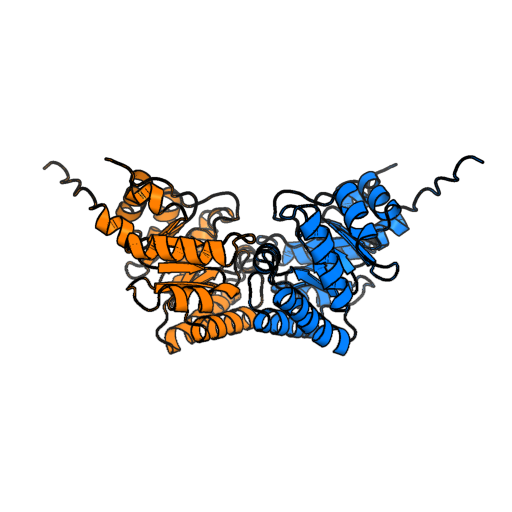 113 ASP B CA 1
ATOM 2537 C C . ASP B 1 113 ? 17.344 10.18 -7.766 1 98.88 113 ASP B C 1
ATOM 2539 O O . ASP B 1 113 ? 16.469 11 -8.055 1 98.88 113 ASP B O 1
ATOM 2543 N N . TYR B 1 114 ? 17.203 8.867 -7.77 1 98.88 114 TYR B N 1
ATOM 2544 C CA . TYR B 1 114 ? 15.867 8.336 -8.031 1 98.88 114 TYR B CA 1
ATOM 2545 C C . TYR B 1 114 ? 14.859 8.867 -7.02 1 98.88 114 TYR B C 1
ATOM 2547 O O . TYR B 1 114 ? 13.773 9.32 -7.395 1 98.88 114 TYR B O 1
ATOM 2555 N N . VAL B 1 115 ? 15.219 8.812 -5.73 1 98.94 115 VAL B N 1
ATOM 2556 C CA . VAL B 1 115 ? 14.305 9.219 -4.668 1 98.94 115 VAL B CA 1
ATOM 2557 C C . VAL B 1 115 ? 13.961 10.703 -4.828 1 98.94 115 VAL B C 1
ATOM 2559 O O . VAL B 1 115 ? 12.789 11.078 -4.77 1 98.94 115 VAL B O 1
ATOM 2562 N N . ARG B 1 116 ? 14.945 11.523 -5.039 1 98.94 116 ARG B N 1
ATOM 2563 C CA . ARG B 1 116 ? 14.727 12.953 -5.215 1 98.94 116 ARG B CA 1
ATOM 2564 C C . ARG B 1 116 ? 13.812 13.227 -6.402 1 98.94 116 ARG B C 1
ATOM 2566 O O . ARG B 1 116 ? 12.867 14.016 -6.301 1 98.94 116 ARG B O 1
ATOM 2573 N N . GLU B 1 117 ? 14.078 12.602 -7.52 1 98.94 117 GLU B N 1
ATOM 2574 C CA . GLU B 1 117 ? 13.289 12.82 -8.727 1 98.94 117 GLU B CA 1
ATOM 2575 C C . GLU B 1 117 ? 11.859 12.305 -8.555 1 98.94 117 GLU B C 1
ATOM 2577 O O . GLU B 1 117 ? 10.914 12.906 -9.07 1 98.94 117 GLU B O 1
ATOM 2582 N N . ASP B 1 118 ? 11.742 11.188 -7.945 1 98.94 118 ASP B N 1
ATOM 2583 C CA . ASP B 1 118 ? 10.438 10.617 -7.625 1 98.94 118 ASP B CA 1
ATOM 2584 C C . ASP B 1 118 ? 9.578 11.625 -6.863 1 98.94 118 ASP B C 1
ATOM 2586 O O . ASP B 1 118 ? 8.422 11.859 -7.227 1 98.94 118 ASP B O 1
ATOM 2590 N N . ILE B 1 119 ? 10.156 12.242 -5.793 1 99 119 ILE B N 1
ATOM 2591 C CA . ILE B 1 119 ? 9.461 13.242 -5 1 99 119 ILE B CA 1
ATOM 2592 C C . ILE B 1 119 ? 9.188 14.484 -5.852 1 99 119 ILE B C 1
ATOM 2594 O O . ILE B 1 119 ? 8.062 14.992 -5.883 1 99 119 ILE B O 1
ATOM 2598 N N . LYS B 1 120 ? 10.164 14.898 -6.562 1 98.94 120 LYS B N 1
ATOM 2599 C CA . LYS B 1 120 ? 10.086 16.141 -7.324 1 98.94 120 LYS B CA 1
ATOM 2600 C C . LYS B 1 120 ? 8.969 16.078 -8.359 1 98.94 120 LYS B C 1
ATOM 2602 O O . LYS B 1 120 ? 8.266 17.078 -8.57 1 98.94 120 LYS B O 1
ATOM 2607 N N . ARG B 1 121 ? 8.812 14.969 -9.008 1 98.94 121 ARG B N 1
ATOM 2608 C CA . ARG B 1 121 ? 7.805 14.852 -10.055 1 98.94 121 ARG B CA 1
ATOM 2609 C C . ARG B 1 121 ? 6.398 14.93 -9.469 1 98.94 121 ARG B C 1
ATOM 2611 O O . ARG B 1 121 ? 5.5 15.508 -10.078 1 98.94 121 ARG B O 1
ATOM 2618 N N . VAL B 1 122 ? 6.168 14.344 -8.32 1 99 122 VAL B N 1
ATOM 2619 C CA . VAL B 1 122 ? 4.871 14.445 -7.656 1 99 122 VAL B CA 1
ATOM 2620 C C . VAL B 1 122 ? 4.648 15.875 -7.168 1 99 122 VAL B C 1
ATOM 2622 O O . VAL B 1 122 ? 3.572 16.438 -7.363 1 99 122 VAL B O 1
ATOM 2625 N N . VAL B 1 123 ? 5.68 16.469 -6.582 1 98.94 123 VAL B N 1
ATOM 2626 C CA . VAL B 1 123 ? 5.605 17.844 -6.074 1 98.94 123 VAL B CA 1
ATOM 2627 C C . VAL B 1 123 ? 5.273 18.797 -7.219 1 98.94 123 VAL B C 1
ATOM 2629 O O . VAL B 1 123 ? 4.422 19.672 -7.074 1 98.94 123 VAL B O 1
ATOM 2632 N N . SER B 1 124 ? 5.93 18.578 -8.312 1 98.94 124 SER B N 1
ATOM 2633 C CA . SER B 1 124 ? 5.758 19.484 -9.445 1 98.94 124 SER B CA 1
ATOM 2634 C C . SER B 1 124 ? 4.312 19.5 -9.93 1 98.94 124 SER B C 1
ATOM 2636 O O . SER B 1 124 ? 3.715 20.562 -10.086 1 98.94 124 SER B O 1
ATOM 2638 N N . VAL B 1 125 ? 3.713 18.344 -10.133 1 98.94 125 VAL B N 1
ATOM 2639 C CA . VAL B 1 125 ? 2.35 18.297 -10.656 1 98.94 125 VAL B CA 1
ATOM 2640 C C . VAL B 1 125 ? 1.375 18.797 -9.594 1 98.94 125 VAL B C 1
ATOM 2642 O O . VAL B 1 125 ? 0.357 19.422 -9.93 1 98.94 125 VAL B O 1
ATOM 2645 N N . ALA B 1 126 ? 1.68 18.578 -8.344 1 98.94 126 ALA B N 1
ATOM 2646 C CA . ALA B 1 126 ? 0.828 19.062 -7.262 1 98.94 126 ALA B CA 1
ATOM 2647 C C . ALA B 1 126 ? 0.871 20.578 -7.176 1 98.94 126 ALA B C 1
ATOM 2649 O O . ALA B 1 126 ? -0.173 21.234 -7.141 1 98.94 126 ALA B O 1
ATOM 2650 N N . HIS B 1 127 ? 2.078 21.125 -7.168 1 98.88 127 HIS B N 1
ATOM 2651 C CA . HIS B 1 127 ? 2.26 22.562 -7.043 1 98.88 127 HIS B CA 1
ATOM 2652 C C . HIS B 1 127 ? 1.647 23.312 -8.227 1 98.88 127 HIS B C 1
ATOM 2654 O O . HIS B 1 127 ? 1.142 24.422 -8.07 1 98.88 127 HIS B O 1
ATOM 2660 N N . GLU B 1 128 ? 1.707 22.719 -9.391 1 98.69 128 GLU B N 1
ATOM 2661 C CA . GLU B 1 128 ? 1.07 23.297 -10.57 1 98.69 128 GLU B CA 1
ATOM 2662 C C . GLU B 1 128 ? -0.421 23.531 -10.336 1 98.69 128 GLU B C 1
ATOM 2664 O O . GLU B 1 128 ? -1.025 24.406 -10.953 1 98.69 128 GLU B O 1
ATOM 2669 N N . ARG B 1 129 ? -0.999 22.812 -9.438 1 98.25 129 ARG B N 1
ATOM 2670 C CA . ARG B 1 129 ? -2.43 22.906 -9.164 1 98.25 129 ARG B CA 1
ATOM 2671 C C . ARG B 1 129 ? -2.691 23.562 -7.812 1 98.25 129 ARG B C 1
ATOM 2673 O O . ARG B 1 129 ? -3.812 23.516 -7.301 1 98.25 129 ARG B O 1
ATOM 2680 N N . GLY B 1 130 ? -1.633 24.078 -7.16 1 98.5 130 GLY B N 1
ATOM 2681 C CA . GLY B 1 130 ? -1.759 24.781 -5.895 1 98.5 130 GLY B CA 1
ATOM 2682 C C . GLY B 1 130 ? -1.948 23.844 -4.711 1 98.5 130 GLY B C 1
ATOM 2683 O O . GLY B 1 130 ? -2.502 24.25 -3.684 1 98.5 130 GLY B O 1
ATOM 2684 N N . VAL B 1 131 ? -1.562 22.609 -4.863 1 98.88 131 VAL B N 1
ATOM 2685 C CA . VAL B 1 131 ? -1.725 21.594 -3.824 1 98.88 131 VAL B CA 1
ATOM 2686 C C . VAL B 1 131 ? -0.381 21.328 -3.148 1 98.88 131 VAL B C 1
ATOM 2688 O O . VAL B 1 131 ? 0.649 21.219 -3.82 1 98.88 131 VAL B O 1
ATOM 2691 N N . ILE B 1 132 ? -0.35 21.234 -1.821 1 98.88 132 ILE B N 1
ATOM 2692 C CA . ILE B 1 132 ? 0.894 21 -1.098 1 98.88 132 ILE B CA 1
ATOM 2693 C C . ILE B 1 132 ? 1.152 19.5 -1 1 98.88 132 ILE B C 1
ATOM 2695 O O . ILE B 1 132 ? 0.22 18.688 -1.074 1 98.88 132 ILE B O 1
ATOM 2699 N N . VAL B 1 133 ? 2.414 19.125 -0.821 1 99 133 VAL B N 1
ATOM 2700 C CA . VAL B 1 133 ? 2.826 17.719 -0.732 1 99 133 VAL B CA 1
ATOM 2701 C C . VAL B 1 133 ? 3.598 17.484 0.565 1 99 133 VAL B C 1
ATOM 2703 O O . VAL B 1 133 ? 4.52 18.25 0.889 1 99 133 VAL B O 1
ATOM 2706 N N . LYS B 1 134 ? 3.16 16.547 1.334 1 99 134 LYS B N 1
ATOM 2707 C CA . LYS B 1 134 ? 3.85 16.031 2.516 1 99 134 LYS B CA 1
ATOM 2708 C C . LYS B 1 134 ? 4.531 14.695 2.223 1 99 134 LYS B C 1
ATOM 2710 O O . LYS B 1 134 ? 3.885 13.758 1.756 1 99 134 LYS B O 1
ATOM 2715 N N . VAL B 1 135 ? 5.812 14.594 2.469 1 99 135 VAL B N 1
ATOM 2716 C CA . VAL B 1 135 ? 6.574 13.406 2.113 1 99 135 VAL B CA 1
ATOM 2717 C C . VAL B 1 135 ? 6.75 12.516 3.344 1 99 135 VAL B C 1
ATOM 2719 O O . VAL B 1 135 ? 7.391 12.914 4.32 1 99 135 VAL B O 1
ATOM 2722 N N . ILE B 1 136 ? 6.188 11.344 3.291 1 99 136 ILE B N 1
ATOM 2723 C CA . ILE B 1 136 ? 6.332 10.344 4.336 1 99 136 ILE B CA 1
ATOM 2724 C C . ILE B 1 136 ? 7.641 9.578 4.145 1 99 136 ILE B C 1
ATOM 2726 O O . ILE B 1 136 ? 7.848 8.945 3.107 1 99 136 ILE B O 1
ATOM 2730 N N . ILE B 1 137 ? 8.438 9.586 5.121 1 98.94 137 ILE B N 1
ATOM 2731 C CA . ILE B 1 137 ? 9.742 8.961 4.922 1 98.94 137 ILE B CA 1
ATOM 2732 C C . ILE B 1 137 ? 9.766 7.594 5.598 1 98.94 137 ILE B C 1
ATOM 2734 O O . ILE B 1 137 ? 10.625 6.762 5.301 1 98.94 137 ILE B O 1
ATOM 2738 N N . GLU B 1 138 ? 8.773 7.258 6.461 1 98.81 138 GLU B N 1
ATOM 2739 C CA . GLU B 1 138 ? 8.617 6.016 7.211 1 98.81 138 GLU B CA 1
ATOM 2740 C C . GLU B 1 138 ? 9.797 5.785 8.148 1 98.81 138 GLU B C 1
ATOM 2742 O O . GLU B 1 138 ? 10.562 4.832 7.969 1 98.81 138 GLU B O 1
ATOM 2747 N N . THR B 1 139 ? 9.828 6.48 9.188 1 98.75 139 THR B N 1
ATOM 2748 C CA . THR B 1 139 ? 10.961 6.516 10.109 1 98.75 139 THR B CA 1
ATOM 2749 C C . THR B 1 139 ? 11.195 5.145 10.727 1 98.75 139 THR B C 1
ATOM 2751 O O . THR B 1 139 ? 12.328 4.785 11.047 1 98.75 139 THR B O 1
ATOM 2754 N N . ALA B 1 140 ? 10.156 4.336 10.859 1 98.38 140 ALA B N 1
ATOM 2755 C CA . ALA B 1 140 ? 10.25 3.023 11.492 1 98.38 140 ALA B CA 1
ATOM 2756 C C . ALA B 1 140 ? 11.219 2.121 10.742 1 98.38 140 ALA B C 1
ATOM 2758 O O . ALA B 1 140 ? 11.766 1.172 11.312 1 98.38 140 ALA B O 1
ATOM 2759 N N . LEU B 1 141 ? 11.484 2.414 9.469 1 98.69 141 LEU B N 1
ATOM 2760 C CA . LEU B 1 141 ? 12.273 1.52 8.625 1 98.69 141 LEU B CA 1
ATOM 2761 C C . LEU B 1 141 ? 13.641 2.129 8.32 1 98.69 141 LEU B C 1
ATOM 2763 O O . LEU B 1 141 ? 14.375 1.62 7.477 1 98.69 141 LEU B O 1
ATOM 2767 N N . LEU B 1 142 ? 13.938 3.26 8.953 1 98.81 142 LEU B N 1
ATOM 2768 C CA . LEU B 1 142 ? 15.141 3.994 8.586 1 98.81 142 LEU B CA 1
ATOM 2769 C C . LEU B 1 142 ? 16.047 4.176 9.797 1 98.81 142 LEU B C 1
ATOM 2771 O O . LEU B 1 142 ? 15.578 4.41 10.914 1 98.81 142 LEU B O 1
ATOM 2775 N N . ASP B 1 143 ? 17.312 4.086 9.609 1 98.44 143 ASP B N 1
ATOM 2776 C CA . ASP B 1 143 ? 18.266 4.496 10.625 1 98.44 143 ASP B CA 1
ATOM 2777 C C . ASP B 1 143 ? 18.5 6.004 10.586 1 98.44 143 ASP B C 1
ATOM 2779 O O . ASP B 1 143 ? 17.875 6.711 9.789 1 98.44 143 ASP B O 1
ATOM 2783 N N . LEU B 1 144 ? 19.297 6.516 11.477 1 98.62 144 LEU B N 1
ATOM 2784 C CA . LEU B 1 144 ? 19.531 7.949 11.625 1 98.62 144 LEU B CA 1
ATOM 2785 C C . LEU B 1 144 ? 19.984 8.57 10.312 1 98.62 144 LEU B C 1
ATOM 2787 O O . LEU B 1 144 ? 19.422 9.578 9.875 1 98.62 144 LEU B O 1
ATOM 2791 N N . ASN B 1 145 ? 20.969 7.98 9.672 1 98.75 145 ASN B N 1
ATOM 2792 C CA . ASN B 1 145 ? 21.516 8.531 8.438 1 98.75 145 ASN B CA 1
ATOM 2793 C C . ASN B 1 145 ? 20.453 8.562 7.332 1 98.75 145 ASN B C 1
ATOM 2795 O O . ASN B 1 145 ? 20.344 9.555 6.602 1 98.75 145 ASN B O 1
ATOM 2799 N N . HIS B 1 146 ? 19.672 7.523 7.195 1 98.94 146 HIS B N 1
ATOM 2800 C CA . HIS B 1 146 ? 18.641 7.461 6.164 1 98.94 146 HIS B CA 1
ATOM 2801 C C . HIS B 1 146 ? 17.531 8.461 6.438 1 98.94 146 HIS B C 1
ATOM 2803 O O . HIS B 1 146 ? 16.938 9.016 5.508 1 98.94 146 HIS B O 1
ATOM 2809 N N . LYS B 1 147 ? 17.188 8.672 7.715 1 98.94 147 LYS B N 1
ATOM 2810 C CA . LYS B 1 147 ? 16.188 9.695 8.055 1 98.94 147 LYS B CA 1
ATOM 2811 C C . LYS B 1 147 ? 16.656 11.078 7.602 1 98.94 147 LYS B C 1
ATOM 2813 O O . LYS B 1 147 ? 15.891 11.812 6.977 1 98.94 147 LYS B O 1
ATOM 2818 N N . VAL B 1 148 ? 17.891 11.359 7.922 1 98.94 148 VAL B N 1
ATOM 2819 C CA . VAL B 1 148 ? 18.453 12.648 7.555 1 98.94 148 VAL B CA 1
ATOM 2820 C C . VAL B 1 148 ? 18.438 12.805 6.035 1 98.94 148 VAL B C 1
ATOM 2822 O O . VAL B 1 148 ? 17.984 13.82 5.512 1 98.94 148 VAL B O 1
ATOM 2825 N N . GLN B 1 149 ? 18.922 11.781 5.348 1 98.94 149 GLN B N 1
ATOM 2826 C CA . GLN B 1 149 ? 19 11.836 3.893 1 98.94 149 GLN B CA 1
ATOM 2827 C C . GLN B 1 149 ? 17.609 11.984 3.273 1 98.94 149 GLN B C 1
ATOM 2829 O O . GLN B 1 149 ? 17.422 12.766 2.34 1 98.94 149 GLN B O 1
ATOM 2834 N N . ALA B 1 150 ? 16.672 11.227 3.742 1 98.94 150 ALA B N 1
ATOM 2835 C CA . ALA B 1 150 ? 15.312 11.297 3.221 1 98.94 150 ALA B CA 1
ATOM 2836 C C . ALA B 1 150 ? 14.742 12.711 3.371 1 98.94 150 ALA B C 1
ATOM 2838 O O . ALA B 1 150 ? 14.102 13.227 2.451 1 98.94 150 ALA B O 1
ATOM 2839 N N . CYS B 1 151 ? 14.961 13.336 4.527 1 98.94 151 CYS B N 1
ATOM 2840 C CA . CYS B 1 151 ? 14.477 14.688 4.785 1 98.94 151 CYS B CA 1
ATOM 2841 C C . CYS B 1 151 ? 15.125 15.688 3.836 1 98.94 151 CYS B C 1
ATOM 2843 O O . CYS B 1 151 ? 14.445 16.531 3.256 1 98.94 151 CYS B O 1
ATOM 2845 N N . LYS B 1 152 ? 16.406 15.555 3.693 1 98.94 152 LYS B N 1
ATOM 2846 C CA . LYS B 1 152 ? 17.125 16.453 2.807 1 98.94 152 LYS B CA 1
ATOM 2847 C C . LYS B 1 152 ? 16.641 16.328 1.366 1 98.94 152 LYS B C 1
ATOM 2849 O O . LYS B 1 152 ? 16.453 17.328 0.672 1 98.94 152 LYS B O 1
ATOM 2854 N N . LEU B 1 153 ? 16.469 15.102 0.89 1 98.94 153 LEU B N 1
ATOM 2855 C CA . LEU B 1 153 ? 16 14.852 -0.467 1 98.94 153 LEU B CA 1
ATOM 2856 C C . LEU B 1 153 ? 14.602 15.438 -0.669 1 98.94 153 LEU B C 1
ATOM 2858 O O . LEU B 1 153 ? 14.305 15.984 -1.73 1 98.94 153 LEU B O 1
ATOM 2862 N N . ALA B 1 154 ? 13.75 15.289 0.344 1 99 154 ALA B N 1
ATOM 2863 C CA . ALA B 1 154 ? 12.406 15.859 0.274 1 99 154 ALA B CA 1
ATOM 2864 C C . ALA B 1 154 ? 12.469 17.375 0.139 1 99 154 ALA B C 1
ATOM 2866 O O . ALA B 1 154 ? 11.758 17.969 -0.686 1 99 154 ALA B O 1
ATOM 2867 N N . GLU B 1 155 ? 13.289 18.016 0.979 1 98.94 155 GLU B N 1
ATOM 2868 C CA . GLU B 1 155 ? 13.445 19.469 0.928 1 98.94 155 GLU B CA 1
ATOM 2869 C C . GLU B 1 155 ? 13.992 19.922 -0.423 1 98.94 155 GLU B C 1
ATOM 2871 O O . GLU B 1 155 ? 13.484 20.875 -1.018 1 98.94 155 GLU B O 1
ATOM 2876 N N . GLU B 1 156 ? 15.008 19.203 -0.911 1 98.88 156 GLU B N 1
ATOM 2877 C CA . GLU B 1 156 ? 15.609 19.516 -2.203 1 98.88 156 GLU B CA 1
ATOM 2878 C C . GLU B 1 156 ? 14.586 19.391 -3.332 1 98.88 156 GLU B C 1
ATOM 2880 O O . GLU B 1 156 ? 14.648 20.125 -4.316 1 98.88 156 GLU B O 1
ATOM 2885 N N . ALA B 1 157 ? 13.688 18.469 -3.205 1 98.94 157 ALA B N 1
ATOM 2886 C CA . ALA B 1 157 ? 12.68 18.188 -4.23 1 98.94 157 ALA B CA 1
ATOM 2887 C C . ALA B 1 157 ? 11.539 19.203 -4.172 1 98.94 157 ALA B C 1
ATOM 2889 O O . ALA B 1 157 ? 10.656 19.203 -5.031 1 98.94 157 ALA B O 1
ATOM 2890 N N . GLY B 1 158 ? 11.477 20.016 -3.141 1 98.88 158 GLY B N 1
ATOM 2891 C CA . GLY B 1 158 ? 10.516 21.109 -3.066 1 98.88 158 GLY B CA 1
ATOM 2892 C C . GLY B 1 158 ? 9.266 20.75 -2.273 1 98.88 158 GLY B C 1
ATOM 2893 O O . GLY B 1 158 ? 8.25 21.453 -2.363 1 98.88 158 GLY B O 1
ATOM 2894 N N . ALA B 1 159 ? 9.32 19.703 -1.511 1 98.94 159 ALA B N 1
ATOM 2895 C CA . ALA B 1 159 ? 8.172 19.281 -0.712 1 98.94 159 ALA B CA 1
ATOM 2896 C C . ALA B 1 159 ? 7.824 20.344 0.335 1 98.94 159 ALA B C 1
ATOM 2898 O O . ALA B 1 159 ? 8.664 21.172 0.692 1 98.94 159 ALA B O 1
ATOM 2899 N N . ASP B 1 160 ? 6.598 20.328 0.806 1 98.94 160 ASP B N 1
ATOM 2900 C CA . ASP B 1 160 ? 6.133 21.312 1.784 1 98.94 160 ASP B CA 1
ATOM 2901 C C . ASP B 1 160 ? 6.309 20.781 3.209 1 98.94 160 ASP B C 1
ATOM 2903 O O . ASP B 1 160 ? 6.492 21.562 4.145 1 98.94 160 ASP B O 1
ATOM 2907 N N . PHE B 1 161 ? 6.164 19.484 3.408 1 98.94 161 PHE B N 1
ATOM 2908 C CA . PHE B 1 161 ? 6.289 18.797 4.691 1 98.94 161 PHE B CA 1
ATOM 2909 C C . PHE B 1 161 ? 7.152 17.547 4.559 1 98.94 161 PHE B C 1
ATOM 2911 O O . PHE B 1 161 ? 7.203 16.938 3.492 1 98.94 161 PHE B O 1
ATOM 2918 N N . VAL B 1 162 ? 7.824 17.203 5.594 1 98.94 162 VAL B N 1
ATOM 2919 C CA . VAL B 1 162 ? 8.258 15.836 5.816 1 98.94 162 VAL B CA 1
ATOM 2920 C C . VAL B 1 162 ? 7.465 15.219 6.965 1 98.94 162 VAL B C 1
ATOM 2922 O O . VAL B 1 162 ? 7.191 15.883 7.969 1 98.94 162 VAL B O 1
ATOM 2925 N N . LYS B 1 163 ? 7.023 14.055 6.75 1 98.94 163 LYS B N 1
ATOM 2926 C CA . LYS B 1 163 ? 6.137 13.336 7.656 1 98.94 163 LYS B CA 1
ATOM 2927 C C . LYS B 1 163 ? 6.789 12.047 8.156 1 98.94 163 LYS B C 1
ATOM 2929 O O . LYS B 1 163 ? 7.484 11.367 7.398 1 98.94 163 LYS B O 1
ATOM 2934 N N . THR B 1 164 ? 6.52 11.594 9.352 1 98.81 164 THR B N 1
ATOM 2935 C CA . THR B 1 164 ? 7.262 10.523 10.016 1 98.81 164 THR B CA 1
ATOM 2936 C C . THR B 1 164 ? 6.859 9.156 9.469 1 98.81 164 THR B C 1
ATOM 2938 O O . THR B 1 164 ? 7.723 8.336 9.148 1 98.81 164 THR B O 1
ATOM 2941 N N . SER B 1 165 ? 5.543 8.93 9.367 1 98.31 165 SER B N 1
ATOM 2942 C CA . SER B 1 165 ? 5.191 7.52 9.227 1 98.31 165 SER B CA 1
ATOM 2943 C C . SER B 1 165 ? 3.852 7.352 8.523 1 98.31 165 SER B C 1
ATOM 2945 O O . SER B 1 165 ? 3.057 8.289 8.453 1 98.31 165 SER B O 1
ATOM 2947 N N . THR B 1 166 ? 3.648 6.188 7.988 1 98.38 166 THR B N 1
ATOM 2948 C CA . THR B 1 166 ? 2.377 5.797 7.387 1 98.38 166 THR B CA 1
ATOM 2949 C C . THR B 1 166 ? 1.418 5.266 8.453 1 98.38 166 THR B C 1
ATOM 2951 O O . THR B 1 166 ? 0.201 5.277 8.258 1 98.38 166 THR B O 1
ATOM 2954 N N . GLY B 1 167 ? 1.998 4.727 9.461 1 97.06 167 GLY B N 1
ATOM 2955 C CA . GLY B 1 167 ? 1.19 4.043 10.461 1 97.06 167 GLY B CA 1
ATOM 2956 C C . GLY B 1 167 ? 1.078 2.551 10.219 1 97.06 167 GLY B C 1
ATOM 2957 O O . GLY B 1 167 ? 0.443 1.838 11 1 97.06 167 GLY B O 1
ATOM 2958 N N . PHE B 1 168 ? 1.854 2.014 9.234 1 97.31 168 PHE B N 1
ATOM 2959 C CA . PHE B 1 168 ? 1.665 0.614 8.867 1 97.31 168 PHE B CA 1
ATOM 2960 C C . PHE B 1 168 ? 2.984 -0.146 8.93 1 97.31 168 PHE B C 1
ATOM 2962 O O . PHE B 1 168 ? 3.074 -1.285 8.469 1 97.31 168 PHE B O 1
ATOM 2969 N N . ALA B 1 169 ? 4.027 0.488 9.492 1 96.38 169 ALA B N 1
ATOM 2970 C CA . ALA B 1 169 ? 5.332 -0.172 9.547 1 96.38 169 ALA B CA 1
ATOM 2971 C C . ALA B 1 169 ? 5.711 -0.528 10.977 1 96.38 169 ALA B C 1
ATOM 2973 O O . ALA B 1 169 ? 6.879 -0.786 11.273 1 96.38 169 ALA B O 1
ATOM 2974 N N . GLY B 1 170 ? 4.805 -0.579 11.898 1 92.06 170 GLY B N 1
ATOM 2975 C CA . GLY B 1 170 ? 5.031 -1.137 13.219 1 92.06 170 GLY B CA 1
ATOM 2976 C C . GLY B 1 170 ? 5.324 -0.082 14.273 1 92.06 170 GLY B C 1
ATOM 2977 O O . GLY B 1 170 ? 5.098 -0.304 15.461 1 92.06 170 GLY B O 1
ATOM 2978 N N . LYS B 1 171 ? 5.91 1.069 13.891 1 92.88 171 LYS B N 1
ATOM 2979 C CA . LYS B 1 171 ? 6.203 2.154 14.828 1 92.88 171 LYS B CA 1
ATOM 2980 C C . LYS B 1 171 ? 5.727 3.494 14.281 1 92.88 171 LYS B C 1
ATOM 2982 O O . LYS B 1 171 ? 5.785 3.736 13.07 1 92.88 171 LYS B O 1
ATOM 2987 N N . GLY B 1 172 ? 5.195 4.355 15.18 1 95.19 172 GLY B N 1
ATOM 2988 C CA . GLY B 1 172 ? 4.762 5.691 14.797 1 95.19 172 GLY B CA 1
ATOM 2989 C C . GLY B 1 172 ? 5.762 6.77 15.164 1 95.19 172 GLY B C 1
ATOM 2990 O O . GLY B 1 172 ? 6.953 6.496 15.305 1 95.19 172 GLY B O 1
ATOM 2991 N N . ALA B 1 173 ? 5.324 7.934 15.227 1 97.06 173 ALA B N 1
ATOM 2992 C CA . ALA B 1 173 ? 6.172 9.094 15.461 1 97.06 173 ALA B CA 1
ATOM 2993 C C . ALA B 1 173 ? 6.773 9.062 16.859 1 97.06 173 ALA B C 1
ATOM 2995 O O . ALA B 1 173 ? 6.102 8.68 17.828 1 97.06 173 ALA B O 1
ATOM 2996 N N . THR B 1 174 ? 8.031 9.453 16.969 1 98.19 174 THR B N 1
ATOM 2997 C CA . THR B 1 174 ? 8.688 9.703 18.25 1 98.19 174 THR B CA 1
ATOM 2998 C C . THR B 1 174 ? 9.281 11.109 18.281 1 98.19 174 THR B C 1
ATOM 3000 O O . THR B 1 174 ? 9.57 11.695 17.234 1 98.19 174 THR B O 1
ATOM 3003 N N . LEU B 1 175 ? 9.414 11.617 19.5 1 98.19 175 LEU B N 1
ATOM 3004 C CA . LEU B 1 175 ? 10.055 12.922 19.625 1 98.19 175 LEU B CA 1
ATOM 3005 C C . LEU B 1 175 ? 11.484 12.883 19.094 1 98.19 175 LEU B C 1
ATOM 3007 O O . LEU B 1 175 ? 11.969 13.859 18.531 1 98.19 175 LEU B O 1
ATOM 3011 N N . GLU B 1 176 ? 12.109 11.766 19.312 1 98.44 176 GLU B N 1
ATOM 3012 C CA . GLU B 1 176 ? 13.453 11.586 18.781 1 98.44 176 GLU B CA 1
ATOM 3013 C C . GLU B 1 176 ? 13.469 11.734 17.266 1 98.44 176 GLU B C 1
ATOM 3015 O O . GLU B 1 176 ? 14.336 12.414 16.703 1 98.44 176 GLU B O 1
ATOM 3020 N N . ASP B 1 177 ? 12.531 11.094 16.562 1 98.69 177 ASP B N 1
ATOM 3021 C CA . ASP B 1 177 ? 12.43 11.227 15.109 1 98.69 177 ASP B CA 1
ATOM 3022 C C . ASP B 1 177 ? 12.211 12.68 14.695 1 98.69 177 ASP B C 1
ATOM 3024 O O . ASP B 1 177 ? 12.844 13.164 13.758 1 98.69 177 ASP B O 1
ATOM 3028 N N . ILE B 1 178 ? 11.336 13.344 15.422 1 98.81 178 ILE B N 1
ATOM 3029 C CA . ILE B 1 178 ? 11.023 14.734 15.102 1 98.81 178 ILE B CA 1
ATOM 3030 C C . ILE B 1 178 ? 12.273 15.594 15.266 1 98.81 178 ILE B C 1
ATOM 3032 O O . ILE B 1 178 ? 12.539 16.469 14.445 1 98.81 178 ILE B O 1
ATOM 3036 N N . CYS B 1 179 ? 13.008 15.32 16.297 1 98.56 179 CYS B N 1
ATOM 3037 C CA . CYS B 1 179 ? 14.242 16.047 16.516 1 98.56 179 CYS B CA 1
ATOM 3038 C C . CYS B 1 179 ? 15.227 15.828 15.375 1 98.56 179 CYS B C 1
ATOM 3040 O O . CYS B 1 179 ? 15.836 16.781 14.875 1 98.56 179 CYS B O 1
ATOM 3042 N N . ILE B 1 180 ? 15.398 14.633 14.961 1 98.81 180 ILE B N 1
ATOM 3043 C CA . ILE B 1 180 ? 16.281 14.281 13.852 1 98.81 180 ILE B CA 1
ATOM 3044 C C . ILE B 1 180 ? 15.812 14.984 12.578 1 98.81 180 ILE B C 1
ATOM 3046 O O . ILE B 1 180 ? 16.625 15.602 11.867 1 98.81 180 ILE B O 1
ATOM 3050 N N . MET B 1 181 ? 14.539 14.953 12.297 1 98.88 181 MET B N 1
ATOM 3051 C CA . MET B 1 181 ? 13.969 15.531 11.086 1 98.88 181 MET B CA 1
ATOM 3052 C C . MET B 1 181 ? 14.133 17.047 11.086 1 98.88 181 MET B C 1
ATOM 3054 O O . MET B 1 181 ? 14.516 17.641 10.07 1 98.88 181 MET B O 1
ATOM 3058 N N . ARG B 1 182 ? 13.797 17.656 12.195 1 98.75 182 ARG B N 1
ATOM 3059 C CA . ARG B 1 182 ? 13.938 19.109 12.297 1 98.75 182 ARG B CA 1
ATOM 3060 C C . ARG B 1 182 ? 15.383 19.531 12.055 1 98.75 182 ARG B C 1
ATOM 3062 O O . ARG B 1 182 ? 15.633 20.531 11.367 1 98.75 182 ARG B O 1
ATOM 3069 N N . GLY B 1 183 ? 16.281 18.781 12.586 1 98.69 183 GLY B N 1
ATOM 3070 C CA . GLY B 1 183 ? 17.688 19.078 12.422 1 98.69 183 GLY B CA 1
ATOM 3071 C C . GLY B 1 183 ? 18.172 18.891 10.992 1 98.69 183 GLY B C 1
ATOM 3072 O O . GLY B 1 183 ? 19.188 19.484 10.594 1 98.69 183 GLY B O 1
ATOM 3073 N N . ALA B 1 184 ? 17.531 18.078 10.219 1 98.81 184 ALA B N 1
ATOM 3074 C CA . ALA B 1 184 ? 17.969 17.703 8.883 1 98.81 184 ALA B CA 1
ATOM 3075 C C . ALA B 1 184 ? 17.516 18.719 7.844 1 98.81 184 ALA B C 1
ATOM 3077 O O . ALA B 1 184 ? 18.062 18.766 6.738 1 98.81 184 ALA B O 1
ATOM 3078 N N . VAL B 1 185 ? 16.5 19.5 8.172 1 98.75 185 VAL B N 1
ATOM 3079 C CA . VAL B 1 185 ? 15.914 20.375 7.152 1 98.75 185 VAL B CA 1
ATOM 3080 C C . VAL B 1 185 ? 16 21.828 7.598 1 98.75 185 VAL B C 1
ATOM 3082 O O . VAL B 1 185 ? 16.219 22.109 8.781 1 98.75 185 VAL B O 1
ATOM 3085 N N . GLY B 1 186 ? 15.859 22.75 6.715 1 97.31 186 GLY B N 1
ATOM 3086 C CA . GLY B 1 186 ? 15.836 24.188 7.004 1 97.31 186 GLY B CA 1
ATOM 3087 C C . GLY B 1 186 ? 14.555 24.641 7.676 1 97.31 186 GLY B C 1
ATOM 3088 O O . GLY B 1 186 ? 13.602 23.875 7.777 1 97.31 186 GLY B O 1
ATOM 3089 N N . PRO B 1 187 ? 14.477 25.828 8.094 1 95.88 187 PRO B N 1
ATOM 3090 C CA . PRO B 1 187 ? 13.367 26.344 8.898 1 95.88 187 PRO B CA 1
ATOM 3091 C C . PRO B 1 187 ? 12.062 26.438 8.109 1 95.88 187 PRO B C 1
ATOM 3093 O O . PRO B 1 187 ? 10.984 26.531 8.695 1 95.88 187 PRO B O 1
ATOM 3096 N N . ASN B 1 188 ? 12.148 26.406 6.809 1 96.81 188 ASN B N 1
ATOM 3097 C CA . ASN B 1 188 ? 10.953 26.594 5.988 1 96.81 188 ASN B CA 1
ATOM 3098 C C . ASN B 1 188 ? 10.234 25.266 5.746 1 96.81 188 ASN B C 1
ATOM 3100 O O . ASN B 1 188 ? 9.078 25.25 5.316 1 96.81 188 ASN B O 1
ATOM 3104 N N . MET B 1 189 ? 10.992 24.109 5.855 1 98.5 189 MET B N 1
ATOM 31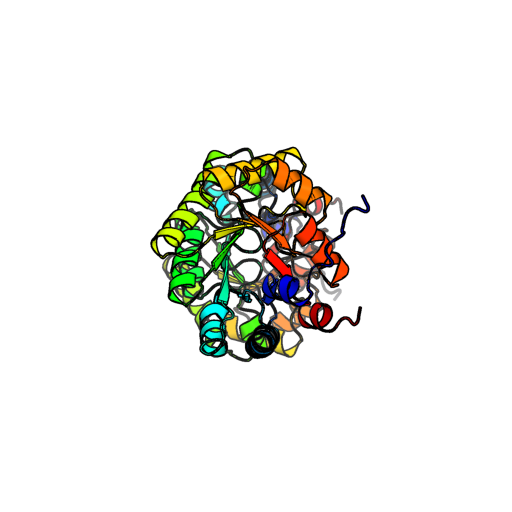05 C CA . MET B 1 189 ? 10.367 22.781 5.73 1 98.5 189 MET B CA 1
ATOM 3106 C C . MET B 1 189 ? 9.477 22.484 6.934 1 98.5 189 MET B C 1
ATOM 3108 O O . MET B 1 189 ? 9.922 22.578 8.078 1 98.5 189 MET B O 1
ATOM 3112 N N . LYS B 1 190 ? 8.234 22.219 6.688 1 98.94 190 LYS B N 1
ATOM 3113 C CA . LYS B 1 190 ? 7.309 21.906 7.773 1 98.94 190 LYS B CA 1
ATOM 3114 C C . LYS B 1 190 ? 7.359 20.422 8.141 1 98.94 190 LYS B C 1
ATOM 3116 O O . LYS B 1 190 ? 7.758 19.594 7.32 1 98.94 190 LYS B O 1
ATOM 3121 N N . LEU B 1 191 ? 6.996 20.109 9.398 1 98.94 191 LEU B N 1
ATOM 3122 C CA . LEU B 1 191 ? 7.023 18.734 9.891 1 98.94 191 LEU B CA 1
ATOM 3123 C C . LEU B 1 191 ? 5.617 18.266 10.242 1 98.94 191 LEU B C 1
ATOM 3125 O O . LEU B 1 191 ? 4.82 19.016 10.797 1 98.94 191 LEU B O 1
ATOM 3129 N N . LYS B 1 192 ? 5.332 17.078 9.93 1 98.94 192 LYS B N 1
ATOM 3130 C CA . LYS B 1 192 ? 4.121 16.391 10.352 1 98.94 192 LYS B CA 1
ATOM 3131 C C . LYS B 1 192 ? 4.457 15.117 11.117 1 98.94 192 LYS B C 1
ATOM 3133 O O . LYS B 1 192 ? 5.223 14.273 10.633 1 98.94 192 LYS B O 1
ATOM 3138 N N . ALA B 1 193 ? 3.916 14.969 12.297 1 98.88 193 ALA B N 1
ATOM 3139 C CA . ALA B 1 193 ? 4.023 13.734 13.07 1 98.88 193 ALA B CA 1
ATOM 3140 C C . ALA B 1 193 ? 2.789 12.859 12.875 1 98.88 193 ALA B C 1
ATOM 3142 O O . ALA B 1 193 ? 1.658 13.328 13.008 1 98.88 193 ALA B O 1
ATOM 3143 N N . SER B 1 194 ? 3.01 11.625 12.547 1 98.44 194 SER B N 1
ATOM 3144 C CA . SER B 1 194 ? 1.905 10.68 12.422 1 98.44 194 SER B CA 1
ATOM 3145 C C . SER B 1 194 ? 2.273 9.32 13 1 98.44 194 SER B C 1
ATOM 3147 O O . SER B 1 194 ? 3.449 8.945 13.023 1 98.44 194 SER B O 1
ATOM 3149 N N . GLY B 1 195 ? 1.188 8.586 13.406 1 93.06 195 GLY B N 1
ATOM 3150 C CA . GLY B 1 195 ? 1.335 7.246 13.945 1 93.06 195 GLY B CA 1
ATOM 3151 C C . GLY B 1 195 ? 1.329 7.207 15.461 1 93.06 195 GLY B C 1
ATOM 3152 O O . GLY B 1 195 ? 2.24 7.734 16.109 1 93.06 195 GLY B O 1
ATOM 3153 N N . GLY B 1 196 ? 0.364 6.668 16.016 1 91.62 196 GLY B N 1
ATOM 3154 C CA . GLY B 1 196 ? 0.362 6.344 17.422 1 91.62 196 GLY B CA 1
ATOM 3155 C C . GLY B 1 196 ? 0.035 7.535 18.312 1 91.62 196 GLY B C 1
ATOM 3156 O O . GLY B 1 196 ? 0.348 7.535 19.5 1 91.62 196 GLY B O 1
ATOM 3157 N N . ILE B 1 197 ? -0.47 8.617 17.75 1 97.06 197 ILE B N 1
ATOM 3158 C CA . ILE B 1 197 ? -0.88 9.766 18.547 1 97.06 197 ILE B CA 1
ATOM 3159 C C . ILE B 1 197 ? -2.32 9.586 19.016 1 97.06 197 ILE B C 1
ATOM 3161 O O . ILE B 1 197 ? -3.256 9.656 18.219 1 97.06 197 ILE B O 1
ATOM 3165 N N . LYS B 1 198 ? -2.473 9.438 20.312 1 96.38 198 LYS B N 1
ATOM 3166 C CA . LYS B 1 198 ? -3.775 8.992 20.797 1 96.38 198 LYS B CA 1
ATOM 3167 C C . LYS B 1 198 ? -4.316 9.953 21.859 1 96.38 198 LYS B C 1
ATOM 3169 O O . LYS B 1 198 ? -5.516 9.961 22.141 1 96.38 198 LYS B O 1
ATOM 3174 N N . THR B 1 199 ? -3.432 10.773 22.484 1 96.38 199 THR B N 1
ATOM 3175 C CA . THR B 1 199 ? -3.85 11.648 23.578 1 96.38 199 THR B CA 1
ATOM 3176 C C . THR B 1 199 ? -3.504 13.102 23.266 1 96.38 199 THR B C 1
ATOM 3178 O O . THR B 1 199 ? -2.66 13.375 22.406 1 96.38 199 THR B O 1
ATOM 3181 N N . PHE B 1 200 ? -4.16 13.992 23.953 1 96.31 200 PHE B N 1
ATOM 3182 C CA . PHE B 1 200 ? -3.859 15.414 23.812 1 96.31 200 PHE B CA 1
ATOM 3183 C C . PHE B 1 200 ? -2.416 15.711 24.188 1 96.31 200 PHE B C 1
ATOM 3185 O O . PHE B 1 200 ? -1.741 16.5 23.531 1 96.31 200 PHE B O 1
ATOM 3192 N N . GLU B 1 201 ? -1.992 15.055 25.266 1 95.25 201 GLU B N 1
ATOM 3193 C CA . GLU B 1 201 ? -0.628 15.266 25.75 1 95.25 201 GLU B CA 1
ATOM 3194 C C . GLU B 1 201 ? 0.394 14.914 24.672 1 95.25 201 GLU B C 1
ATOM 3196 O O . GLU B 1 201 ? 1.325 15.68 24.406 1 95.25 201 GLU B O 1
ATOM 3201 N N . GLN B 1 202 ? 0.261 13.781 24.047 1 96.31 202 GLN B N 1
ATOM 3202 C CA . GLN B 1 202 ? 1.14 13.375 22.953 1 96.31 202 GLN B CA 1
ATOM 3203 C C . GLN B 1 202 ? 1.104 14.398 21.812 1 96.31 202 GLN B C 1
ATOM 3205 O O . GLN B 1 202 ? 2.148 14.805 21.297 1 96.31 202 GLN B O 1
ATOM 3210 N N . ALA B 1 203 ? -0.133 14.734 21.438 1 97.69 203 ALA B N 1
ATOM 3211 C CA . ALA B 1 203 ? -0.309 15.695 20.359 1 97.69 203 ALA B CA 1
ATOM 3212 C C . ALA B 1 203 ? 0.412 17.016 20.656 1 97.69 203 ALA B C 1
ATOM 3214 O O . ALA B 1 203 ? 1.147 17.531 19.828 1 97.69 203 ALA B O 1
ATOM 3215 N N . ALA B 1 204 ? 0.212 17.5 21.844 1 96.62 204 ALA B N 1
ATOM 3216 C CA . ALA B 1 204 ? 0.811 18.766 22.266 1 96.62 204 ALA B CA 1
ATOM 3217 C C . ALA B 1 204 ? 2.334 18.672 22.25 1 96.62 204 ALA B C 1
ATOM 3219 O O . ALA B 1 204 ? 3.012 19.656 21.922 1 96.62 204 ALA B O 1
ATOM 3220 N N . GLU B 1 205 ? 2.887 17.562 22.672 1 96.88 205 GLU B N 1
ATOM 3221 C CA . GLU B 1 205 ? 4.332 17.359 22.688 1 96.88 205 GLU B CA 1
ATOM 3222 C C . GLU B 1 205 ? 4.918 17.5 21.281 1 96.88 205 GLU B C 1
ATOM 3224 O O . GLU B 1 205 ? 5.973 18.109 21.094 1 96.88 205 GLU B O 1
ATOM 3229 N N . PHE B 1 206 ? 4.262 16.969 20.297 1 98.31 206 PHE B N 1
ATOM 3230 C CA . PHE B 1 206 ? 4.746 17.047 18.922 1 98.31 206 PHE B CA 1
ATOM 3231 C C . PHE B 1 206 ? 4.621 18.469 18.375 1 98.31 206 PHE B C 1
ATOM 3233 O O . PHE B 1 206 ? 5.492 18.938 17.656 1 98.31 206 PHE B O 1
ATOM 3240 N N . VAL B 1 207 ? 3.527 19.172 18.719 1 98 207 VAL B N 1
ATOM 3241 C CA . VAL B 1 207 ? 3.371 20.578 18.328 1 98 207 VAL B CA 1
ATOM 3242 C C . VAL B 1 207 ? 4.488 21.406 18.938 1 98 207 VAL B C 1
ATOM 3244 O O . VAL B 1 207 ? 5.113 22.219 18.25 1 98 207 VAL B O 1
ATOM 3247 N N . ASN B 1 208 ? 4.75 21.125 20.172 1 96.62 208 ASN B N 1
ATOM 3248 C CA . ASN B 1 208 ? 5.809 21.844 20.859 1 96.62 208 ASN B CA 1
ATOM 3249 C C . ASN B 1 208 ? 7.18 21.547 20.266 1 96.62 208 ASN B C 1
ATOM 3251 O O . ASN B 1 208 ? 8.078 22.391 20.312 1 96.62 208 ASN B O 1
ATOM 3255 N N . ALA B 1 209 ? 7.312 20.391 19.719 1 97.25 209 ALA B N 1
ATOM 3256 C CA . ALA B 1 209 ? 8.57 19.969 19.094 1 97.25 209 ALA B CA 1
ATOM 3257 C C . ALA B 1 209 ? 8.703 20.562 17.688 1 97.25 209 ALA B C 1
ATOM 3259 O O . ALA B 1 209 ? 9.711 20.344 17.016 1 97.25 209 ALA B O 1
ATOM 3260 N N . GLY B 1 210 ? 7.711 21.266 17.234 1 97.19 210 GLY B N 1
ATOM 3261 C CA . GLY B 1 210 ? 7.852 22.016 15.984 1 97.19 210 GLY B CA 1
ATOM 3262 C C . GLY B 1 210 ? 6.996 21.469 14.859 1 97.19 210 GLY B C 1
ATOM 3263 O O . GLY B 1 210 ? 7.055 21.953 13.734 1 97.19 210 GLY B O 1
ATOM 3264 N N . CYS B 1 211 ? 6.156 20.484 15.125 1 98.62 211 CYS B N 1
ATOM 3265 C CA . CYS B 1 211 ? 5.277 19.938 14.094 1 98.62 211 CYS B CA 1
ATOM 3266 C C . CYS B 1 211 ? 4.133 20.891 13.797 1 98.62 211 CYS B C 1
ATOM 3268 O O . CYS B 1 211 ? 3.514 21.438 14.711 1 98.62 211 CYS B O 1
ATOM 3270 N N . GLU B 1 212 ? 3.865 21.047 12.547 1 98.5 212 GLU B N 1
ATOM 3271 C CA . GLU B 1 212 ? 2.793 21.953 12.133 1 98.5 212 GLU B CA 1
ATOM 3272 C C . GLU B 1 212 ? 1.551 21.172 11.711 1 98.5 212 GLU B C 1
ATOM 3274 O O . GLU B 1 212 ? 0.501 21.766 11.445 1 98.5 212 GLU B O 1
ATOM 3279 N N . ARG B 1 213 ? 1.655 19.875 11.625 1 98.81 213 ARG B N 1
ATOM 3280 C CA . ARG B 1 213 ? 0.543 18.969 11.359 1 98.81 213 ARG B CA 1
ATOM 3281 C C . ARG B 1 213 ? 0.689 17.672 12.164 1 98.81 213 ARG B C 1
ATOM 3283 O O . ARG B 1 213 ? 1.807 17.234 12.438 1 98.81 213 ARG B O 1
ATOM 3290 N N . LEU B 1 214 ? -0.42 17.109 12.484 1 98.81 214 LEU B N 1
ATOM 3291 C CA . LEU B 1 214 ? -0.494 15.82 13.18 1 98.81 214 LEU B CA 1
ATOM 3292 C C . LEU B 1 214 ? -1.411 14.852 12.445 1 98.81 214 LEU B C 1
ATOM 3294 O O . LEU B 1 214 ? -2.508 15.227 12.023 1 98.81 214 LEU B O 1
ATOM 3298 N N . GLY B 1 215 ? -0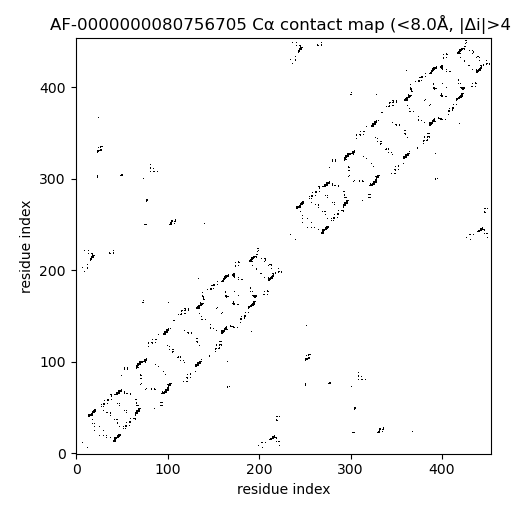.935 13.633 12.219 1 98.81 215 GLY B N 1
ATOM 3299 C CA . GLY B 1 215 ? -1.781 12.586 11.664 1 98.81 215 GLY B CA 1
ATOM 3300 C C . GLY B 1 215 ? -2.248 11.586 12.703 1 98.81 215 GLY B C 1
ATOM 3301 O O . GLY B 1 215 ? -1.431 10.938 13.359 1 98.81 215 GLY B O 1
ATOM 3302 N N . THR B 1 216 ? -3.494 11.453 12.844 1 98.44 216 THR B N 1
ATOM 3303 C CA . THR B 1 216 ? -4.051 10.516 13.812 1 98.44 216 THR B CA 1
ATOM 3304 C C . THR B 1 216 ? -5.48 10.133 13.438 1 98.44 216 THR B C 1
ATOM 3306 O O . THR B 1 216 ? -6.148 10.867 12.695 1 98.44 216 THR B O 1
ATOM 3309 N N . SER B 1 217 ? -5.902 8.992 13.867 1 98.06 217 SER B N 1
ATOM 3310 C CA . SER B 1 217 ? -7.293 8.57 13.742 1 98.06 217 SER B CA 1
ATOM 3311 C C . SER B 1 217 ? -8.055 8.789 15.047 1 98.06 217 SER B C 1
ATOM 3313 O O . SER B 1 217 ? -9.242 8.461 15.141 1 98.06 217 SER B O 1
ATOM 3315 N N . SER B 1 218 ? -7.414 9.359 16.062 1 97.69 218 SER B N 1
ATOM 3316 C CA . SER B 1 218 ? -7.98 9.445 17.406 1 97.69 218 SER B CA 1
ATOM 3317 C C . SER B 1 218 ? -8.43 10.867 17.719 1 97.69 218 SER B C 1
ATOM 3319 O O . SER B 1 218 ? -8.281 11.328 18.859 1 97.69 218 SER B O 1
ATOM 3321 N N . THR B 1 219 ? -8.938 11.562 16.75 1 97.94 219 THR B N 1
ATOM 3322 C CA . THR B 1 219 ? -9.328 12.961 16.875 1 97.94 219 THR B CA 1
ATOM 3323 C C . THR B 1 219 ? -10.328 13.133 18.016 1 97.94 219 THR B C 1
ATOM 3325 O O . THR B 1 219 ? -10.148 13.992 18.891 1 97.94 219 THR B O 1
ATOM 3328 N N . ALA B 1 220 ? -11.383 12.336 18.031 1 97 220 ALA B N 1
ATOM 3329 C CA . ALA B 1 220 ? -12.43 12.469 19.047 1 97 220 ALA B CA 1
ATOM 3330 C C . ALA B 1 220 ? -11.867 12.266 20.453 1 97 220 ALA B C 1
ATOM 3332 O O . ALA B 1 220 ? -12.18 13.023 21.375 1 97 220 ALA B O 1
ATOM 3333 N N . ALA B 1 221 ? -11.031 11.266 20.594 1 96.19 221 ALA B N 1
ATOM 3334 C CA . ALA B 1 221 ? -10.422 10.984 21.891 1 96.19 221 ALA B CA 1
ATOM 3335 C C . ALA B 1 221 ? -9.547 12.148 22.344 1 96.19 221 ALA B C 1
ATOM 3337 O O . ALA B 1 221 ? -9.57 12.531 23.531 1 96.19 221 ALA B O 1
ATOM 3338 N N . ILE B 1 222 ? -8.805 12.703 21.438 1 96.38 222 ILE B N 1
ATOM 3339 C CA . ILE B 1 222 ? -7.914 13.82 21.734 1 96.38 222 ILE B CA 1
ATOM 3340 C C . ILE B 1 222 ? -8.734 15.055 22.094 1 96.38 222 ILE B C 1
ATOM 3342 O O . ILE B 1 222 ? -8.43 15.758 23.062 1 96.38 222 ILE B O 1
ATOM 3346 N N . ALA B 1 223 ? -9.797 15.281 21.375 1 95.69 223 ALA B N 1
ATOM 3347 C CA . ALA B 1 223 ? -10.633 16.469 21.547 1 95.69 223 ALA B CA 1
ATOM 3348 C C . ALA B 1 223 ? -11.422 16.391 22.859 1 95.69 223 ALA B C 1
ATOM 3350 O O . ALA B 1 223 ? -11.641 17.406 23.516 1 95.69 223 ALA B O 1
ATOM 3351 N N . GLU B 1 224 ? -11.852 15.219 23.219 1 93.62 224 GLU B N 1
ATOM 3352 C CA . GLU B 1 224 ? -12.758 15.07 24.359 1 93.62 224 GLU B CA 1
ATOM 3353 C C . GLU B 1 224 ? -12 14.812 25.656 1 93.62 224 GLU B C 1
ATOM 3355 O O . GLU B 1 224 ? -12.594 14.781 26.734 1 93.62 224 GLU B O 1
ATOM 3360 N N . GLU B 1 225 ? -10.758 14.555 25.484 1 83.75 225 GLU B N 1
ATOM 3361 C CA . GLU B 1 225 ? -9.961 14.328 26.688 1 83.75 225 GLU B CA 1
ATOM 3362 C C . GLU B 1 225 ? -10.055 15.516 27.641 1 83.75 225 GLU B C 1
ATOM 3364 O O . GLU B 1 225 ? -9.891 16.672 27.219 1 83.75 225 GLU B O 1
ATOM 3369 N N . ILE B 1 226 ? -10.641 15.352 28.797 1 63.78 226 ILE B N 1
ATOM 3370 C CA . ILE B 1 226 ? -10.812 16.359 29.828 1 63.78 226 ILE B CA 1
ATOM 3371 C C . ILE B 1 226 ? -9.477 16.625 30.531 1 63.78 226 ILE B C 1
ATOM 3373 O O . ILE B 1 226 ? -8.781 15.672 30.922 1 63.78 226 ILE B O 1
ATOM 3377 N N . GLY B 1 227 ? -8.758 17.781 30.281 1 48.5 227 GLY B N 1
ATOM 3378 C CA . GLY B 1 227 ? -7.609 18.156 31.094 1 48.5 227 GLY B CA 1
ATOM 3379 C C . GLY B 1 227 ? -7.898 18.125 32.562 1 48.5 227 GLY B C 1
ATOM 3380 O O . GLY B 1 227 ? -9.055 18.219 33 1 48.5 227 GLY B O 1
#

Nearest PDB structures (foldseek):
  4xbs-assembly1_B  TM=9.896E-01  e=1.781E-29  Levilactobacillus brevis ATCC 14869 = DSM 20054
  4xbk-assembly1_B  TM=9.887E-01  e=2.289E-28  Levilactobacillus brevis ATCC 14869 = DSM 20054
  5h91-assembly1_B  TM=9.878E-01  e=2.735E-28  Levilactobacillus brevis
  6msw-assembly2_B  TM=9.782E-01  e=8.969E-28  Halalkalibacterium halodurans C-125
  6d33-assembly1_B  TM=9.782E-01  e=2.060E-27  Halalkalibacterium halodurans C-125

Solvent-accessible surface area (backbone atoms only — not comparable to full-atom values): 22757 Å² total; per-residue (Å²): 127,76,76,78,74,73,74,76,52,65,67,62,57,41,37,28,24,30,37,42,54,64,60,46,67,52,26,66,65,52,51,53,54,50,48,50,52,38,51,74,64,44,23,41,22,39,29,29,35,44,59,40,29,47,58,49,36,62,75,35,64,90,47,88,35,39,35,24,28,54,29,39,57,77,43,10,44,54,37,56,68,47,34,36,51,42,46,52,51,35,45,74,40,47,31,53,35,38,37,32,33,49,38,42,10,42,50,73,56,62,40,54,66,59,41,25,50,42,49,24,52,41,30,50,62,32,48,76,71,75,26,53,35,29,39,24,66,34,50,64,81,43,56,72,69,53,45,32,51,49,40,37,36,40,55,74,30,60,39,48,26,44,27,32,28,77,54,79,68,88,42,45,49,46,71,67,55,47,51,50,47,57,72,40,40,60,91,81,55,38,32,30,44,14,23,87,44,56,42,48,67,54,48,50,53,44,43,73,70,59,30,68,31,34,35,27,71,33,56,67,54,29,70,64,55,77,128,129,76,78,77,73,73,76,77,50,66,67,61,57,40,37,28,23,29,37,42,54,65,60,46,67,53,24,66,66,52,51,54,53,50,49,50,53,38,50,73,66,44,23,42,22,39,29,29,35,46,60,40,29,48,61,51,35,62,74,36,64,89,48,86,36,39,34,23,27,52,27,38,58,77,43,11,44,54,37,55,68,48,35,36,52,44,45,53,51,34,44,73,41,48,32,54,35,39,37,32,32,47,37,42,11,42,50,73,57,62,40,53,65,59,41,25,49,42,49,23,53,41,32,50,63,32,48,75,70,73,25,53,33,29,38,25,64,34,52,63,80,43,55,71,70,53,44,32,50,48,40,37,36,39,54,74,30,61,39,48,25,43,25,32,28,79,54,78,69,88,42,45,51,45,71,68,56,48,51,50,46,57,72,40,41,61,91,82,54,38,34,29,43,13,23,86,44,56,43,49,68,56,47,50,52,44,43,72,69,60,31,67,31,34,34,29,71,34,56,67,55,29,69,64,53,78,129

Radius of gyration: 22.51 Å; Cα contacts (8 Å, |Δi|>4): 1000; chains: 2; bounding box: 43×83×59 Å

InterPro domains:
  IPR002915 DeoC/FbaB/LacD aldolase [PF01791] (12-205)
  IPR002915 DeoC/FbaB/LacD aldolase [SM01133] (12-225)
  IPR011343 Deoxyribose-phosphate aldolase [PIRSF001357] (10-225)
  IPR011343 Deoxyribose-phosphate aldolase [PTHR10889] (4-225)
  IPR011343 Deoxyribose-phosphate aldolase [TIGR00126] (14-222)
  IPR011343 Deoxyribose-phosphate aldolase [cd00959] (13-217)
  IPR013785 Aldolase-type TIM barrel [G3DSA:3.20.20.70] (1-227)
  IPR028581 Deoxyribose-phosphate aldolase type I [MF_00114] (11-227)

Organism: Acetivibrio thermocellus (strain ATCC 27405 / DSM 1237 / JCM 9322 / NBRC 103400 / NCIMB 10682 / NRRL B-4536 / VPI 7372) (NCBI:txid203119)

Sequence (454 aa):
MRKDESILDKNTVISMIDHAVLKPEATDNDVLRECEIAARYGVASVCVKPCHVALAREALKDSKVKVSTVIGFPHGSTTTACKVFEAVEAMENGAEELDMVINIGKLLTGDYDYVREDIKRVVSVAHERGVIVKVIIETALLDLNHKVQACKLAEEAGADFVKTSTGFAGKGATLEDICIMRGAVGPNMKLKASGGIKTFEQAAEFVNAGCERLGTSSTAAIAEEIGMRKDESILDKNTVISMIDHAVLKPEATDNDVLRECEIAARYGVASVCVKPCHVALAREALKDSKVKVSTVIGFPHGSTTTACKVFEAVEAMENGAEELDMVINIGKLLTGDYDYVREDIKRVVSVAHERGVIVKVIIETALLDLNHKVQACKLAEEAGADFVKTSTGFAGKGATLEDICIMRGAVGPNMKLKASGGIKTFEQAAEFVNAGCERLGTSSTAAIAEEIG